Protein AF-0000000080701040 (afdb_homodimer)

Solvent-accessible surface area (backbone atoms only — not comparable to full-atom values): 27096 Å² total; per-residue (Å²): 128,58,69,67,52,46,48,54,50,53,46,52,50,48,37,52,50,36,50,51,40,27,65,35,41,69,84,39,66,64,44,53,47,53,35,41,50,43,45,51,42,51,47,24,45,49,60,73,47,40,87,65,41,59,64,68,60,47,52,51,52,47,50,33,41,49,53,33,38,53,57,46,42,66,44,47,52,48,52,52,39,49,53,51,50,51,54,48,37,66,75,42,58,83,77,53,91,34,41,36,60,44,50,52,48,50,54,52,50,46,50,53,44,52,53,54,45,64,36,70,69,45,41,48,41,39,52,48,26,57,57,56,54,55,54,60,71,72,51,83,68,64,80,63,57,84,52,42,47,56,47,50,53,52,50,49,52,52,52,49,52,53,49,52,51,49,66,73,67,54,57,78,86,38,57,69,59,42,50,52,48,28,51,51,21,47,28,50,20,42,38,30,59,65,43,28,87,71,30,99,55,86,35,58,65,57,23,53,52,21,46,51,51,25,52,58,42,42,55,39,51,49,41,53,51,40,38,53,50,32,55,54,46,42,72,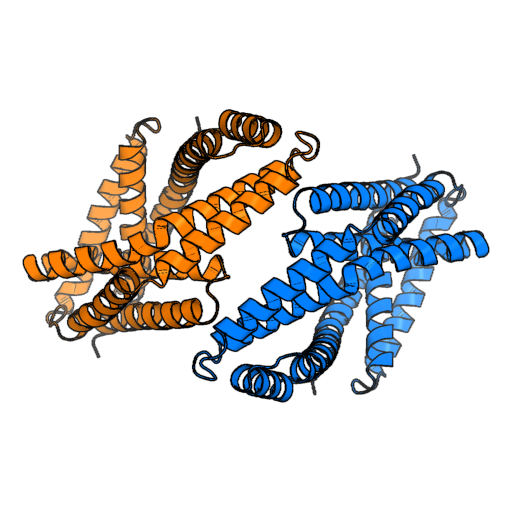68,50,80,53,63,63,37,28,52,48,34,50,53,55,42,71,65,62,68,71,75,137,128,60,68,68,53,46,47,54,50,54,48,53,51,48,38,54,49,35,49,52,42,26,64,34,42,68,83,39,65,63,43,53,47,52,34,40,50,43,43,50,43,50,47,24,46,48,60,72,48,40,88,65,41,60,65,67,59,46,51,52,53,48,51,34,42,49,53,33,38,52,58,46,41,67,44,48,52,49,51,52,39,50,52,53,49,52,54,46,38,66,76,43,57,83,77,51,90,33,40,36,61,45,52,52,49,50,54,54,51,46,52,53,44,51,53,53,46,65,36,69,69,46,41,48,42,39,50,49,27,57,57,57,54,55,52,60,70,73,50,82,68,64,78,62,56,83,52,41,46,57,47,51,52,52,51,50,51,52,52,48,53,52,48,53,50,50,66,73,66,55,58,79,85,39,58,68,60,43,51,52,51,28,51,52,21,47,28,49,21,42,39,30,60,65,46,28,86,72,30,98,54,86,34,58,67,57,24,53,54,21,45,52,52,26,52,58,42,43,55,38,52,50,41,54,51,38,37,52,51,33,56,54,45,40,72,69,49,81,53,63,63,39,29,52,48,34,50,53,55,40,73,66,63,70,69,73,134

Foldseek 3Di:
DQLLLVLLVVLLVQLVVLVVVCVVPVVDLVSLVSNLLSLLLSLLQLVLLVVLDDVVLSVVLNVLSVLLSVLSVVLNLLVLLLVLVVVVCVVVVPPAPCSVVLNVVSVVVSVVSSVSCPPPVNVCSNVVSSVSSCVVSVDPSCVDLVVVQVSLVVSLVVLLVVLVVLLVPPDLVPLVSLVVSLSSLSSSLSSLVSCCVSYPDRSVVSNVVSVVSNVVSVLLNSLVSSLVVLVVVLVVDDDPRSNVVSVVSSVPRDNDD/DQLLLVLLVVLLVQLVVLVVVCVVPVVDLVSLVSNLLSLLLSLLQLVLLVVLDDVVLSVVLNVLSVLLSVLSVVLNLLVLLLVLVVVVCVVVVPPAPCSVVLNVVSVVVSVVSSVSCPPPVNVCSNVVSSVSSCVVSVDPSCVDLVVVQVSLVVSLVVLLVVLVVLLVPPDLVPLVSLVVSLSSLSSSLSSLVSCCVSYPDRSVVSNVVSVVSNVVSVLLNSLVSSLVVLVVVLVVDDDPRSNVVSVVSSVPRDNDD

Radius of gyration: 27.57 Å; Cα contacts (8 Å, |Δi|>4): 502; chains: 2; bounding box: 55×80×64 Å

Organism: Aerococcus viridans (strain ATCC 11563 / DSM 20340 / CCUG 4311 / JCM 20461 / NBRC 12219 / NCTC 8251 / M1) (NCBI:txid655812)

Nearest PDB structures (foldseek):
  3e0s-assembly2_B  TM=7.816E-01  e=4.528E-04  Chlorobaculum tepidum
  6rn5-assembly1_A-2  TM=7.471E-01  e=1.662E-03  Streptomyces chartreusis
  3e0s-assembly2_B  TM=7.816E-01  e=4.528E-04  Chlorobaculum tepidum
  6rn5-assembly1_A-2  TM=7.471E-01  e=1.662E-03  Streptomyces chartreusis

Structure (mmCIF, N/CA/C/O backbone):
data_AF-0000000080701040-model_v1
#
loop_
_entity.id
_entity.type
_entity.pdbx_description
1 polymer 'Uncharacterized protein'
#
loop_
_atom_site.group_PDB
_atom_site.id
_atom_site.type_symbol
_atom_site.label_atom_id
_atom_site.label_alt_id
_atom_site.label_comp_id
_atom_site.label_asym_id
_atom_site.label_entity_id
_atom_site.label_seq_id
_atom_site.pdbx_PDB_ins_code
_atom_site.Cartn_x
_atom_site.Cartn_y
_atom_site.Cartn_z
_atom_site.occupancy
_atom_site.B_iso_or_equiv
_atom_site.auth_seq_id
_atom_site.auth_comp_id
_atom_site.auth_asym_id
_atom_site.auth_atom_id
_atom_site.pdbx_PDB_model_num
ATOM 1 N N . MET A 1 1 ? 15.891 -19.781 -29.656 1 50.47 1 MET A N 1
ATOM 2 C CA . MET A 1 1 ? 15.016 -20.359 -28.641 1 50.47 1 MET A CA 1
ATOM 3 C C . MET A 1 1 ? 13.547 -20.094 -28.969 1 50.47 1 MET A C 1
ATOM 5 O O . MET A 1 1 ? 13.203 -19.016 -29.469 1 50.47 1 MET A O 1
ATOM 9 N N . ASN A 1 2 ? 12.727 -21.141 -29.109 1 65.81 2 ASN A N 1
ATOM 10 C CA . ASN A 1 2 ? 11.32 -21.078 -29.5 1 65.81 2 ASN A CA 1
ATOM 11 C C . ASN A 1 2 ? 10.539 -20.125 -28.609 1 65.81 2 ASN A C 1
ATOM 13 O O . ASN A 1 2 ? 10.75 -20.078 -27.391 1 65.81 2 ASN A O 1
ATOM 17 N N . LYS A 1 3 ? 10.062 -19.109 -29.203 1 76.62 3 LYS A N 1
ATOM 18 C CA . LYS A 1 3 ? 9.305 -18.031 -28.562 1 76.62 3 LYS A CA 1
ATOM 19 C C . LYS A 1 3 ? 8.398 -18.594 -27.469 1 76.62 3 LYS A C 1
ATOM 21 O O . LYS A 1 3 ? 8.18 -17.938 -26.438 1 76.62 3 LYS A O 1
ATOM 26 N N . ARG A 1 4 ? 8.016 -19.797 -27.719 1 77.56 4 ARG A N 1
ATOM 27 C CA . ARG A 1 4 ? 7.117 -20.453 -26.766 1 77.56 4 ARG A CA 1
ATOM 28 C C . ARG A 1 4 ? 7.863 -20.875 -25.516 1 77.56 4 ARG A C 1
ATOM 30 O O . ARG A 1 4 ? 7.355 -20.734 -24.391 1 77.56 4 ARG A O 1
ATOM 37 N N . HIS A 1 5 ? 9.055 -21.391 -25.703 1 81.5 5 HIS A N 1
ATOM 38 C CA . HIS A 1 5 ? 9.891 -21.734 -24.547 1 81.5 5 HIS A CA 1
ATOM 39 C C . HIS A 1 5 ? 10.281 -20.484 -23.766 1 81.5 5 HIS A C 1
ATOM 41 O O . HIS A 1 5 ? 10.414 -20.547 -22.531 1 81.5 5 HIS A O 1
ATOM 47 N N . ASP A 1 6 ? 10.273 -19.453 -24.469 1 87 6 ASP A N 1
ATOM 48 C CA . ASP A 1 6 ? 10.656 -18.203 -23.844 1 87 6 ASP A CA 1
ATOM 49 C C . ASP A 1 6 ? 9.586 -17.734 -22.859 1 87 6 ASP A C 1
ATOM 51 O O . ASP A 1 6 ? 9.898 -17.109 -21.844 1 87 6 ASP A O 1
ATOM 55 N N . VAL A 1 7 ? 8.336 -18.031 -23.156 1 89.06 7 VAL A N 1
ATOM 56 C CA . VAL A 1 7 ? 7.234 -17.672 -22.281 1 89.06 7 VAL A CA 1
ATOM 57 C C . VAL A 1 7 ? 7.398 -18.359 -20.922 1 89.06 7 VAL A C 1
ATOM 59 O O . VAL A 1 7 ? 7.305 -17.719 -19.875 1 89.06 7 VAL A O 1
ATOM 62 N N . PHE A 1 8 ? 7.734 -19.609 -20.969 1 92.06 8 PHE 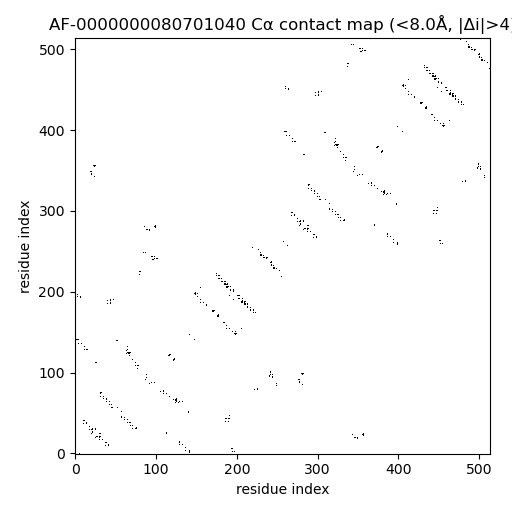A N 1
ATOM 63 C CA . PHE A 1 8 ? 7.898 -20.391 -19.75 1 92.06 8 PHE A CA 1
ATOM 64 C C . PHE A 1 8 ? 9.164 -19.953 -19 1 92.06 8 PHE A C 1
ATOM 66 O O . PHE A 1 8 ? 9.156 -19.844 -17.781 1 92.06 8 PHE A O 1
ATOM 73 N N . ARG A 1 9 ? 10.195 -19.719 -19.734 1 92.94 9 ARG A N 1
ATOM 74 C CA . ARG A 1 9 ? 11.445 -19.266 -19.141 1 92.94 9 ARG A CA 1
ATOM 75 C C . ARG A 1 9 ? 11.258 -17.953 -18.391 1 92.94 9 ARG A C 1
ATOM 77 O O . ARG A 1 9 ? 11.672 -17.812 -17.234 1 92.94 9 ARG A O 1
ATOM 84 N N . LYS A 1 10 ? 10.594 -17.016 -19.062 1 94.31 10 LYS A N 1
ATOM 85 C CA . LYS A 1 10 ? 10.344 -15.703 -18.469 1 94.31 10 LYS A CA 1
ATOM 86 C C . LYS A 1 10 ? 9.484 -15.828 -17.203 1 94.31 10 LYS A C 1
ATOM 88 O O . LYS A 1 10 ? 9.75 -15.156 -16.203 1 94.31 10 LYS A O 1
ATOM 93 N N . GLN A 1 11 ? 8.484 -16.703 -17.297 1 95.62 11 GLN A N 1
ATOM 94 C CA . GLN A 1 11 ? 7.582 -16.891 -16.156 1 95.62 11 GLN A CA 1
ATOM 95 C C . GLN A 1 11 ? 8.305 -17.531 -14.984 1 95.62 11 GLN A C 1
ATOM 97 O O . GLN A 1 11 ? 8.109 -17.141 -13.828 1 95.62 11 GLN A O 1
ATOM 102 N N . ILE A 1 12 ? 9.094 -18.5 -15.258 1 96.75 12 ILE A N 1
ATOM 103 C CA . ILE A 1 12 ? 9.844 -19.188 -14.211 1 96.75 12 ILE A CA 1
ATOM 104 C C . ILE A 1 12 ? 10.844 -18.219 -13.57 1 96.75 12 ILE A C 1
ATOM 106 O O . ILE A 1 12 ? 10.984 -18.188 -12.344 1 96.75 12 ILE A O 1
ATOM 110 N N . ASN A 1 13 ? 11.523 -17.438 -14.383 1 96.38 13 ASN A N 1
ATOM 111 C CA . ASN A 1 13 ? 12.453 -16.438 -13.875 1 96.38 13 ASN A CA 1
ATOM 112 C C . ASN A 1 13 ? 11.734 -15.398 -13.008 1 96.38 13 ASN A C 1
ATOM 114 O O . ASN A 1 13 ? 12.273 -14.961 -11.992 1 96.38 13 ASN A O 1
ATOM 118 N N . LYS A 1 14 ? 10.578 -15.016 -13.469 1 97.56 14 LYS A N 1
ATOM 119 C CA . LYS A 1 14 ? 9.781 -14.062 -12.703 1 97.56 14 LYS A CA 1
ATOM 120 C C . LYS A 1 14 ? 9.445 -14.617 -11.32 1 97.56 14 LYS A C 1
ATOM 122 O O . LYS A 1 14 ? 9.57 -13.914 -10.32 1 97.56 14 LYS A O 1
ATOM 127 N N . ILE A 1 15 ? 9.055 -15.867 -11.25 1 98.38 15 ILE A N 1
ATOM 128 C CA . ILE A 1 15 ? 8.727 -16.516 -9.984 1 98.38 15 ILE A CA 1
ATOM 129 C C . ILE A 1 15 ? 9.969 -16.562 -9.094 1 98.38 15 ILE A C 1
ATOM 131 O O . ILE A 1 15 ? 9.898 -16.25 -7.902 1 98.38 15 ILE A O 1
ATOM 135 N N . SER A 1 16 ? 11.086 -16.938 -9.664 1 97.94 16 SER A N 1
ATOM 136 C CA . SER A 1 16 ? 12.336 -17.016 -8.922 1 97.94 16 SER A CA 1
ATOM 137 C C . SER A 1 16 ? 12.719 -15.656 -8.344 1 97.94 16 SER A C 1
ATOM 139 O O . SER A 1 16 ? 13.102 -15.555 -7.18 1 97.94 16 SER A O 1
ATOM 141 N N . ARG A 1 17 ? 12.578 -14.68 -9.172 1 97.88 17 ARG A N 1
ATOM 142 C CA . ARG A 1 17 ? 12.914 -13.32 -8.742 1 97.88 17 ARG A CA 1
ATOM 143 C C . ARG A 1 17 ? 11.961 -12.844 -7.648 1 97.88 17 ARG A C 1
ATOM 145 O O . ARG A 1 17 ? 12.398 -12.266 -6.648 1 97.88 17 ARG A O 1
ATOM 152 N N . LEU A 1 18 ? 10.727 -13.07 -7.844 1 98.5 18 LEU A N 1
ATOM 153 C CA . LEU A 1 18 ? 9.727 -12.664 -6.859 1 98.5 18 LEU A CA 1
ATOM 154 C C . LEU A 1 18 ? 9.953 -13.383 -5.531 1 98.5 18 LEU A C 1
ATOM 156 O O . LEU A 1 18 ? 9.75 -12.797 -4.465 1 98.5 18 LEU A O 1
ATOM 160 N N . TYR A 1 19 ? 10.328 -14.688 -5.613 1 98.5 19 TYR A N 1
ATOM 161 C CA . TYR A 1 19 ? 10.594 -15.43 -4.387 1 98.5 19 TYR A CA 1
ATOM 162 C C . TYR A 1 19 ? 11.781 -14.852 -3.639 1 98.5 19 TYR A C 1
ATOM 164 O O . TYR A 1 19 ? 11.758 -14.719 -2.412 1 98.5 19 TYR A O 1
ATOM 172 N N . LEU A 1 20 ? 12.789 -14.461 -4.352 1 98.25 20 LEU A N 1
ATOM 173 C CA . LEU A 1 20 ? 13.93 -13.789 -3.744 1 98.25 20 LEU A CA 1
ATOM 174 C C . LEU A 1 20 ? 13.508 -12.469 -3.119 1 98.25 20 LEU A C 1
ATOM 176 O O . LEU A 1 20 ? 13.891 -12.156 -1.988 1 98.25 20 LEU A O 1
ATOM 180 N N . ASP A 1 21 ? 12.781 -11.656 -3.869 1 98.44 21 ASP A N 1
ATOM 181 C CA . ASP A 1 21 ? 12.273 -10.391 -3.35 1 98.44 21 ASP A CA 1
ATOM 182 C C . ASP A 1 21 ? 11.484 -10.602 -2.062 1 98.44 21 ASP A C 1
ATOM 184 O O . ASP A 1 21 ? 11.609 -9.82 -1.115 1 98.44 21 ASP A O 1
ATOM 188 N N . TYR A 1 22 ? 10.656 -11.68 -2.049 1 98.69 22 TYR A N 1
ATOM 189 C CA . TYR A 1 22 ? 9.867 -12.008 -0.871 1 98.69 22 TYR A CA 1
ATOM 190 C C . TYR A 1 22 ? 10.758 -12.375 0.306 1 98.69 22 TYR A C 1
ATOM 192 O O . TYR A 1 22 ? 10.508 -11.961 1.439 1 98.69 22 TYR A O 1
ATOM 200 N N . GLN A 1 23 ? 11.727 -13.156 0.042 1 98.25 23 GLN A N 1
ATOM 201 C CA . GLN A 1 23 ? 12.664 -13.516 1.106 1 98.25 23 GLN A CA 1
ATOM 202 C C . GLN A 1 23 ? 13.336 -12.281 1.687 1 98.25 23 GLN A C 1
ATOM 204 O O . GLN A 1 23 ? 13.586 -12.211 2.893 1 98.25 23 GLN A O 1
ATOM 209 N N . ASN A 1 24 ? 13.633 -11.336 0.817 1 98.12 24 ASN A N 1
ATOM 210 C CA . ASN A 1 24 ? 14.258 -10.086 1.248 1 98.12 24 ASN A CA 1
ATOM 211 C C . ASN A 1 24 ? 13.297 -9.234 2.07 1 98.12 24 ASN A C 1
ATOM 213 O O . ASN A 1 24 ? 13.695 -8.648 3.08 1 98.12 24 ASN A O 1
ATOM 217 N N . ASN A 1 25 ? 12.047 -9.172 1.661 1 98.38 25 ASN A N 1
ATOM 218 C CA . ASN A 1 25 ? 11.062 -8.344 2.344 1 98.38 25 ASN A CA 1
ATOM 219 C C . ASN A 1 25 ? 9.703 -9.047 2.426 1 98.38 25 ASN A C 1
ATOM 221 O O . ASN A 1 25 ? 8.75 -8.641 1.761 1 98.38 25 ASN A O 1
ATOM 225 N N . PRO A 1 26 ? 9.57 -10 3.342 1 98.12 26 PRO A N 1
ATOM 226 C CA . PRO A 1 26 ? 8.328 -10.758 3.471 1 98.12 26 PRO A CA 1
ATOM 227 C C . PRO A 1 26 ? 7.191 -9.938 4.074 1 98.12 26 PRO A C 1
ATOM 229 O O . PRO A 1 26 ? 6.047 -10.398 4.125 1 98.12 26 PRO A O 1
ATOM 232 N N . PHE A 1 27 ? 7.496 -8.672 4.426 1 97.56 27 PHE A N 1
ATOM 233 C CA . PHE A 1 27 ? 6.488 -7.809 5.023 1 97.56 27 PHE A CA 1
ATOM 234 C C . PHE A 1 27 ? 5.605 -7.184 3.951 1 97.56 27 PHE A C 1
ATOM 236 O O . PHE A 1 27 ? 4.551 -6.625 4.254 1 97.56 27 PHE A O 1
ATOM 243 N N . SER A 1 28 ? 5.984 -7.305 2.719 1 97.06 28 SER A N 1
ATOM 244 C CA . SER A 1 28 ? 5.254 -6.715 1.601 1 97.06 28 SER A CA 1
ATOM 245 C C . SER A 1 28 ? 4.086 -7.598 1.174 1 97.06 28 SER A C 1
ATOM 247 O O . SER A 1 28 ? 4.293 -8.68 0.623 1 97.06 28 SER A O 1
ATOM 249 N N . ASP A 1 29 ? 2.855 -7.094 1.374 1 97.19 29 ASP A N 1
ATOM 250 C CA . ASP A 1 29 ? 1.688 -7.848 0.924 1 97.19 29 ASP A CA 1
ATOM 251 C C . ASP A 1 29 ? 1.649 -7.941 -0.599 1 97.19 29 ASP A C 1
ATOM 253 O O . ASP A 1 29 ? 1.138 -8.922 -1.153 1 97.19 29 ASP A O 1
ATOM 257 N N . LYS A 1 30 ? 2.26 -6.945 -1.271 1 97.06 30 LYS A N 1
ATOM 258 C CA . LYS A 1 30 ? 2.311 -6.953 -2.729 1 97.06 30 LYS A CA 1
ATOM 259 C C . LYS A 1 30 ? 3.162 -8.109 -3.242 1 97.06 30 LYS A C 1
ATOM 261 O O . LYS A 1 30 ? 2.787 -8.789 -4.203 1 97.06 30 LYS A O 1
ATOM 266 N N . LEU A 1 31 ? 4.273 -8.297 -2.594 1 97.81 31 LEU A N 1
ATOM 267 C CA . LEU A 1 31 ? 5.16 -9.383 -3.016 1 97.81 31 LEU A CA 1
ATOM 268 C C . LEU A 1 31 ? 4.496 -10.734 -2.812 1 97.81 31 LEU A C 1
ATOM 270 O O . LEU A 1 31 ? 4.641 -11.633 -3.645 1 97.81 31 LEU A O 1
ATOM 274 N N . VAL A 1 32 ? 3.754 -10.922 -1.688 1 98.12 32 VAL A N 1
ATOM 275 C CA . VAL A 1 32 ? 3.01 -12.148 -1.442 1 98.12 32 VAL A CA 1
ATOM 276 C C . VAL A 1 32 ? 2.014 -12.383 -2.576 1 98.12 32 VAL A C 1
ATOM 278 O O . VAL A 1 32 ? 1.963 -13.477 -3.148 1 98.12 32 VAL A O 1
ATOM 281 N N . HIS A 1 33 ? 1.317 -11.375 -2.861 1 97.38 33 HIS A N 1
ATOM 282 C CA . HIS A 1 33 ? 0.3 -11.438 -3.906 1 97.38 33 HIS A CA 1
ATOM 283 C C . HIS A 1 33 ? 0.92 -11.758 -5.262 1 97.38 33 HIS A C 1
ATOM 285 O O . HIS A 1 33 ? 0.487 -12.688 -5.945 1 97.38 33 HIS A O 1
ATOM 291 N N . ASP A 1 34 ? 1.932 -11 -5.656 1 97.62 34 ASP A N 1
ATOM 292 C CA . ASP A 1 34 ? 2.568 -11.148 -6.965 1 97.62 34 ASP A CA 1
ATOM 293 C C . ASP A 1 34 ? 3.178 -12.539 -7.125 1 97.62 34 ASP A C 1
ATOM 295 O O . ASP A 1 34 ? 3.127 -13.125 -8.203 1 97.62 34 ASP A O 1
ATOM 299 N N . LEU A 1 35 ? 3.756 -12.992 -6.012 1 98 35 LEU A N 1
ATOM 300 C CA . LEU A 1 35 ? 4.363 -14.32 -6.055 1 98 35 LEU A CA 1
ATOM 301 C C . LEU A 1 35 ? 3.309 -15.398 -6.289 1 98 35 LEU A C 1
ATOM 303 O O . LEU A 1 35 ? 3.447 -16.219 -7.191 1 98 35 LEU A O 1
ATOM 307 N N . ARG A 1 36 ? 2.217 -15.375 -5.535 1 96.62 36 ARG A N 1
ATOM 308 C CA . ARG A 1 36 ? 1.136 -16.344 -5.695 1 96.62 36 ARG A CA 1
ATOM 309 C C . ARG A 1 36 ? 0.534 -16.266 -7.094 1 96.62 36 ARG A C 1
ATOM 311 O O . ARG A 1 36 ? 0.319 -17.297 -7.738 1 96.62 36 ARG A O 1
ATOM 318 N N . VAL A 1 37 ? 0.324 -15.086 -7.574 1 95.69 37 VAL A N 1
ATOM 319 C CA . VAL A 1 37 ? -0.255 -14.883 -8.898 1 95.69 37 VAL A CA 1
ATOM 320 C C . VAL A 1 37 ? 0.68 -15.453 -9.961 1 95.69 37 VAL A C 1
ATOM 322 O O . VAL A 1 37 ? 0.236 -16.156 -10.875 1 95.69 37 VAL A O 1
ATOM 325 N N . SER A 1 38 ? 1.961 -15.156 -9.828 1 97.38 38 SER A N 1
ATOM 326 C CA . SER A 1 38 ? 2.922 -15.617 -10.828 1 97.38 38 SER A CA 1
ATOM 327 C C . SER A 1 38 ? 2.986 -17.141 -10.867 1 97.38 38 SER A C 1
ATOM 329 O O . SER A 1 38 ? 3.115 -17.734 -11.945 1 97.38 38 SER A O 1
ATOM 331 N N . ILE A 1 39 ? 2.918 -17.781 -9.727 1 97.56 39 ILE A N 1
ATOM 332 C CA . ILE A 1 39 ? 2.908 -19.234 -9.664 1 97.56 39 ILE A CA 1
ATOM 333 C C . ILE A 1 39 ? 1.646 -19.781 -10.336 1 97.56 39 ILE A C 1
ATOM 335 O O . ILE A 1 39 ? 1.714 -20.703 -11.148 1 97.56 39 ILE A O 1
ATOM 339 N N . ARG A 1 40 ? 0.517 -19.188 -10.07 1 94.38 40 ARG A N 1
ATOM 340 C CA . ARG A 1 40 ? -0.75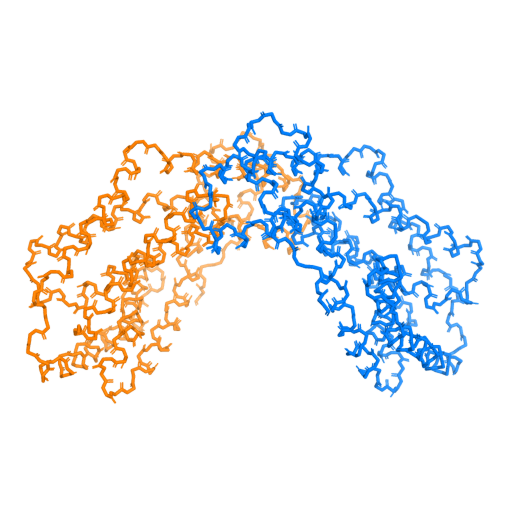4 -19.625 -10.648 1 94.38 40 ARG A CA 1
ATOM 341 C C . ARG A 1 40 ? -0.77 -19.406 -12.156 1 94.38 40 ARG A C 1
ATOM 343 O O . ARG A 1 40 ? -1.364 -20.203 -12.891 1 94.38 40 ARG A O 1
ATOM 350 N N . GLU A 1 41 ? -0.151 -18.328 -12.555 1 95.88 41 GLU A N 1
ATOM 351 C CA . GLU A 1 41 ? -0.033 -18.078 -13.984 1 95.88 41 GLU A CA 1
ATOM 352 C C . GLU A 1 41 ? 0.75 -19.188 -14.68 1 95.88 41 GLU A C 1
ATOM 354 O O . GLU A 1 41 ? 0.364 -19.641 -15.758 1 95.88 41 GLU A O 1
ATOM 359 N N . LEU A 1 42 ? 1.856 -19.609 -14.07 1 96.25 42 LEU A N 1
ATOM 360 C CA . LEU A 1 42 ? 2.635 -20.703 -14.641 1 96.25 42 LEU A CA 1
ATOM 361 C C . LEU A 1 42 ? 1.81 -21.984 -14.703 1 96.25 42 LEU A C 1
ATOM 363 O O . LEU A 1 42 ? 1.857 -22.703 -15.703 1 96.25 42 LEU A O 1
ATOM 367 N N . ARG A 1 43 ? 1.036 -22.25 -13.664 1 95.75 43 ARG A N 1
ATOM 368 C CA . ARG A 1 43 ? 0.166 -23.422 -13.656 1 95.75 43 ARG A CA 1
ATOM 369 C C . ARG A 1 43 ? -0.858 -23.359 -14.781 1 95.75 43 ARG A C 1
ATOM 371 O O . ARG A 1 43 ? -1.139 -24.375 -15.438 1 95.75 43 ARG A O 1
ATOM 378 N N . GLY A 1 44 ? -1.4 -22.156 -14.953 1 93.56 44 GLY A N 1
ATOM 379 C CA . GLY A 1 44 ? -2.338 -21.969 -16.047 1 93.56 44 GLY A CA 1
ATOM 380 C C . GLY A 1 44 ? -1.727 -22.234 -17.422 1 93.56 44 GLY A C 1
ATOM 381 O O . GLY A 1 44 ? -2.355 -22.859 -18.266 1 93.56 44 GLY A O 1
ATOM 382 N N . LEU A 1 45 ? -0.561 -21.75 -17.609 1 92.56 45 LEU A N 1
ATOM 383 C CA . LEU A 1 45 ? 0.145 -21.969 -18.875 1 92.56 45 LEU A CA 1
ATOM 384 C C . LEU A 1 45 ? 0.42 -23.453 -19.094 1 92.56 45 LEU A C 1
ATOM 386 O O . LEU A 1 45 ? 0.264 -23.953 -20.203 1 92.56 45 LEU A O 1
ATOM 390 N N . LEU A 1 46 ? 0.814 -24.141 -18.031 1 92.56 46 LEU A N 1
ATOM 391 C CA . LEU A 1 46 ? 1.042 -25.578 -18.094 1 92.56 46 LEU A CA 1
ATOM 392 C C . LEU A 1 46 ? -0.241 -26.312 -18.469 1 92.56 46 LEU A C 1
ATOM 394 O O . LEU A 1 46 ? -0.222 -27.219 -19.312 1 92.56 46 LEU A O 1
ATOM 398 N N . ASN A 1 47 ? -1.29 -25.906 -17.859 1 92.56 47 ASN A N 1
ATOM 399 C CA . ASN A 1 47 ? -2.58 -26.531 -18.141 1 92.56 47 ASN A CA 1
ATOM 400 C C . ASN A 1 47 ? -2.969 -26.359 -19.609 1 92.56 47 ASN A C 1
ATOM 402 O O . ASN A 1 47 ? -3.537 -27.266 -20.219 1 92.56 47 ASN A O 1
ATOM 406 N N . PHE A 1 48 ? -2.625 -25.219 -20.156 1 89.56 48 PHE A N 1
ATOM 407 C CA . PHE A 1 48 ? -2.961 -24.906 -21.547 1 89.56 48 PHE A CA 1
ATOM 408 C C . PHE A 1 48 ? -2.25 -25.859 -22.5 1 89.56 48 PHE A C 1
ATOM 410 O O . PHE A 1 48 ? -2.811 -26.25 -23.531 1 89.56 48 PHE A O 1
ATOM 417 N N . ILE A 1 49 ? -1.102 -26.328 -22.156 1 88.81 49 ILE A N 1
ATOM 418 C CA . ILE A 1 49 ? -0.323 -27.156 -23.062 1 88.81 49 ILE A CA 1
ATOM 419 C C . ILE A 1 49 ? -0.297 -28.594 -22.562 1 88.81 49 ILE A C 1
ATOM 421 O O . ILE A 1 49 ? 0.511 -29.406 -23.031 1 88.81 49 ILE A O 1
ATOM 425 N N . LYS A 1 50 ? -1.138 -28.922 -21.656 1 90 50 LYS A N 1
ATOM 426 C CA . LYS A 1 50 ? -1.048 -30.203 -20.953 1 90 50 LYS A CA 1
ATOM 427 C C . LYS A 1 50 ? -1.168 -31.359 -21.938 1 90 50 LYS A C 1
ATOM 429 O O . LYS A 1 50 ? -0.587 -32.438 -21.703 1 90 50 LYS A O 1
ATOM 434 N N . LYS A 1 51 ? -1.799 -31.219 -23.062 1 87.19 51 LYS A N 1
ATOM 435 C CA . LYS A 1 51 ? -1.98 -32.281 -24.047 1 87.19 51 LYS A CA 1
ATOM 436 C C . LYS A 1 51 ? -0.683 -32.562 -24.797 1 87.19 51 LYS A C 1
ATOM 438 O O . LYS A 1 51 ? -0.544 -33.594 -25.453 1 87.19 51 LYS A O 1
ATOM 443 N N . ARG A 1 52 ? 0.212 -31.688 -24.672 1 84.44 52 ARG A N 1
ATOM 444 C CA . ARG A 1 52 ? 1.491 -31.844 -25.344 1 84.44 52 ARG A CA 1
ATOM 445 C C . ARG A 1 52 ? 2.559 -32.375 -24.406 1 84.44 52 ARG A C 1
ATOM 447 O O . ARG A 1 52 ? 3.713 -32.562 -24.797 1 84.44 52 ARG A O 1
ATOM 454 N N . MET A 1 53 ? 2.139 -32.625 -23.234 1 87.5 53 MET A N 1
ATOM 455 C CA . MET A 1 53 ? 3.055 -33.125 -22.219 1 87.5 53 MET A CA 1
ATOM 456 C C . MET A 1 53 ? 2.656 -34.531 -21.781 1 87.5 53 MET A C 1
ATOM 458 O O . MET A 1 53 ? 1.507 -34.969 -21.969 1 87.5 53 MET A O 1
ATOM 462 N N . ASP A 1 54 ? 3.748 -35.312 -21.312 1 90.5 54 ASP A N 1
ATOM 463 C CA . ASP A 1 54 ? 3.428 -36.562 -20.625 1 90.5 54 ASP A CA 1
ATOM 464 C C . ASP A 1 54 ? 2.504 -36.281 -19.438 1 90.5 54 ASP A C 1
ATOM 466 O O . ASP A 1 54 ? 2.736 -35.375 -18.641 1 90.5 54 ASP A O 1
ATOM 470 N N . LYS A 1 55 ? 1.491 -37.094 -19.312 1 93.25 55 LYS A N 1
ATOM 471 C CA . LYS A 1 55 ? 0.454 -36.875 -18.312 1 93.25 55 LYS A CA 1
ATOM 472 C C . LYS A 1 55 ? 1.042 -36.875 -16.891 1 93.25 55 LYS A C 1
ATOM 474 O O . LYS A 1 55 ? 0.697 -36.031 -16.062 1 93.25 55 LYS A O 1
ATOM 479 N N . ASP A 1 56 ? 1.88 -37.812 -16.656 1 93.25 56 ASP A N 1
ATOM 480 C CA . ASP A 1 56 ? 2.465 -37.938 -15.328 1 93.25 56 ASP A CA 1
ATOM 481 C C . ASP A 1 56 ? 3.373 -36.75 -15.008 1 93.25 56 ASP A C 1
ATOM 483 O O . ASP A 1 56 ? 3.412 -36.281 -13.875 1 93.25 56 ASP A O 1
ATOM 487 N N . HIS A 1 57 ? 4.062 -36.344 -16.031 1 92.12 57 HIS A N 1
ATOM 488 C CA . HIS A 1 57 ? 4.941 -35.188 -15.852 1 92.12 57 HIS A CA 1
ATOM 489 C C . HIS A 1 57 ? 4.145 -33.938 -15.57 1 92.12 57 HIS A C 1
ATOM 491 O O . HIS A 1 57 ? 4.496 -33.156 -14.68 1 92.12 57 HIS A O 1
ATOM 497 N N . TYR A 1 58 ? 3.09 -33.719 -16.297 1 93.94 58 TYR A N 1
ATOM 498 C CA . TYR A 1 58 ? 2.201 -32.594 -16.078 1 93.94 58 TYR A CA 1
ATOM 499 C C . TYR A 1 58 ? 1.638 -32.625 -14.656 1 93.94 58 TYR A C 1
ATOM 501 O O . TYR A 1 58 ? 1.684 -31.625 -13.938 1 93.94 58 TYR A O 1
ATOM 509 N N . ASN A 1 59 ? 1.116 -33.781 -14.266 1 96.06 59 ASN A N 1
ATOM 510 C CA . ASN A 1 59 ? 0.497 -33.906 -12.945 1 96.06 59 ASN A CA 1
ATOM 511 C C . ASN A 1 59 ? 1.485 -33.594 -11.828 1 96.06 59 ASN A C 1
ATOM 513 O O . ASN A 1 59 ? 1.141 -32.906 -10.859 1 96.06 59 ASN A O 1
ATOM 517 N N . LYS A 1 60 ? 2.658 -34.062 -11.938 1 96.06 60 LYS A N 1
ATOM 518 C CA . LYS A 1 60 ? 3.695 -33.812 -10.938 1 96.06 60 LYS A CA 1
ATOM 519 C C . LYS A 1 60 ? 4 -32.344 -10.797 1 96.06 60 LYS A C 1
ATOM 521 O O . LYS A 1 60 ? 3.957 -31.797 -9.695 1 96.06 60 LYS A O 1
ATOM 526 N N . LEU A 1 61 ? 4.277 -31.688 -11.93 1 95.75 61 LEU A N 1
ATOM 527 C CA . LEU A 1 61 ? 4.633 -30.281 -11.914 1 95.75 61 LEU A CA 1
ATOM 528 C C . LEU A 1 61 ? 3.475 -29.422 -11.406 1 95.75 61 LEU A C 1
ATOM 530 O O . LEU A 1 61 ? 3.674 -28.516 -10.594 1 95.75 61 LEU A O 1
ATOM 534 N N . ASN A 1 62 ? 2.291 -29.766 -11.898 1 96.62 62 ASN A N 1
ATOM 535 C CA . ASN A 1 62 ? 1.101 -29.031 -11.477 1 96.62 62 ASN A CA 1
ATOM 536 C C . ASN A 1 62 ? 0.87 -29.156 -9.977 1 96.62 62 ASN A C 1
ATOM 538 O O . ASN A 1 62 ? 0.527 -28.172 -9.32 1 96.62 62 ASN A O 1
ATOM 542 N N . GLN A 1 63 ? 1.047 -30.297 -9.461 1 97.5 63 GLN A N 1
ATOM 543 C CA . GLN A 1 63 ? 0.868 -30.531 -8.031 1 97.5 63 GLN A CA 1
ATOM 544 C C . GLN A 1 63 ? 1.917 -29.781 -7.219 1 97.5 63 GLN A C 1
ATOM 546 O O . GLN A 1 63 ? 1.602 -29.188 -6.18 1 97.5 63 GLN A O 1
ATOM 551 N N . GLN A 1 64 ? 3.129 -29.812 -7.668 1 98 64 GLN A N 1
ATOM 552 C CA . GLN A 1 64 ? 4.215 -29.125 -6.965 1 98 64 GLN A CA 1
ATOM 553 C C . GLN A 1 64 ? 4.004 -27.625 -6.953 1 98 64 GLN A C 1
ATOM 555 O O . GLN A 1 64 ? 4.152 -26.969 -5.91 1 98 64 GLN A O 1
ATOM 560 N N . LEU A 1 65 ? 3.654 -27.078 -8.062 1 98.12 65 LEU A N 1
ATOM 561 C CA . LEU A 1 65 ? 3.385 -25.641 -8.148 1 98.12 65 LEU A CA 1
ATOM 562 C C . LEU A 1 65 ? 2.166 -25.266 -7.312 1 98.12 65 LEU A C 1
ATOM 564 O O . LEU A 1 65 ? 2.15 -24.219 -6.668 1 98.12 65 LEU A O 1
ATOM 568 N N . GLY A 1 66 ? 1.173 -26.141 -7.336 1 98 66 GLY A N 1
ATOM 569 C CA . GLY A 1 66 ? 0.017 -25.938 -6.477 1 98 66 GLY A CA 1
ATOM 570 C C . GLY A 1 66 ? 0.367 -25.906 -5.004 1 98 66 GLY A C 1
ATOM 571 O O . GLY A 1 66 ? -0.137 -25.078 -4.254 1 98 66 GLY A O 1
ATOM 572 N N . ALA A 1 67 ? 1.199 -26.828 -4.621 1 98.25 67 ALA A N 1
ATOM 573 C CA . ALA A 1 67 ? 1.651 -26.891 -3.232 1 98.25 67 ALA A CA 1
ATOM 574 C C . ALA A 1 67 ? 2.424 -25.625 -2.855 1 98.25 67 ALA A C 1
ATOM 576 O O . ALA A 1 67 ? 2.268 -25.109 -1.751 1 98.25 67 ALA A O 1
ATOM 577 N N . ALA A 1 68 ? 3.264 -25.141 -3.725 1 98.5 68 ALA A N 1
ATOM 578 C CA . ALA A 1 68 ? 4.027 -23.922 -3.479 1 98.5 68 ALA A CA 1
ATOM 579 C C . ALA A 1 68 ? 3.104 -22.719 -3.293 1 98.5 68 ALA A C 1
ATOM 581 O O . ALA A 1 68 ? 3.287 -21.922 -2.371 1 98.5 68 ALA A O 1
ATOM 582 N N . ALA A 1 69 ? 2.096 -22.594 -4.168 1 97.75 69 ALA A N 1
ATOM 583 C CA . ALA A 1 69 ? 1.142 -21.484 -4.062 1 97.75 69 ALA A CA 1
ATOM 584 C C . ALA A 1 69 ? 0.375 -21.562 -2.742 1 97.75 69 ALA A C 1
ATOM 586 O O . ALA A 1 69 ? 0.11 -20.531 -2.121 1 97.75 69 ALA A O 1
ATOM 587 N N . ARG A 1 70 ? 0.048 -22.781 -2.307 1 97.62 70 ARG A N 1
ATOM 588 C CA . ARG A 1 70 ? -0.736 -22.984 -1.094 1 97.62 70 ARG A CA 1
ATOM 589 C C . ARG A 1 70 ? 0.045 -22.562 0.142 1 97.62 70 ARG A C 1
ATOM 591 O O . ARG A 1 70 ? -0.545 -22.156 1.148 1 97.62 70 ARG A O 1
ATOM 598 N N . VAL A 1 71 ? 1.364 -22.609 0.062 1 98.31 71 VAL A N 1
ATOM 599 C CA . VAL A 1 71 ? 2.186 -22.141 1.174 1 98.31 71 VAL A CA 1
ATOM 600 C C . VAL A 1 71 ? 1.813 -20.703 1.527 1 98.31 71 VAL A C 1
ATOM 602 O O . VAL A 1 71 ? 1.784 -20.344 2.703 1 98.31 71 VAL A O 1
ATOM 605 N N . PHE A 1 72 ? 1.463 -19.891 0.557 1 98.31 72 PHE A N 1
ATOM 606 C CA . PHE A 1 72 ? 1.236 -18.453 0.758 1 98.31 72 PHE A CA 1
ATOM 607 C C . PHE A 1 72 ? -0.247 -18.172 0.955 1 98.31 72 PHE A C 1
ATOM 609 O O . PHE A 1 72 ? -0.633 -17.031 1.209 1 98.31 72 PHE A O 1
ATOM 616 N N . GLY A 1 73 ? -1.113 -19.188 0.889 1 96.81 73 GLY A N 1
ATOM 617 C CA . GLY A 1 73 ? -2.559 -19.047 0.943 1 96.81 73 GLY A CA 1
ATOM 618 C C . GLY A 1 73 ? -3.035 -18.297 2.174 1 96.81 73 GLY A C 1
ATOM 619 O O . GLY A 1 73 ? -3.652 -17.234 2.061 1 96.81 73 GLY A O 1
ATOM 620 N N . PRO A 1 74 ? -2.697 -18.812 3.283 1 96.94 74 PRO A N 1
ATOM 621 C CA . PRO A 1 74 ? -3.166 -18.172 4.516 1 96.94 74 PRO A CA 1
ATOM 622 C C . PRO A 1 74 ? -2.689 -16.734 4.645 1 96.94 74 PRO A C 1
ATOM 624 O O . PRO A 1 74 ? -3.441 -15.875 5.109 1 96.94 74 PRO A O 1
ATOM 627 N N . LEU A 1 75 ? -1.413 -16.484 4.277 1 97.81 75 LEU A N 1
ATOM 628 C CA . LEU A 1 75 ? -0.864 -15.141 4.336 1 97.81 75 LEU A CA 1
ATOM 629 C C . LEU A 1 75 ? -1.629 -14.203 3.408 1 97.81 75 LEU A C 1
ATOM 631 O O . LEU A 1 75 ? -2.021 -13.109 3.812 1 97.81 75 LEU A O 1
ATOM 635 N N . ARG A 1 76 ? -1.869 -14.656 2.17 1 97.25 76 ARG A N 1
ATOM 636 C CA . ARG A 1 76 ? -2.609 -13.859 1.198 1 97.25 76 ARG A CA 1
ATOM 637 C C . ARG A 1 76 ? -4.035 -13.609 1.67 1 97.25 76 ARG A C 1
ATOM 639 O O . ARG A 1 76 ? -4.566 -12.508 1.5 1 97.25 76 ARG A O 1
ATOM 646 N N . GLU A 1 77 ? -4.668 -14.594 2.207 1 97.12 77 GLU A N 1
ATOM 647 C CA . GLU A 1 77 ? -6.039 -14.445 2.68 1 97.12 77 GLU A CA 1
ATOM 648 C C . GLU A 1 77 ? -6.125 -13.438 3.826 1 97.12 77 GLU A C 1
ATOM 650 O O . GLU A 1 77 ? -7.062 -12.641 3.893 1 97.12 77 GLU A O 1
ATOM 655 N N . LEU A 1 78 ? -5.176 -13.453 4.672 1 97.69 78 LEU A N 1
ATOM 656 C CA . LEU A 1 78 ? -5.121 -12.492 5.77 1 97.69 78 LEU A CA 1
ATOM 657 C C . LEU A 1 78 ? -4.914 -11.078 5.246 1 97.69 78 LEU A C 1
ATOM 659 O O . LEU A 1 78 ? -5.527 -10.133 5.746 1 97.69 78 LEU A O 1
ATOM 663 N N . ASP A 1 79 ? -4.023 -10.93 4.285 1 98.19 79 ASP A N 1
ATOM 664 C CA . ASP A 1 79 ? -3.785 -9.625 3.68 1 98.19 79 ASP A CA 1
ATOM 665 C C . ASP A 1 79 ? -5.066 -9.062 3.07 1 98.19 79 ASP A C 1
ATOM 667 O O . ASP A 1 79 ? -5.355 -7.871 3.211 1 98.19 79 ASP A O 1
ATOM 671 N N . VAL A 1 80 ? -5.805 -9.914 2.396 1 97.44 80 VAL A N 1
ATOM 672 C CA . VAL A 1 80 ? -7.059 -9.5 1.769 1 97.44 80 VAL A CA 1
ATOM 673 C C . VAL A 1 80 ? -8.078 -9.125 2.844 1 97.44 80 VAL A C 1
ATOM 675 O O . VAL A 1 80 ? -8.773 -8.109 2.719 1 97.44 80 VAL A O 1
ATOM 678 N N . LEU A 1 81 ? -8.164 -9.906 3.869 1 97.75 81 LEU A N 1
ATOM 679 C CA . LEU A 1 81 ? -9.078 -9.609 4.969 1 97.75 81 LEU A CA 1
ATOM 680 C C . LEU A 1 81 ? -8.719 -8.289 5.633 1 97.75 81 LEU A C 1
ATOM 682 O O . LEU A 1 81 ? -9.594 -7.48 5.941 1 97.75 81 LEU A O 1
ATOM 686 N N . TYR A 1 82 ? -7.406 -8.117 5.879 1 98.19 82 TYR A N 1
ATOM 687 C CA . TYR A 1 82 ? -6.93 -6.875 6.473 1 98.19 82 TYR A CA 1
ATOM 688 C C . TYR A 1 82 ? -7.391 -5.672 5.66 1 98.19 82 TYR A C 1
ATOM 690 O O . TYR A 1 82 ? -7.938 -4.711 6.211 1 98.19 82 TYR A O 1
ATOM 698 N N . ALA A 1 83 ? -7.16 -5.758 4.387 1 97.38 83 ALA A N 1
ATOM 699 C CA . ALA A 1 83 ? -7.547 -4.66 3.5 1 97.38 83 ALA A CA 1
ATOM 700 C C . ALA A 1 83 ? -9.055 -4.418 3.553 1 97.38 83 ALA A C 1
ATOM 702 O O . ALA A 1 83 ? -9.5 -3.271 3.561 1 97.38 83 ALA A O 1
ATOM 703 N N . TYR A 1 84 ? -9.836 -5.465 3.57 1 97.25 84 TYR A N 1
ATOM 704 C CA . TYR A 1 84 ? -11.289 -5.344 3.66 1 97.25 84 TYR A CA 1
ATOM 705 C C . TYR A 1 84 ? -11.695 -4.617 4.938 1 97.25 84 TYR A C 1
ATOM 707 O O . TYR A 1 84 ? -12.516 -3.693 4.898 1 97.25 84 TYR A O 1
ATOM 715 N N . CYS A 1 85 ? -11.102 -5.035 6.027 1 98.06 85 CYS A N 1
ATOM 716 C CA . CYS A 1 85 ? -11.43 -4.445 7.32 1 98.06 85 CYS A CA 1
ATOM 717 C C . CYS A 1 85 ? -10.961 -2.998 7.398 1 98.06 85 CYS A C 1
ATOM 719 O O . CYS A 1 85 ? -11.594 -2.166 8.047 1 98.06 85 CYS A O 1
ATOM 721 N N . GLU A 1 86 ? -9.797 -2.738 6.793 1 97.88 86 GLU A N 1
ATOM 722 C CA . GLU A 1 86 ? -9.32 -1.361 6.723 1 97.88 86 GLU A CA 1
ATOM 723 C C . GLU A 1 86 ? -10.336 -0.456 6.031 1 97.88 86 GLU A C 1
ATOM 725 O O . GLU A 1 86 ? -10.641 0.628 6.527 1 97.88 86 GLU A O 1
ATOM 730 N N . ASP A 1 87 ? -10.828 -0.889 4.906 1 96.81 87 ASP A N 1
ATOM 731 C CA . ASP A 1 87 ? -11.844 -0.137 4.176 1 96.81 87 ASP A CA 1
ATOM 732 C C . ASP A 1 87 ? -13.117 0.013 5.008 1 96.81 87 ASP A C 1
ATOM 734 O O . ASP A 1 87 ? -13.727 1.083 5.027 1 96.81 87 ASP A O 1
ATOM 738 N N . TYR A 1 88 ? -13.484 -1.075 5.598 1 97 88 TYR A N 1
ATOM 739 C CA . TYR A 1 88 ? -14.672 -1.057 6.453 1 97 88 TYR A CA 1
ATOM 740 C C . TYR A 1 88 ? -14.531 -0.017 7.559 1 97 88 TYR A C 1
ATOM 742 O O . TYR A 1 88 ? -15.445 0.768 7.801 1 97 88 TYR A O 1
ATOM 750 N N . ALA A 1 89 ? -13.398 0.041 8.219 1 97.81 89 ALA A N 1
ATOM 751 C CA . ALA A 1 89 ? -13.148 0.954 9.336 1 97.81 89 ALA A CA 1
ATOM 752 C C . ALA A 1 89 ? -13.211 2.408 8.875 1 97.81 89 ALA A C 1
ATOM 754 O O . ALA A 1 89 ? -13.727 3.268 9.586 1 97.81 89 ALA A O 1
ATOM 755 N N . VAL A 1 90 ? -12.703 2.672 7.719 1 96.88 90 VAL A N 1
ATOM 756 C CA . VAL A 1 90 ? -12.703 4.027 7.18 1 96.88 90 VAL A CA 1
ATOM 757 C C . VAL A 1 90 ? -14.141 4.469 6.895 1 96.88 90 VAL A C 1
ATOM 759 O O . VAL A 1 90 ? -14.5 5.625 7.121 1 96.88 90 VAL A O 1
ATOM 762 N N . ASN A 1 91 ? -14.969 3.543 6.461 1 96.38 91 ASN A N 1
ATOM 763 C CA . ASN A 1 91 ? -16.344 3.861 6.09 1 96.38 91 ASN A CA 1
ATOM 764 C C . ASN A 1 91 ? -17.266 3.85 7.305 1 96.38 91 ASN A C 1
ATOM 766 O O . ASN A 1 91 ? -18.359 4.426 7.27 1 96.38 91 ASN A O 1
ATOM 770 N N . HIS A 1 92 ? -16.797 3.145 8.328 1 97 92 HIS A N 1
ATOM 771 C CA . HIS A 1 92 ? -17.578 3.045 9.555 1 97 92 HIS A CA 1
ATOM 772 C C . HIS A 1 92 ? -16.703 3.268 10.781 1 97 92 HIS A C 1
ATOM 774 O O . HIS A 1 92 ? -16.672 2.439 11.695 1 97 92 HIS A O 1
ATOM 780 N N . PRO A 1 93 ? -16.109 4.445 10.867 1 96.31 93 PRO A N 1
ATOM 781 C CA . PRO A 1 93 ? -15.07 4.656 11.875 1 96.31 93 PRO A CA 1
ATOM 782 C C . PRO A 1 93 ? -15.625 4.66 13.297 1 96.31 93 PRO A C 1
ATOM 784 O O . PRO A 1 93 ? -14.891 4.41 14.258 1 96.31 93 PRO A O 1
ATOM 787 N N . GLU A 1 94 ? -16.922 4.898 13.516 1 95.38 94 GLU A N 1
ATOM 788 C CA . GLU A 1 94 ? -17.5 5.039 14.852 1 95.38 94 GLU A CA 1
ATOM 789 C C . GLU A 1 94 ? -18.141 3.736 15.312 1 95.38 94 GLU A C 1
ATOM 791 O O . GLU A 1 94 ? -18.703 3.668 16.406 1 95.38 94 GLU A O 1
ATOM 796 N N . THR A 1 95 ? -18.031 2.662 14.461 1 93.12 95 THR A N 1
ATOM 797 C CA . THR A 1 95 ? -18.703 1.397 14.75 1 93.12 95 THR A CA 1
ATOM 798 C C . THR A 1 95 ? -18.172 0.794 16.047 1 93.12 95 THR A C 1
ATOM 800 O O . THR A 1 95 ? -18.922 0.148 16.781 1 93.12 95 THR A O 1
ATOM 803 N N . SER A 1 96 ? -16.906 0.972 16.281 1 94.38 96 SER A N 1
ATOM 804 C CA . SER A 1 96 ? -16.328 0.323 17.438 1 94.38 96 SER A CA 1
ATOM 805 C C . SER A 1 96 ? -15.039 1.023 17.875 1 94.38 96 SER A C 1
ATOM 807 O O . SER A 1 96 ? -14.32 1.59 17.047 1 94.38 96 SER A O 1
ATOM 809 N N . GLU A 1 97 ? -14.742 0.901 19.156 1 94.94 97 GLU A N 1
ATOM 810 C CA . GLU A 1 97 ? -13.469 1.396 19.688 1 94.94 97 GLU A CA 1
ATOM 811 C C . GLU A 1 97 ? -12.406 0.304 19.672 1 94.94 97 GLU A C 1
ATOM 813 O O . GLU A 1 97 ? -11.258 0.545 20.062 1 94.94 97 GLU A O 1
ATOM 818 N N . ALA A 1 98 ? -12.812 -0.838 19.109 1 97.25 98 ALA A N 1
ATOM 819 C CA . ALA A 1 98 ? -11.922 -1.994 19.219 1 97.25 98 ALA A CA 1
ATOM 820 C C . ALA A 1 98 ? -11.125 -2.189 17.922 1 97.25 98 ALA A C 1
ATOM 822 O O . ALA A 1 98 ? -10.484 -3.223 17.734 1 97.25 98 ALA A O 1
ATOM 823 N N . TYR A 1 99 ? -11.188 -1.188 17.016 1 98 99 TYR A N 1
ATOM 824 C CA . TYR A 1 99 ? -10.508 -1.312 15.727 1 98 99 TYR A CA 1
ATOM 825 C C . TYR A 1 99 ? -9.008 -1.51 15.914 1 98 99 TYR A C 1
ATOM 827 O O . TYR A 1 99 ? -8.406 -2.369 15.266 1 98 99 TYR A O 1
ATOM 835 N N . TYR A 1 100 ? -8.445 -0.736 16.781 1 97.44 100 TYR A N 1
ATOM 836 C CA . TYR A 1 100 ? -7.008 -0.857 17.016 1 97.44 100 TYR A CA 1
ATOM 837 C C . TYR A 1 100 ? -6.637 -2.277 17.422 1 97.44 100 TYR A C 1
ATOM 839 O O . TYR A 1 100 ? -5.703 -2.867 16.875 1 97.44 100 TYR A O 1
ATOM 847 N N . GLN A 1 101 ? -7.391 -2.822 18.375 1 97.44 101 GLN A N 1
ATOM 848 C CA . GLN A 1 101 ? -7.121 -4.172 18.859 1 97.44 101 GLN A CA 1
ATOM 849 C C . GLN A 1 101 ? -7.289 -5.199 17.734 1 97.44 101 GLN A C 1
ATOM 851 O O . GLN A 1 101 ? -6.527 -6.164 17.656 1 97.44 101 GLN A O 1
ATOM 856 N N . LEU A 1 102 ? -8.281 -4.969 16.938 1 97.88 102 LEU A N 1
ATOM 857 C CA . LEU A 1 102 ? -8.516 -5.859 15.805 1 97.88 102 LEU A CA 1
ATOM 858 C C . LEU A 1 102 ? -7.312 -5.875 14.867 1 97.88 102 LEU A C 1
ATOM 860 O O . LEU A 1 102 ? -6.777 -6.945 14.555 1 97.88 102 LEU A O 1
ATOM 864 N N . PHE A 1 103 ? -6.875 -4.66 14.438 1 98.06 103 PHE A N 1
ATOM 865 C CA . PHE A 1 103 ? -5.781 -4.582 13.477 1 98.06 103 PHE A CA 1
ATOM 866 C C . PHE A 1 103 ? -4.477 -5.062 14.109 1 98.06 103 PHE A C 1
ATOM 868 O O . PHE A 1 103 ? -3.643 -5.668 13.43 1 98.06 103 PHE A O 1
ATOM 875 N N . ASN A 1 104 ? -4.32 -4.766 15.398 1 96.94 104 ASN A N 1
ATOM 876 C CA . ASN A 1 104 ? -3.16 -5.305 16.094 1 96.94 104 ASN A CA 1
ATOM 877 C C . ASN A 1 104 ? -3.154 -6.828 16.078 1 96.94 104 ASN A C 1
ATOM 879 O O . ASN A 1 104 ? -2.102 -7.449 15.922 1 96.94 104 ASN A O 1
ATOM 883 N N . THR A 1 105 ? -4.312 -7.449 16.25 1 96.88 105 THR A N 1
ATOM 884 C CA . THR A 1 105 ? -4.453 -8.898 16.156 1 96.88 105 THR A CA 1
ATOM 885 C C . THR A 1 105 ? -4.066 -9.398 14.773 1 96.88 105 THR A C 1
ATOM 887 O O . THR A 1 105 ? -3.314 -10.367 14.641 1 96.88 105 THR A O 1
ATOM 890 N N . PHE A 1 106 ? -4.539 -8.727 13.727 1 97.75 106 PHE A N 1
ATOM 891 C CA . PHE A 1 106 ? -4.23 -9.125 12.359 1 97.75 106 PHE A CA 1
ATOM 892 C C . PHE A 1 106 ? -2.73 -9.031 12.094 1 97.75 106 PHE A C 1
ATOM 894 O O . PHE A 1 106 ? -2.154 -9.906 11.445 1 97.75 106 PHE A O 1
ATOM 901 N N . VAL A 1 107 ? -2.109 -7.965 12.594 1 97.5 107 VAL A N 1
ATOM 902 C CA . VAL A 1 107 ? -0.679 -7.762 12.391 1 97.5 107 VAL A CA 1
ATOM 903 C C . VAL A 1 107 ? 0.105 -8.898 13.047 1 97.5 107 VAL A C 1
ATOM 905 O O . VAL A 1 107 ? 1.038 -9.438 12.453 1 97.5 107 VAL A O 1
ATOM 908 N N . LYS A 1 108 ? -0.289 -9.289 14.219 1 96.62 108 LYS A N 1
ATOM 909 C CA . LYS A 1 108 ? 0.359 -10.383 14.93 1 96.62 108 LYS A CA 1
ATOM 910 C C . LYS A 1 108 ? 0.167 -11.703 14.188 1 96.62 108 LYS A C 1
ATOM 912 O O . LYS A 1 108 ? 1.121 -12.469 14.008 1 96.62 108 LYS A O 1
ATOM 917 N N . GLU A 1 109 ? -1.044 -11.984 13.797 1 97.06 109 GLU A N 1
ATOM 918 C CA . GLU A 1 109 ? -1.343 -13.219 13.078 1 97.06 109 GLU A CA 1
ATOM 919 C C . GLU A 1 109 ? -0.594 -13.273 11.75 1 97.06 109 GLU A C 1
ATOM 921 O O . GLU A 1 109 ? -0.125 -14.336 11.336 1 97.06 109 GLU A O 1
ATOM 926 N N . ARG A 1 110 ? -0.534 -12.109 11.062 1 97.88 110 ARG A N 1
ATOM 927 C CA . ARG A 1 110 ? 0.184 -12.07 9.789 1 97.88 110 ARG A CA 1
ATOM 928 C C . ARG A 1 110 ? 1.653 -12.43 9.984 1 97.88 110 ARG A C 1
ATOM 930 O O . ARG A 1 110 ? 2.244 -13.109 9.141 1 97.88 110 ARG A O 1
ATOM 937 N N . ARG A 1 111 ? 2.238 -11.938 11.086 1 97.62 111 ARG A N 1
ATOM 938 C CA . ARG A 1 111 ? 3.631 -12.258 11.383 1 97.62 111 ARG A CA 1
ATOM 939 C C . ARG A 1 111 ? 3.818 -13.758 11.586 1 97.62 111 ARG A C 1
ATOM 941 O O . ARG A 1 111 ? 4.793 -14.336 11.109 1 97.62 111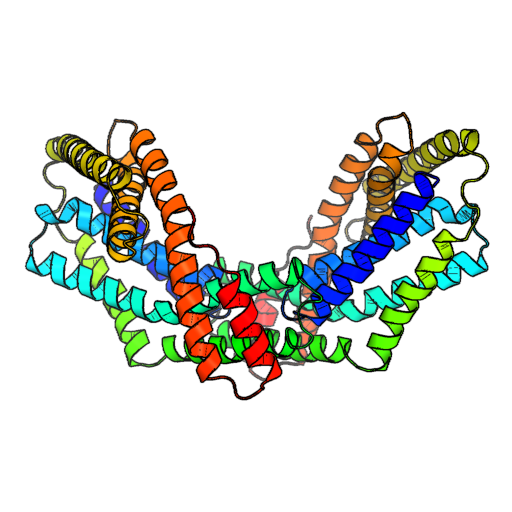 ARG A O 1
ATOM 948 N N . ILE A 1 112 ? 2.896 -14.367 12.258 1 97.69 112 ILE A N 1
ATOM 949 C CA . ILE A 1 112 ? 2.943 -15.805 12.508 1 97.69 112 ILE A CA 1
ATOM 950 C C . ILE A 1 112 ? 2.885 -16.547 11.18 1 97.69 112 ILE A C 1
ATOM 952 O O . ILE A 1 112 ? 3.709 -17.438 10.914 1 97.69 112 ILE A O 1
ATOM 956 N N . GLU A 1 113 ? 1.912 -16.203 10.344 1 97.94 113 GLU A N 1
ATOM 957 C CA . GLU A 1 113 ? 1.762 -16.859 9.055 1 97.94 113 GLU A CA 1
ATOM 958 C C . GLU A 1 113 ? 2.971 -16.594 8.156 1 97.94 113 GLU A C 1
ATOM 960 O O . GLU A 1 113 ? 3.402 -17.484 7.414 1 97.94 113 GLU A O 1
ATOM 965 N N . MET A 1 114 ? 3.477 -15.367 8.18 1 98.38 114 MET A N 1
ATOM 966 C CA . MET A 1 114 ? 4.68 -15.023 7.43 1 98.38 114 MET A CA 1
ATOM 967 C C . MET A 1 114 ? 5.848 -15.922 7.836 1 98.38 114 MET A C 1
ATOM 969 O O . MET A 1 114 ? 6.523 -16.484 6.977 1 98.38 114 MET A O 1
ATOM 973 N N . ASN A 1 115 ? 6.059 -16.094 9.141 1 98.06 115 ASN A N 1
ATOM 974 C CA . ASN A 1 115 ? 7.137 -16.938 9.641 1 98.06 115 ASN A CA 1
ATOM 975 C C . ASN A 1 115 ? 6.949 -18.391 9.227 1 98.06 115 ASN A C 1
ATOM 977 O O . ASN A 1 115 ? 7.918 -19.094 8.93 1 98.06 115 ASN A O 1
ATOM 981 N N . ARG A 1 116 ? 5.703 -18.812 9.203 1 98.25 116 ARG A N 1
ATOM 982 C CA . ARG A 1 116 ? 5.387 -20.172 8.797 1 98.25 116 ARG A CA 1
ATOM 983 C C . ARG A 1 116 ? 5.879 -20.453 7.383 1 98.25 116 ARG A C 1
ATOM 985 O O . ARG A 1 116 ? 6.316 -21.562 7.078 1 98.25 116 ARG A O 1
ATOM 992 N N . THR A 1 117 ? 5.84 -19.469 6.477 1 98.38 117 THR A N 1
ATOM 993 C CA . THR A 1 117 ? 6.254 -19.672 5.094 1 98.38 117 THR A CA 1
ATOM 994 C C . THR A 1 117 ? 7.75 -19.953 5.012 1 98.38 117 THR A C 1
ATOM 996 O O . THR A 1 117 ? 8.234 -20.469 3.998 1 98.38 117 THR A O 1
ATOM 999 N N . PHE A 1 118 ? 8.523 -19.656 6.09 1 97.69 118 PHE A N 1
ATOM 1000 C CA . PHE A 1 118 ? 9.977 -19.797 6.066 1 97.69 118 PHE A CA 1
ATOM 1001 C C . PHE A 1 118 ? 10.406 -21.094 6.75 1 97.69 118 PHE A C 1
ATOM 1003 O O . PHE A 1 118 ? 11.594 -21.406 6.82 1 97.69 118 PHE A O 1
ATOM 1010 N N . ASN A 1 119 ? 9.438 -21.844 7.301 1 97.94 119 ASN A N 1
ATOM 1011 C CA . ASN A 1 119 ? 9.859 -23.109 7.895 1 97.94 119 ASN A CA 1
ATOM 1012 C C . ASN A 1 119 ? 10.508 -24.031 6.859 1 97.94 119 ASN A C 1
ATOM 1014 O O . ASN A 1 119 ? 10.297 -23.859 5.656 1 97.94 119 ASN A O 1
ATOM 1018 N N . LYS A 1 120 ? 11.289 -25 7.25 1 97.62 120 LYS A N 1
ATOM 1019 C CA . LYS A 1 120 ? 12.109 -25.844 6.387 1 97.62 120 LYS A CA 1
ATOM 1020 C C . LYS A 1 120 ? 11.258 -26.547 5.34 1 97.62 120 LYS A C 1
ATOM 1022 O O . LYS A 1 120 ? 11.617 -26.594 4.16 1 97.62 120 LYS A O 1
ATOM 1027 N N . GLY A 1 121 ? 10.141 -27.125 5.75 1 98.12 121 GLY A N 1
ATOM 1028 C CA . GLY A 1 121 ? 9.258 -27.828 4.84 1 98.12 121 GLY A CA 1
ATOM 1029 C C . GLY A 1 121 ? 8.68 -26.938 3.758 1 98.12 121 GLY A C 1
ATOM 1030 O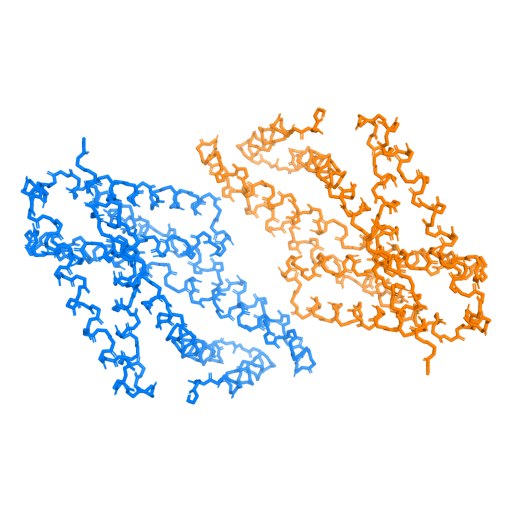 O . GLY A 1 121 ? 8.672 -27.297 2.58 1 98.12 121 GLY A O 1
ATOM 1031 N N . ASN A 1 122 ? 8.195 -25.781 4.113 1 98.31 122 ASN A N 1
ATOM 1032 C CA . ASN A 1 122 ? 7.598 -24.844 3.164 1 98.31 122 ASN A CA 1
ATOM 1033 C C . ASN A 1 122 ? 8.641 -24.266 2.207 1 98.31 122 ASN A C 1
ATOM 1035 O O . ASN A 1 122 ? 8.391 -24.156 1.004 1 98.31 122 ASN A O 1
ATOM 1039 N N . SER A 1 123 ? 9.805 -23.938 2.74 1 98 123 SER A N 1
ATOM 1040 C CA . SER A 1 123 ? 10.891 -23.438 1.902 1 98 123 SER A CA 1
ATOM 1041 C C . SER A 1 123 ? 11.305 -24.484 0.861 1 98 123 SER A C 1
ATOM 1043 O O . SER A 1 123 ? 11.492 -24.141 -0.311 1 98 123 SER A O 1
ATOM 1045 N N . ALA A 1 124 ? 11.391 -25.703 1.299 1 98.19 124 ALA A N 1
ATOM 1046 C CA . ALA A 1 124 ? 11.758 -26.781 0.384 1 98.19 124 ALA A CA 1
ATOM 1047 C C . ALA A 1 124 ? 10.695 -26.969 -0.698 1 98.19 124 ALA A C 1
ATOM 1049 O O . ALA A 1 124 ? 11.023 -27.188 -1.866 1 98.19 124 ALA A O 1
ATOM 1050 N N . THR A 1 125 ? 9.469 -26.906 -0.258 1 98.44 125 THR A N 1
ATOM 1051 C CA . THR A 1 125 ? 8.344 -27.047 -1.176 1 98.44 125 THR A CA 1
ATOM 1052 C C . THR A 1 125 ? 8.406 -26 -2.285 1 98.44 125 THR A C 1
ATOM 1054 O O . THR A 1 125 ? 8.281 -26.344 -3.465 1 98.44 125 THR A O 1
ATOM 1057 N N . ILE A 1 126 ? 8.672 -24.734 -1.977 1 98.44 126 ILE A N 1
ATOM 1058 C CA . ILE A 1 126 ? 8.711 -23.641 -2.934 1 98.44 126 ILE A CA 1
ATOM 1059 C C . ILE A 1 126 ? 9.922 -23.797 -3.846 1 98.44 126 ILE A C 1
ATOM 1061 O O . ILE A 1 126 ? 9.805 -23.719 -5.07 1 98.44 126 ILE A O 1
ATOM 1065 N N . GLN A 1 127 ? 11.039 -24.109 -3.254 1 97.88 127 GLN A N 1
ATOM 1066 C CA . GLN A 1 127 ? 12.281 -24.219 -4.012 1 97.88 127 GLN A CA 1
ATOM 1067 C C . GLN A 1 127 ? 12.227 -25.391 -4.996 1 97.88 127 GLN A C 1
ATOM 1069 O O . GLN A 1 127 ? 12.633 -25.25 -6.152 1 97.88 127 GLN A O 1
ATOM 1074 N N . GLN A 1 128 ? 11.703 -26.469 -4.539 1 97.88 128 GLN A N 1
ATOM 1075 C CA . GLN A 1 128 ? 11.586 -27.641 -5.402 1 97.88 128 GLN A CA 1
ATOM 1076 C C . GLN A 1 128 ? 10.648 -27.375 -6.574 1 97.88 128 GLN A C 1
ATOM 1078 O O . GLN A 1 128 ? 10.922 -27.781 -7.703 1 97.88 128 GLN A O 1
ATOM 1083 N N . ALA A 1 129 ? 9.555 -26.734 -6.242 1 98.25 129 ALA A N 1
ATOM 1084 C CA . ALA A 1 129 ? 8.609 -26.406 -7.305 1 98.25 129 ALA A CA 1
ATOM 1085 C C . ALA A 1 129 ? 9.266 -25.547 -8.375 1 98.25 129 ALA A C 1
ATOM 1087 O O . ALA A 1 129 ? 9.086 -25.781 -9.57 1 98.25 129 ALA A O 1
ATOM 1088 N N . ILE A 1 130 ? 10.078 -24.547 -7.98 1 97.31 130 ILE A N 1
ATOM 1089 C CA . ILE A 1 130 ? 10.742 -23.625 -8.906 1 97.31 130 ILE A CA 1
ATOM 1090 C C . ILE A 1 130 ? 11.789 -24.391 -9.719 1 97.31 130 ILE A C 1
ATOM 1092 O O . ILE A 1 130 ? 11.852 -24.266 -10.938 1 97.31 130 ILE A O 1
ATOM 1096 N N . GLU A 1 131 ? 12.531 -25.25 -9.078 1 96.75 131 GLU A N 1
ATOM 1097 C CA . GLU A 1 131 ? 13.578 -26.016 -9.75 1 96.75 131 GLU A CA 1
ATOM 1098 C C . GLU A 1 131 ? 12.984 -27.016 -10.734 1 96.75 131 GLU A C 1
ATOM 1100 O O . GLU A 1 131 ? 13.461 -27.125 -11.867 1 96.75 131 GLU A O 1
ATOM 1105 N N . ASP A 1 132 ? 11.992 -27.703 -10.32 1 96.38 132 ASP A N 1
ATOM 1106 C CA . ASP A 1 132 ? 11.367 -28.703 -11.188 1 96.38 132 ASP A CA 1
ATOM 1107 C C . ASP A 1 132 ? 10.68 -28.047 -12.375 1 96.38 132 ASP A C 1
ATOM 1109 O O . ASP A 1 132 ? 10.609 -28.625 -13.461 1 96.38 132 ASP A O 1
ATOM 1113 N N . ALA A 1 133 ? 10.164 -26.828 -12.133 1 95.5 133 ALA A N 1
ATOM 1114 C CA . ALA A 1 133 ? 9.523 -26.109 -13.227 1 95.5 133 ALA A CA 1
ATOM 1115 C C . ALA A 1 133 ? 10.508 -25.844 -14.367 1 95.5 133 ALA A C 1
ATOM 1117 O O . ALA A 1 133 ? 10.117 -25.781 -15.531 1 95.5 133 ALA A O 1
ATOM 1118 N N . LYS A 1 134 ? 11.734 -25.719 -14.062 1 93.19 134 LYS A N 1
ATOM 1119 C CA . LYS A 1 134 ? 12.75 -25.469 -15.078 1 93.19 134 LYS A CA 1
ATOM 1120 C C . LYS A 1 134 ? 12.859 -26.656 -16.047 1 93.19 134 LYS A C 1
ATOM 1122 O O . LYS A 1 134 ? 13.359 -26.5 -17.156 1 93.19 134 LYS A O 1
ATOM 1127 N N . GLU A 1 135 ? 12.453 -27.844 -15.664 1 89.31 135 GLU A N 1
ATOM 1128 C CA . GLU A 1 135 ? 12.469 -29.016 -16.516 1 89.31 135 GLU A CA 1
ATOM 1129 C C . GLU A 1 135 ? 11.617 -28.812 -17.766 1 89.31 135 GLU A C 1
ATOM 1131 O O . GLU A 1 135 ? 11.844 -29.438 -18.797 1 89.31 135 GLU A O 1
ATOM 1136 N N . ILE A 1 136 ? 10.641 -27.984 -17.625 1 86.62 136 ILE A N 1
ATOM 1137 C CA . ILE A 1 136 ? 9.742 -27.688 -18.75 1 86.62 136 ILE A CA 1
ATOM 1138 C C . ILE A 1 136 ? 10.547 -27.172 -19.938 1 86.62 136 ILE A C 1
ATOM 1140 O O . ILE A 1 136 ? 10.203 -27.422 -21.078 1 86.62 136 ILE A O 1
ATOM 1144 N N . LEU A 1 137 ? 11.602 -26.453 -19.625 1 86.5 137 LEU A N 1
ATOM 1145 C CA . LEU A 1 137 ? 12.414 -25.781 -20.656 1 86.5 137 LEU A CA 1
ATOM 1146 C C . LEU A 1 137 ? 13.211 -26.812 -21.453 1 86.5 137 LEU A C 1
ATOM 1148 O O . LEU A 1 137 ? 13.703 -26.484 -22.547 1 86.5 137 LEU A O 1
ATOM 1152 N N . GLU A 1 138 ? 13.289 -27.984 -20.953 1 83.88 138 GLU A N 1
ATOM 1153 C CA . GLU A 1 138 ? 14.055 -29.031 -21.625 1 83.88 138 GLU A CA 1
ATOM 1154 C C . GLU A 1 138 ? 13.164 -29.906 -22.5 1 83.88 138 GLU A C 1
ATOM 1156 O O . GLU A 1 138 ? 13.656 -30.734 -23.266 1 83.88 138 GLU A O 1
ATOM 1161 N N . LEU A 1 139 ? 11.898 -29.719 -22.359 1 81 139 LEU A N 1
ATOM 1162 C CA . LEU A 1 139 ? 10.961 -30.562 -23.094 1 81 139 LEU A CA 1
ATOM 1163 C C . LEU A 1 139 ? 10.75 -30.016 -24.5 1 81 139 LEU A C 1
ATOM 1165 O O . LEU A 1 139 ? 10.789 -28.812 -24.734 1 81 139 LEU A O 1
ATOM 1169 N N . ASP A 1 140 ? 10.695 -30.891 -25.406 1 77 140 ASP A N 1
ATOM 1170 C CA . ASP A 1 140 ? 10.391 -30.516 -26.797 1 77 140 ASP A CA 1
ATOM 1171 C C . ASP A 1 140 ? 8.891 -30.375 -27 1 77 140 ASP A C 1
ATOM 1173 O O . ASP A 1 140 ? 8.273 -31.203 -27.688 1 77 140 ASP A O 1
ATOM 1177 N N . LEU A 1 141 ? 8.328 -29.312 -26.5 1 75.62 141 LEU A N 1
ATOM 1178 C CA . LEU A 1 141 ? 6.879 -29.156 -26.469 1 75.62 141 LEU A CA 1
ATOM 1179 C C . LEU A 1 141 ? 6.383 -28.469 -27.734 1 75.62 141 LEU A C 1
ATOM 1181 O O . LEU A 1 141 ? 5.203 -28.578 -28.078 1 75.62 141 LEU A O 1
ATOM 1185 N N . PHE A 1 142 ? 7.387 -27.828 -28.484 1 71.94 142 PHE A N 1
ATOM 1186 C CA . PHE A 1 142 ? 6.926 -26.938 -29.547 1 71.94 142 PHE A CA 1
ATOM 1187 C C . PHE A 1 142 ? 7.605 -27.281 -30.859 1 71.94 142 PHE A C 1
ATOM 1189 O O . PHE A 1 142 ? 7.758 -26.422 -31.734 1 71.94 142 PHE A O 1
ATOM 1196 N N . LYS A 1 143 ? 8.062 -28.453 -31.062 1 65.75 143 LYS A N 1
ATOM 1197 C CA . LYS A 1 143 ? 8.773 -28.844 -32.281 1 65.75 143 LYS A CA 1
ATOM 1198 C C . LYS A 1 143 ? 7.953 -28.547 -33.531 1 65.75 143 LYS A C 1
ATOM 1200 O O . LYS A 1 143 ? 8.492 -28.078 -34.531 1 65.75 143 LYS A O 1
ATOM 1205 N N . ASN A 1 144 ? 6.684 -28.875 -33.625 1 63.59 144 ASN A N 1
ATOM 1206 C CA . ASN A 1 144 ? 5.906 -28.594 -34.812 1 63.59 144 ASN A CA 1
ATOM 1207 C C . ASN A 1 144 ? 5.156 -27.266 -34.688 1 63.59 144 ASN A C 1
ATOM 1209 O O . ASN A 1 144 ? 4.078 -27.219 -34.094 1 63.59 144 ASN A O 1
ATOM 1213 N N . LYS A 1 145 ? 5.738 -26.016 -35.281 1 59.41 145 LYS A N 1
ATOM 1214 C CA . LYS A 1 145 ? 5.25 -24.641 -35.188 1 59.41 145 LYS A CA 1
ATOM 1215 C C . LYS A 1 145 ? 3.871 -24.484 -35.812 1 59.41 145 LYS A C 1
ATOM 1217 O O . LYS A 1 145 ? 3.006 -23.797 -35.281 1 59.41 145 LYS A O 1
ATOM 1222 N N . LYS A 1 146 ? 3.82 -24.906 -37.156 1 59.53 146 LYS A N 1
ATOM 1223 C CA . LYS A 1 146 ? 2.566 -24.734 -37.906 1 59.53 146 LYS A CA 1
ATOM 1224 C C . LYS A 1 146 ? 1.383 -25.25 -37.094 1 59.53 146 LYS A C 1
ATOM 1226 O O . LYS A 1 146 ? 0.316 -24.625 -37.094 1 59.53 146 LYS A O 1
ATOM 1231 N N . ASP A 1 147 ? 1.782 -26.078 -36.156 1 81.62 147 ASP A N 1
ATOM 1232 C CA . ASP A 1 147 ? 0.755 -26.766 -35.375 1 81.62 147 ASP A CA 1
ATOM 1233 C C . ASP A 1 147 ? 0.436 -26 -34.094 1 81.62 147 ASP A C 1
ATOM 1235 O O . ASP A 1 147 ? -0.698 -26.031 -33.625 1 81.62 147 ASP A O 1
ATOM 1239 N N . TRP A 1 148 ? 1.184 -24.953 -33.906 1 84.06 148 TRP A N 1
ATOM 1240 C CA . TRP A 1 148 ? 1.005 -24.25 -32.625 1 84.06 148 TRP A CA 1
ATOM 1241 C C . TRP A 1 148 ? -0.091 -23.188 -32.75 1 84.06 148 TRP A C 1
ATOM 1243 O O . TRP A 1 148 ? -0.949 -23.078 -31.875 1 84.06 148 TRP A O 1
ATOM 1253 N N . LYS A 1 149 ? 0.029 -22.359 -33.812 1 83.25 149 LYS A N 1
ATOM 1254 C CA . LYS A 1 149 ? -0.984 -21.328 -34.031 1 83.25 149 LYS A CA 1
ATOM 1255 C C . LYS A 1 149 ? -2.385 -21.938 -34.062 1 83.25 149 LYS A C 1
ATOM 1257 O O . LYS A 1 149 ? -3.291 -21.453 -33.375 1 83.25 149 LYS A O 1
ATOM 1262 N N . LYS A 1 150 ? -2.498 -22.938 -34.844 1 86.25 150 LYS A N 1
ATOM 1263 C CA . LYS A 1 150 ? -3.789 -23.609 -34.938 1 86.25 150 LYS A CA 1
ATOM 1264 C C . LYS A 1 150 ? -4.211 -24.219 -33.625 1 86.25 150 LYS A C 1
ATOM 1266 O O . LYS A 1 150 ? -5.367 -24.094 -33.219 1 86.25 150 LYS A O 1
ATOM 1271 N N . TYR A 1 151 ? -3.314 -24.812 -32.969 1 86.19 151 TYR A N 1
ATOM 1272 C CA . TYR A 1 151 ? -3.561 -25.406 -31.656 1 86.19 151 TYR A CA 1
ATOM 1273 C C . TYR A 1 151 ? -4.047 -24.359 -30.672 1 86.19 151 TYR A C 1
ATOM 1275 O O . TYR A 1 151 ? -5.062 -24.562 -29.984 1 86.19 151 TYR A O 1
ATOM 1283 N N . THR A 1 152 ? -3.352 -23.266 -30.578 1 88.56 152 THR A N 1
ATOM 1284 C CA . THR A 1 152 ? -3.619 -22.219 -29.609 1 88.56 152 THR A CA 1
ATOM 1285 C C . THR A 1 152 ? -4.988 -21.594 -29.859 1 88.56 152 THR A C 1
ATOM 1287 O O . THR A 1 152 ? -5.785 -21.438 -28.922 1 88.56 152 THR A O 1
ATOM 1290 N N . LEU A 1 153 ? -5.238 -21.297 -31.078 1 88.5 153 LEU A N 1
ATOM 1291 C CA . LEU A 1 153 ? -6.496 -20.641 -31.406 1 88.5 153 LEU A CA 1
ATOM 1292 C C . LEU A 1 153 ? -7.676 -21.578 -31.156 1 88.5 153 LEU A C 1
ATOM 1294 O O . LEU A 1 153 ? -8.695 -21.156 -30.594 1 88.5 153 LEU A O 1
ATOM 1298 N N . LYS A 1 154 ? -7.5 -22.766 -31.531 1 90.31 154 LYS A N 1
ATOM 1299 C CA . LYS A 1 154 ? -8.562 -23.75 -31.328 1 90.31 154 LYS A CA 1
ATOM 1300 C C . LYS A 1 154 ? -8.812 -23.969 -29.844 1 90.31 154 LYS A C 1
ATOM 1302 O O . LYS A 1 154 ? -9.969 -24 -29.406 1 90.31 154 LYS A O 1
ATOM 1307 N N . ARG A 1 155 ? -7.793 -24.125 -29.109 1 90.31 155 ARG A N 1
ATOM 1308 C CA . ARG A 1 155 ? -7.902 -24.391 -27.688 1 90.31 155 ARG A CA 1
ATOM 1309 C C . ARG A 1 155 ? -8.484 -23.203 -26.938 1 90.31 155 ARG A C 1
ATOM 1311 O O . ARG A 1 155 ? -9.344 -23.359 -26.078 1 90.31 155 ARG A O 1
ATOM 1318 N N . LEU A 1 156 ? -8.055 -22.031 -27.266 1 92.12 156 LEU A N 1
ATOM 1319 C CA . LEU A 1 156 ? -8.562 -20.812 -26.625 1 92.12 156 LEU A CA 1
ATOM 1320 C C . LEU A 1 156 ? -10.039 -20.625 -26.922 1 92.12 156 LEU A C 1
ATOM 1322 O O . LEU A 1 156 ? -10.82 -20.266 -26.047 1 92.12 156 LEU A O 1
ATOM 1326 N N . LYS A 1 157 ? -10.359 -20.828 -28.203 1 91.38 157 LYS A N 1
ATOM 1327 C CA . LYS A 1 157 ? -11.758 -20.703 -28.609 1 91.38 157 LYS A CA 1
ATOM 1328 C C . LYS A 1 157 ? -12.641 -21.672 -27.828 1 91.38 157 LYS A C 1
ATOM 1330 O O . LYS A 1 157 ? -13.695 -21.297 -27.312 1 91.38 157 LYS A O 1
ATOM 1335 N N . LYS A 1 158 ? -12.195 -22.859 -27.719 1 93.06 158 LYS A N 1
ATOM 1336 C CA . LYS A 1 158 ? -12.938 -23.891 -27 1 93.06 158 LYS A CA 1
ATOM 1337 C C . LYS A 1 158 ? -13.062 -23.531 -25.516 1 93.06 158 LYS A C 1
ATOM 1339 O O . LYS A 1 158 ? -14.156 -23.594 -24.953 1 93.06 158 LYS A O 1
ATOM 1344 N N . LYS A 1 159 ? -11.984 -23.188 -24.875 1 93.31 159 LYS A N 1
ATOM 1345 C CA . LYS A 1 159 ? -11.969 -22.844 -23.453 1 93.31 159 LYS A CA 1
ATOM 1346 C C . LYS A 1 159 ? -12.812 -21.609 -23.172 1 93.31 159 LYS A C 1
ATOM 1348 O O . LYS A 1 159 ? -13.492 -21.547 -22.141 1 93.31 159 LYS A O 1
ATOM 1353 N N . ASP A 1 160 ? -12.703 -20.672 -24.094 1 93.31 160 ASP A N 1
ATOM 1354 C CA . ASP A 1 160 ? -13.477 -19.438 -23.938 1 93.31 160 ASP A CA 1
ATOM 1355 C C . ASP A 1 160 ? -14.977 -19.719 -24.031 1 93.31 160 ASP A C 1
ATOM 1357 O O . ASP A 1 160 ? -15.766 -19.156 -23.266 1 93.31 160 ASP A O 1
ATOM 1361 N N . LYS A 1 161 ? -15.359 -20.516 -25.016 1 93.75 161 LYS A N 1
ATOM 1362 C CA . LYS A 1 161 ? -16.766 -20.875 -25.172 1 93.75 161 LYS A CA 1
ATOM 1363 C C . LYS A 1 161 ? -17.297 -21.562 -23.922 1 93.75 161 LYS A C 1
ATOM 1365 O O . LYS A 1 161 ? -18.375 -21.234 -23.438 1 93.75 161 LYS A O 1
ATOM 1370 N N . LYS A 1 162 ? -16.547 -22.469 -23.406 1 94.88 162 LYS A N 1
ATOM 1371 C CA . LYS A 1 162 ? -16.922 -23.172 -22.188 1 94.88 162 LYS A CA 1
ATOM 1372 C C . LYS A 1 162 ? -17.031 -22.219 -21.016 1 94.88 162 LYS A C 1
ATOM 1374 O O . LYS A 1 162 ? -17.953 -22.312 -20.203 1 94.88 162 LYS A O 1
ATOM 1379 N N . LEU A 1 163 ? -16.141 -21.344 -20.891 1 94.88 163 LEU A N 1
ATOM 1380 C CA . LEU A 1 163 ? -16.094 -20.359 -19.812 1 94.88 163 LEU A CA 1
ATOM 1381 C C . LEU A 1 163 ? -17.328 -19.453 -19.859 1 94.88 163 LEU A C 1
ATOM 1383 O O . LEU A 1 163 ? -17.969 -19.234 -18.828 1 94.88 163 LEU A O 1
ATOM 1387 N N . ARG A 1 164 ? -17.672 -18.953 -21.031 1 93.69 164 ARG A N 1
ATOM 1388 C CA . ARG A 1 164 ? -18.797 -18.031 -21.188 1 93.69 164 ARG A CA 1
ATOM 1389 C C . ARG A 1 164 ? -20.109 -18.719 -20.875 1 93.69 164 ARG A C 1
ATOM 1391 O O . ARG A 1 164 ? -21 -18.141 -20.234 1 93.69 164 ARG A O 1
ATOM 1398 N N . TYR A 1 165 ? -20.156 -19.938 -21.344 1 94.12 165 TYR A N 1
ATOM 1399 C CA . TYR A 1 165 ? -21.359 -20.719 -21.047 1 94.12 165 TYR A CA 1
ATOM 1400 C C . TYR A 1 165 ? -21.516 -20.938 -19.547 1 94.12 165 TYR A C 1
ATOM 1402 O O . TYR A 1 165 ? -22.594 -20.719 -19 1 94.12 165 TYR A O 1
ATOM 1410 N N . ALA A 1 166 ? -20.484 -21.344 -18.906 1 93.88 166 ALA A N 1
ATOM 1411 C CA . ALA A 1 166 ? -20.5 -21.578 -17.469 1 93.88 166 ALA A CA 1
ATOM 1412 C C . ALA A 1 166 ? -20.828 -20.297 -16.703 1 93.88 166 ALA A C 1
ATOM 1414 O O . ALA A 1 166 ? -21.594 -20.328 -15.727 1 93.88 166 ALA A O 1
ATOM 1415 N N . PHE A 1 167 ? -20.297 -19.203 -17.078 1 92.69 167 PHE A N 1
ATOM 1416 C CA . PHE A 1 167 ? -20.5 -17.906 -16.453 1 92.69 167 PHE A CA 1
ATOM 1417 C C . PHE A 1 167 ? -21.969 -17.484 -16.547 1 92.69 167 PHE A C 1
ATOM 1419 O O . PHE A 1 167 ? -22.531 -16.938 -15.594 1 92.69 167 PHE A O 1
ATOM 1426 N N . LYS A 1 168 ? -22.562 -17.734 -17.703 1 92.12 168 LYS A N 1
ATOM 1427 C CA . LYS A 1 168 ? -23.938 -17.328 -17.969 1 92.12 168 LYS A CA 1
ATOM 1428 C C . LYS A 1 168 ? -24.922 -18.203 -17.203 1 92.12 168 LYS A C 1
ATOM 1430 O O . LYS A 1 168 ? -26.016 -17.75 -16.828 1 92.12 168 LYS A O 1
ATOM 1435 N N . THR A 1 169 ? -24.531 -19.438 -16.922 1 94.06 169 THR A N 1
ATOM 1436 C CA . THR A 1 169 ? -25.516 -20.406 -16.438 1 94.06 169 THR A CA 1
ATOM 1437 C C . THR A 1 169 ? -25.312 -20.672 -14.945 1 94.06 169 THR A C 1
ATOM 1439 O O . THR A 1 169 ? -26.141 -21.312 -14.305 1 94.06 169 THR A O 1
ATOM 1442 N N . VAL A 1 170 ? -24.281 -20.172 -14.391 1 92.5 170 VAL A N 1
ATOM 1443 C CA . VAL A 1 170 ? -23.906 -20.547 -13.031 1 92.5 170 VAL A CA 1
ATOM 1444 C C . VAL A 1 170 ? -24.875 -19.922 -12.031 1 92.5 170 VAL A C 1
ATOM 1446 O O . VAL A 1 170 ? -25.312 -18.781 -12.211 1 92.5 170 VAL A O 1
ATOM 1449 N N . ASP A 1 171 ? -25.203 -20.719 -11.016 1 89.69 171 ASP A N 1
ATOM 1450 C CA . ASP A 1 171 ? -25.844 -20.188 -9.812 1 89.69 171 ASP A CA 1
ATOM 1451 C C . ASP A 1 171 ? -24.812 -19.516 -8.906 1 89.69 171 ASP A C 1
ATOM 1453 O O . ASP A 1 171 ? -23.984 -20.188 -8.297 1 89.69 171 ASP A O 1
ATOM 1457 N N . ILE A 1 172 ? -24.906 -18.25 -8.773 1 85.31 172 ILE A N 1
ATOM 1458 C CA . ILE A 1 172 ? -23.922 -17.453 -8.062 1 85.31 172 ILE A CA 1
ATOM 1459 C C . ILE A 1 172 ? -23.875 -17.875 -6.594 1 85.31 172 ILE A C 1
ATOM 1461 O O . ILE A 1 172 ? -22.875 -17.641 -5.906 1 85.31 172 ILE A O 1
ATOM 1465 N N . SER A 1 173 ? -24.922 -18.453 -6.148 1 85.31 173 SER A N 1
ATOM 1466 C CA . SER A 1 173 ? -24.969 -18.906 -4.762 1 85.31 173 SER A CA 1
ATOM 1467 C C . SER A 1 173 ? -24.156 -20.188 -4.57 1 85.31 173 SER A C 1
ATOM 1469 O O . SER A 1 173 ? -23.875 -20.578 -3.439 1 85.31 173 SER A O 1
ATOM 1471 N N . ASP A 1 174 ? -23.828 -20.812 -5.645 1 89.12 174 ASP A N 1
ATOM 1472 C CA . ASP A 1 174 ? -22.953 -21.984 -5.609 1 89.12 174 ASP A CA 1
ATOM 1473 C C . ASP A 1 174 ? -21.484 -21.562 -5.613 1 89.12 174 ASP A C 1
ATOM 1475 O O . ASP A 1 174 ? -20.859 -21.453 -6.676 1 89.12 174 ASP A O 1
ATOM 1479 N N . TYR A 1 175 ? -20.906 -21.453 -4.465 1 87.75 175 TYR A N 1
ATOM 1480 C CA . TYR A 1 175 ? -19.547 -20.922 -4.305 1 87.75 175 TYR A CA 1
ATOM 1481 C C . TYR A 1 175 ? -18.547 -21.797 -5.039 1 87.75 175 TYR A C 1
ATOM 1483 O O . TYR A 1 175 ? -17.609 -21.297 -5.668 1 87.75 175 TYR A O 1
ATOM 1491 N N . GLU A 1 176 ? -18.766 -23.016 -4.938 1 90.19 176 GLU A N 1
ATOM 1492 C CA . GLU A 1 176 ? -17.828 -23.938 -5.578 1 90.19 176 GLU A CA 1
ATOM 1493 C C . GLU A 1 176 ? -17.812 -23.75 -7.094 1 90.19 176 GLU A C 1
ATOM 1495 O O . GLU A 1 176 ? -16.75 -23.75 -7.715 1 90.19 176 GLU A O 1
ATOM 1500 N N . ALA A 1 177 ? -19 -23.656 -7.613 1 91.19 177 ALA A N 1
ATOM 1501 C CA . ALA A 1 177 ? -19.094 -23.438 -9.055 1 91.19 177 ALA A CA 1
ATOM 1502 C C . ALA A 1 177 ? -18.469 -22.109 -9.453 1 91.19 177 ALA A C 1
ATOM 1504 O O . ALA A 1 177 ? -17.75 -22.031 -10.445 1 91.19 177 ALA A O 1
ATOM 1505 N N . VAL A 1 178 ? -18.75 -21.125 -8.695 1 90.69 178 VAL A N 1
ATOM 1506 C CA . VAL A 1 178 ? -18.203 -19.781 -8.938 1 90.69 178 VAL A CA 1
ATOM 1507 C C . VAL A 1 178 ? -16.672 -19.844 -8.898 1 90.69 178 VAL A C 1
ATOM 1509 O O . VAL A 1 178 ? -16 -19.297 -9.773 1 90.69 178 VAL A O 1
ATOM 1512 N N . HIS A 1 179 ? -16.172 -20.516 -7.984 1 91.31 179 HIS A N 1
ATOM 1513 C CA . HIS A 1 179 ? -14.742 -20.656 -7.797 1 91.31 179 HIS A CA 1
ATOM 1514 C C . HIS A 1 179 ? -14.094 -21.359 -8.984 1 91.31 179 HIS A C 1
ATOM 1516 O O . HIS A 1 179 ? -13.031 -20.938 -9.453 1 91.31 179 HIS A O 1
ATOM 1522 N N . GLU A 1 180 ? -14.742 -22.359 -9.477 1 92.69 180 GLU A N 1
ATOM 1523 C CA . GLU A 1 180 ? -14.219 -23.094 -10.617 1 92.69 180 GLU A CA 1
ATOM 1524 C C . GLU A 1 180 ? -14.219 -22.234 -11.875 1 92.69 180 GLU A C 1
ATOM 1526 O O . GLU A 1 180 ? -13.289 -22.312 -12.68 1 92.69 180 GLU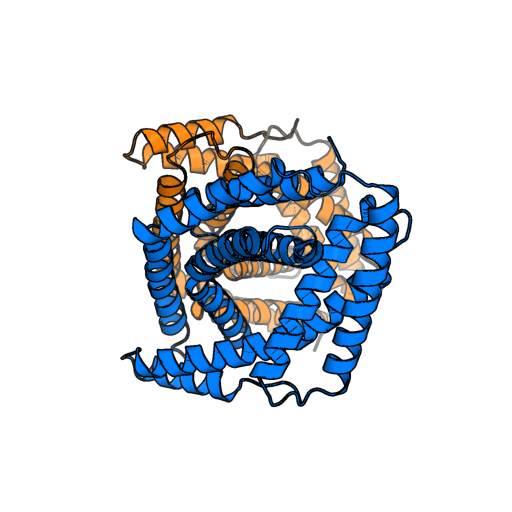 A O 1
ATOM 1531 N N . ILE A 1 181 ? -15.242 -21.516 -12.008 1 93 181 ILE A N 1
ATOM 1532 C CA . ILE A 1 181 ? -15.336 -20.641 -13.164 1 93 181 ILE A CA 1
ATOM 1533 C C . ILE A 1 181 ? -14.242 -19.578 -13.094 1 93 181 ILE A C 1
ATOM 1535 O O . ILE A 1 181 ? -13.609 -19.266 -14.109 1 93 181 ILE A O 1
ATOM 1539 N N . ARG A 1 182 ? -14 -19.047 -11.93 1 92.31 182 ARG A N 1
ATOM 1540 C CA . ARG A 1 182 ? -12.93 -18.078 -11.758 1 92.31 182 ARG A CA 1
ATOM 1541 C C . ARG A 1 182 ? -11.57 -18.672 -12.133 1 92.31 182 ARG A C 1
ATOM 1543 O O . ARG A 1 182 ? -10.773 -18.031 -12.812 1 92.31 182 ARG A O 1
ATOM 1550 N N . LYS A 1 183 ? -11.352 -19.812 -11.758 1 92.19 183 LYS A N 1
ATOM 1551 C CA . LYS A 1 183 ? -10.102 -20.5 -12.109 1 92.19 183 LYS A CA 1
ATOM 1552 C C . LYS A 1 183 ? -9.961 -20.641 -13.617 1 92.19 183 LYS A C 1
ATOM 1554 O O . LYS A 1 183 ? -8.875 -20.422 -14.164 1 92.19 183 LYS A O 1
ATOM 1559 N N . SER A 1 184 ? -11.039 -21.062 -14.18 1 93.44 184 SER A N 1
ATOM 1560 C CA . SER A 1 184 ? -11.039 -21.219 -15.633 1 93.44 184 SER A CA 1
ATOM 1561 C C . SER A 1 184 ? -10.781 -19.875 -16.328 1 93.44 184 SER A C 1
ATOM 1563 O O . SER A 1 184 ? -10.055 -19.828 -17.312 1 93.44 184 SER A O 1
ATOM 1565 N N . ALA A 1 185 ? -11.398 -18.875 -15.836 1 95.06 185 ALA A N 1
ATOM 1566 C CA . ALA A 1 185 ? -11.203 -17.547 -16.391 1 95.06 185 ALA A CA 1
ATOM 1567 C C . ALA A 1 185 ? -9.742 -17.109 -16.312 1 95.06 185 ALA A C 1
ATOM 1569 O O . ALA A 1 185 ? -9.195 -16.562 -17.266 1 95.06 185 ALA A O 1
ATOM 1570 N N . LYS A 1 186 ? -9.125 -17.391 -15.188 1 93.75 186 LYS A N 1
ATOM 1571 C CA . LYS A 1 186 ? -7.711 -17.047 -15.023 1 93.75 186 LYS A CA 1
ATOM 1572 C C . LYS A 1 186 ? -6.844 -17.797 -16.031 1 93.75 186 LYS A C 1
ATOM 1574 O O . LYS A 1 186 ? -5.949 -17.219 -16.641 1 93.75 186 LYS A O 1
ATOM 1579 N N . LYS A 1 187 ? -7.121 -19.031 -16.234 1 93.31 187 LYS A N 1
ATOM 1580 C CA . LYS A 1 187 ? -6.352 -19.859 -17.156 1 93.31 187 LYS A CA 1
ATOM 1581 C C . LYS A 1 187 ? -6.445 -19.312 -18.578 1 93.31 187 LYS A C 1
ATOM 1583 O O . LYS A 1 187 ? -5.434 -19.219 -19.281 1 93.31 187 LYS A O 1
ATOM 1588 N N . VAL A 1 188 ? -7.672 -19 -18.984 1 93.19 188 VAL A N 1
ATOM 1589 C CA . VAL A 1 188 ? -7.887 -18.438 -20.312 1 93.19 188 VAL A CA 1
ATOM 1590 C C . VAL A 1 188 ? -7.16 -17.094 -20.438 1 93.19 188 VAL A C 1
ATOM 1592 O O . VAL A 1 188 ? -6.469 -16.844 -21.422 1 93.19 188 VAL A O 1
ATOM 1595 N N . ARG A 1 189 ? -7.312 -16.281 -19.406 1 93.94 189 ARG A N 1
ATOM 1596 C CA . ARG A 1 189 ? -6.691 -14.961 -19.406 1 93.94 189 ARG A CA 1
ATOM 1597 C C . ARG A 1 189 ? -5.176 -15.07 -19.547 1 93.94 189 ARG A C 1
ATOM 1599 O O . ARG A 1 189 ? -4.574 -14.383 -20.375 1 93.94 189 ARG A O 1
ATOM 1606 N N . TYR A 1 190 ? -4.621 -15.953 -18.781 1 91.81 190 TYR A N 1
ATOM 1607 C CA . TYR A 1 190 ? -3.17 -16.078 -18.766 1 91.81 190 TYR A CA 1
ATOM 1608 C C . TYR A 1 190 ? -2.66 -16.625 -20.109 1 91.81 190 TYR A C 1
ATOM 1610 O O . TYR A 1 190 ? -1.676 -16.125 -20.656 1 91.81 190 TYR A O 1
ATOM 1618 N N . ALA A 1 191 ? -3.297 -17.594 -20.625 1 91 191 ALA A N 1
ATOM 1619 C CA . ALA A 1 191 ? -2.908 -18.141 -21.922 1 91 191 ALA A CA 1
ATOM 1620 C C . ALA A 1 191 ? -3 -17.078 -23.016 1 91 191 ALA A C 1
ATOM 1622 O O . ALA A 1 191 ? -2.07 -16.922 -23.812 1 91 191 ALA A O 1
ATOM 1623 N N . ALA A 1 192 ? -4.098 -16.375 -23.016 1 92 192 ALA A N 1
ATOM 1624 C CA . ALA A 1 192 ? -4.301 -15.344 -24.016 1 92 192 ALA A CA 1
ATOM 1625 C C . ALA A 1 192 ? -3.271 -14.227 -23.875 1 92 192 ALA A C 1
ATOM 1627 O O . ALA A 1 192 ? -2.857 -13.617 -24.859 1 92 192 ALA A O 1
ATOM 1628 N N . THR A 1 193 ? -2.879 -13.969 -22.641 1 89.69 193 THR A N 1
ATOM 1629 C CA . THR A 1 193 ? -1.908 -12.906 -22.391 1 89.69 193 THR A CA 1
ATOM 1630 C C . THR A 1 193 ? -0.511 -13.336 -22.828 1 89.69 193 THR A C 1
ATOM 1632 O O . THR A 1 193 ? 0.147 -12.633 -23.594 1 89.69 193 THR A O 1
ATOM 1635 N N . TYR A 1 194 ? -0.11 -14.516 -22.5 1 86.94 194 TYR A N 1
ATOM 1636 C CA . TYR A 1 194 ? 1.298 -14.875 -22.609 1 86.94 194 TYR A CA 1
ATOM 1637 C C . TYR A 1 194 ? 1.587 -15.523 -23.969 1 86.94 194 TYR A C 1
ATOM 1639 O O . TYR A 1 194 ? 2.711 -15.453 -24.469 1 86.94 194 TYR A O 1
ATOM 1647 N N . PHE A 1 195 ? 0.602 -16.094 -24.672 1 85.06 195 PHE A N 1
ATOM 1648 C CA . PHE A 1 195 ? 0.833 -16.719 -25.969 1 85.06 195 PHE A CA 1
ATOM 1649 C C . PHE A 1 195 ? 0.438 -15.797 -27.109 1 85.06 195 PHE A C 1
ATOM 1651 O O . PHE A 1 195 ? 0.555 -16.156 -28.281 1 85.06 195 PHE A O 1
ATOM 1658 N N . ASP A 1 196 ? -0.019 -14.609 -26.75 1 84.25 196 ASP A N 1
ATOM 1659 C CA . ASP A 1 196 ? -0.437 -13.625 -27.75 1 84.25 196 ASP A CA 1
ATOM 1660 C C . ASP A 1 196 ? 0.663 -13.391 -28.781 1 84.25 196 ASP A C 1
ATOM 1662 O O . ASP A 1 196 ? 0.409 -13.438 -29.984 1 84.25 196 ASP A O 1
ATOM 1666 N N . GLU A 1 197 ? 1.843 -13.242 -28.281 1 80.44 197 GLU A N 1
ATOM 1667 C CA . GLU A 1 197 ? 2.963 -12.898 -29.156 1 80.44 197 GLU A CA 1
ATOM 1668 C C . GLU A 1 197 ? 3.396 -14.094 -29.984 1 80.44 197 GLU A C 1
ATOM 1670 O O . GLU A 1 197 ? 4.152 -13.945 -30.953 1 80.44 197 GLU A O 1
ATOM 1675 N N . THR A 1 198 ? 2.848 -15.242 -29.609 1 80 198 THR A N 1
ATOM 1676 C CA . THR A 1 198 ? 3.287 -16.453 -30.297 1 80 198 THR A CA 1
ATOM 1677 C C . THR A 1 198 ? 2.332 -16.797 -31.438 1 80 198 THR A C 1
ATOM 1679 O O . THR A 1 198 ? 2.633 -17.672 -32.25 1 80 198 THR A O 1
ATOM 1682 N N . VAL A 1 199 ? 1.193 -16.031 -31.344 1 80.88 199 VAL A N 1
ATOM 1683 C CA . VAL A 1 199 ? 0.214 -16.328 -32.406 1 80.88 199 VAL A CA 1
ATOM 1684 C C . VAL A 1 199 ? -0.058 -15.062 -33.219 1 80.88 199 VAL A C 1
ATOM 1686 O O . VAL A 1 199 ? 0.094 -13.945 -32.719 1 80.88 199 VAL A O 1
ATOM 1689 N N . SER A 1 200 ? -0.188 -15.102 -34.5 1 70.56 200 SER A N 1
ATOM 1690 C CA . SER A 1 200 ? -0.362 -13.977 -35.438 1 70.56 200 SER A CA 1
ATOM 1691 C C . SER A 1 200 ? -1.737 -13.336 -35.25 1 70.56 200 SER A C 1
ATOM 1693 O O . SER A 1 200 ? -2.025 -12.305 -35.875 1 70.56 200 SER A O 1
ATOM 1695 N N . LYS A 1 201 ? -2.537 -13.875 -34.438 1 73.69 201 LYS A N 1
ATOM 1696 C CA . LYS A 1 201 ? -3.865 -13.305 -34.25 1 73.69 201 LYS A CA 1
ATOM 1697 C C . LYS A 1 201 ? -3.971 -12.602 -32.906 1 73.69 201 LYS A C 1
ATOM 1699 O O . LYS A 1 201 ? -3.324 -13.008 -31.938 1 73.69 201 LYS A O 1
ATOM 1704 N N . ASP A 1 202 ? -4.77 -11.57 -32.875 1 80.75 202 ASP A N 1
ATOM 1705 C CA . ASP A 1 202 ? -5.004 -10.805 -31.656 1 80.75 202 ASP A CA 1
ATOM 1706 C C . ASP A 1 202 ? -5.898 -11.586 -30.688 1 80.75 202 ASP A C 1
ATOM 1708 O O . ASP A 1 202 ? -7.039 -11.914 -31.031 1 80.75 202 ASP A O 1
ATOM 1712 N N . LEU A 1 203 ? -5.387 -11.906 -29.562 1 89.25 203 LEU A N 1
ATOM 1713 C CA . LEU A 1 203 ? -6.105 -12.703 -28.562 1 89.25 203 LEU A CA 1
ATOM 1714 C C . LEU A 1 203 ? -6.719 -11.805 -27.5 1 89.25 203 LEU A C 1
ATOM 1716 O O . LEU A 1 203 ? -7.18 -12.297 -26.453 1 89.25 203 LEU A O 1
ATOM 1720 N N . ASN A 1 204 ? -6.785 -10.477 -27.719 1 88.75 204 ASN A N 1
ATOM 1721 C CA . ASN A 1 204 ? -7.199 -9.477 -26.75 1 88.75 204 ASN A CA 1
ATOM 1722 C C . ASN A 1 204 ? -8.648 -9.688 -26.312 1 88.75 204 ASN A C 1
ATOM 1724 O O . ASN A 1 204 ? -8.992 -9.453 -25.156 1 88.75 204 ASN A O 1
ATOM 1728 N N . GLN A 1 205 ? -9.398 -10.07 -27.25 1 89 205 GLN A N 1
ATOM 1729 C CA . GLN A 1 205 ? -10.805 -10.281 -26.906 1 89 205 GLN A CA 1
ATOM 1730 C C . GLN A 1 205 ? -10.961 -11.352 -25.828 1 89 205 GLN A C 1
ATOM 1732 O O . GLN A 1 205 ? -11.711 -11.172 -24.875 1 89 205 GLN A O 1
ATOM 1737 N N . TYR A 1 206 ? -10.242 -12.484 -25.969 1 90.56 206 TYR A N 1
ATOM 1738 C CA . TYR A 1 206 ? -10.281 -13.555 -24.969 1 90.56 206 TYR A CA 1
ATOM 1739 C C . TYR A 1 206 ? -9.773 -13.07 -23.625 1 90.56 206 TYR A C 1
ATOM 1741 O O . TYR A 1 206 ? -10.359 -13.367 -22.578 1 90.56 206 TYR A O 1
ATOM 1749 N N . ARG A 1 207 ? -8.742 -12.305 -23.641 1 92.5 207 ARG A N 1
ATOM 1750 C CA . ARG A 1 207 ? -8.109 -11.789 -22.438 1 92.5 207 ARG A CA 1
ATOM 1751 C C . ARG A 1 207 ? -9.062 -10.875 -21.656 1 92.5 207 ARG A C 1
ATOM 1753 O O . ARG A 1 207 ? -9.25 -11.047 -20.453 1 92.5 207 ARG A O 1
ATOM 1760 N N . GLU A 1 208 ? -9.617 -9.977 -22.328 1 92.75 208 GLU A N 1
ATOM 1761 C CA . GLU A 1 208 ? -10.461 -8.969 -21.703 1 92.75 208 GLU A CA 1
ATOM 1762 C C . GLU A 1 208 ? -11.734 -9.586 -21.141 1 92.75 208 GLU A C 1
ATOM 1764 O O . GLU A 1 208 ? -12.172 -9.234 -20.031 1 92.75 208 GLU A O 1
ATOM 1769 N N . GLU A 1 209 ? -12.281 -10.445 -21.906 1 91.62 209 GLU A N 1
ATOM 1770 C CA . GLU A 1 209 ? -13.492 -11.117 -21.438 1 91.62 209 GLU A CA 1
ATOM 1771 C C . GLU A 1 209 ? -13.211 -11.977 -20.219 1 91.62 209 GLU A C 1
ATOM 1773 O O . GLU A 1 209 ? -13.961 -11.938 -19.234 1 91.62 209 GLU A O 1
ATOM 1778 N N . ALA A 1 210 ? -12.18 -12.742 -20.281 1 94.5 210 ALA A N 1
ATOM 1779 C CA . ALA A 1 210 ? -11.797 -13.586 -19.141 1 94.5 210 ALA A CA 1
ATOM 1780 C C . ALA A 1 210 ? -11.469 -12.734 -17.922 1 94.5 210 ALA A C 1
ATOM 1782 O O . ALA A 1 210 ? -11.812 -13.102 -16.797 1 94.5 210 ALA A O 1
ATOM 1783 N N . LYS A 1 211 ? -10.82 -11.617 -18.141 1 93.94 211 LYS A N 1
ATOM 1784 C CA . LYS A 1 211 ? -10.477 -10.695 -17.062 1 93.94 211 LYS A CA 1
ATOM 1785 C C . LYS A 1 211 ? -11.727 -10.164 -16.359 1 93.94 211 LYS A C 1
ATOM 1787 O O . LYS A 1 211 ? -11.773 -10.055 -15.141 1 93.94 211 LYS A O 1
ATOM 1792 N N . ALA A 1 212 ? -12.672 -9.805 -17.125 1 92.44 212 ALA A N 1
ATOM 1793 C CA . ALA A 1 212 ? -13.93 -9.297 -16.578 1 92.44 212 ALA A CA 1
ATOM 1794 C C . ALA A 1 212 ? -14.617 -10.344 -15.703 1 92.44 212 ALA A C 1
ATOM 1796 O O . ALA A 1 212 ? -15.078 -10.031 -14.602 1 92.44 212 ALA A O 1
ATOM 1797 N N . ILE A 1 213 ? -14.664 -11.539 -16.188 1 91.94 213 ILE A N 1
ATOM 1798 C CA . ILE A 1 213 ? -15.289 -12.633 -15.461 1 91.94 213 ILE A CA 1
ATOM 1799 C C . ILE A 1 213 ? -14.5 -12.906 -14.18 1 91.94 213 ILE A C 1
ATOM 1801 O O . ILE A 1 213 ? -15.086 -13.047 -13.102 1 91.94 213 ILE A O 1
ATOM 1805 N N . GLN A 1 214 ? -13.227 -12.953 -14.305 1 93.19 214 GLN A N 1
ATOM 1806 C CA . GLN A 1 214 ? -12.367 -13.211 -13.156 1 93.19 214 GLN A CA 1
ATOM 1807 C C . GLN A 1 214 ? -12.531 -12.125 -12.094 1 93.19 214 GLN A C 1
ATOM 1809 O O . GLN A 1 214 ? -12.547 -12.414 -10.898 1 93.19 214 GLN A O 1
ATOM 1814 N N . SER A 1 215 ? -12.602 -10.914 -12.5 1 91.69 215 SER A N 1
ATOM 1815 C CA . SER A 1 215 ? -12.758 -9.805 -11.57 1 91.69 215 SER A CA 1
ATOM 1816 C C . SER A 1 215 ? -14.07 -9.891 -10.812 1 91.69 215 SER A C 1
ATOM 1818 O O . SER A 1 215 ? -14.102 -9.742 -9.586 1 91.69 215 SER A O 1
ATOM 1820 N N . GLU A 1 216 ? -15.141 -10.086 -11.539 1 88.69 216 GLU A N 1
ATOM 1821 C CA . GLU A 1 216 ? -16.469 -10.195 -10.93 1 88.69 216 GLU A CA 1
ATOM 1822 C C . GLU A 1 216 ? -16.531 -11.359 -9.945 1 88.69 216 GLU A C 1
ATOM 1824 O O . GLU A 1 216 ? -16.969 -11.195 -8.805 1 88.69 216 GLU A O 1
ATOM 1829 N N . PHE A 1 217 ? -16.047 -12.492 -10.312 1 90.81 217 PHE A N 1
ATOM 1830 C CA . PHE A 1 217 ? -16.125 -13.664 -9.461 1 90.81 217 PHE A CA 1
ATOM 1831 C C . PHE A 1 217 ? -15.055 -13.633 -8.383 1 90.81 217 PHE A C 1
ATOM 1833 O O . PHE A 1 217 ? -15.148 -14.336 -7.375 1 90.81 217 PHE A O 1
ATOM 1840 N N . GLY A 1 218 ? -14.031 -12.773 -8.633 1 91.25 218 GLY A N 1
ATOM 1841 C CA . GLY A 1 218 ? -13.047 -12.531 -7.598 1 91.25 218 GLY A CA 1
ATOM 1842 C C . GLY A 1 218 ? -13.617 -11.836 -6.375 1 91.25 218 GLY A C 1
ATOM 1843 O O . GLY A 1 218 ? -13.305 -12.203 -5.242 1 91.25 218 GLY A O 1
ATOM 1844 N N . GLU A 1 219 ? -14.438 -10.891 -6.59 1 89.94 219 GLU A N 1
ATOM 1845 C CA . GLU A 1 219 ? -15.094 -10.172 -5.5 1 89.94 219 GLU A CA 1
ATOM 1846 C C . GLU A 1 219 ? -15.977 -11.102 -4.672 1 89.94 219 GLU A C 1
ATOM 1848 O O . GLU A 1 219 ? -15.977 -11.031 -3.441 1 89.94 219 GLU A O 1
ATOM 1853 N N . ILE A 1 220 ? -16.656 -11.969 -5.312 1 89.62 220 ILE A N 1
ATOM 1854 C CA . ILE A 1 220 ? -17.562 -12.898 -4.645 1 89.62 220 ILE A CA 1
ATOM 1855 C C . ILE A 1 220 ? -16.75 -13.898 -3.82 1 89.62 220 ILE A C 1
ATOM 1857 O O . ILE A 1 220 ? -17.078 -14.156 -2.656 1 89.62 220 ILE A O 1
ATOM 1861 N N . THR A 1 221 ? -15.75 -14.398 -4.402 1 90.44 221 THR A N 1
ATOM 1862 C CA . THR A 1 221 ? -14.922 -15.391 -3.711 1 90.44 221 THR A CA 1
ATOM 1863 C C . THR A 1 221 ? -14.219 -14.758 -2.514 1 90.44 221 THR A C 1
ATOM 1865 O O . THR A 1 221 ? -14.125 -15.375 -1.447 1 90.44 221 THR A O 1
ATOM 1868 N N . ASP A 1 222 ? -13.758 -13.539 -2.682 1 91.31 222 ASP A N 1
ATOM 1869 C CA . ASP A 1 222 ? -13.109 -12.852 -1.569 1 91.31 222 ASP A CA 1
ATOM 1870 C C . ASP A 1 222 ? -14.086 -12.625 -0.419 1 91.31 222 ASP A C 1
ATOM 1872 O O . ASP A 1 222 ? -13.719 -12.75 0.75 1 91.31 222 ASP A O 1
ATOM 1876 N N . ALA A 1 223 ? -15.328 -12.289 -0.752 1 92.38 223 ALA A N 1
ATOM 1877 C CA . ALA A 1 223 ? -16.344 -12.07 0.27 1 92.38 223 ALA A CA 1
ATOM 1878 C C . ALA A 1 223 ? -16.578 -13.344 1.088 1 92.38 223 ALA A C 1
ATOM 1880 O O . ALA A 1 223 ? -16.656 -13.289 2.318 1 92.38 223 ALA A O 1
ATOM 1881 N N . HIS A 1 224 ? -16.625 -14.453 0.408 1 92.38 224 HIS A N 1
ATOM 1882 C CA . HIS A 1 224 ? -16.844 -15.719 1.093 1 92.38 224 HIS A CA 1
ATOM 1883 C C . HIS A 1 224 ? -15.656 -16.078 1.982 1 92.38 224 HIS A C 1
ATOM 1885 O O . HIS A 1 224 ? -15.836 -16.5 3.129 1 92.38 224 HIS A O 1
ATOM 1891 N N . VAL A 1 225 ? -14.484 -15.898 1.472 1 93.62 225 VAL A N 1
ATOM 1892 C CA . VAL A 1 225 ? -13.281 -16.203 2.242 1 93.62 225 VAL A CA 1
ATOM 1893 C C . VAL A 1 225 ? -13.203 -15.281 3.457 1 93.62 225 VAL A C 1
ATOM 1895 O O . VAL A 1 225 ? -12.883 -15.727 4.562 1 93.62 225 VAL A O 1
ATOM 1898 N N . ASN A 1 226 ? -13.484 -13.977 3.242 1 96 226 ASN A N 1
ATOM 1899 C CA . ASN A 1 226 ? -13.5 -13.031 4.352 1 96 226 ASN A CA 1
ATOM 1900 C C . ASN A 1 226 ? -14.508 -13.438 5.422 1 96 226 ASN A C 1
ATOM 1902 O O . ASN A 1 226 ? -14.211 -13.375 6.617 1 96 226 ASN A O 1
ATOM 1906 N N . TYR A 1 227 ? -15.688 -13.859 4.988 1 95.56 227 TYR A N 1
ATOM 1907 C CA . TYR A 1 227 ? -16.719 -14.305 5.926 1 95.56 227 TYR A CA 1
ATOM 1908 C C . TYR A 1 227 ? -16.219 -15.461 6.781 1 95.56 227 TYR A C 1
ATOM 1910 O O . TYR A 1 227 ? -16.359 -15.438 8.008 1 95.56 227 TYR A O 1
ATOM 1918 N N . ASP A 1 228 ? -15.633 -16.391 6.109 1 95.44 228 ASP A N 1
ATOM 1919 C CA . ASP A 1 228 ? -15.133 -17.562 6.809 1 95.44 228 ASP A CA 1
ATOM 1920 C C . ASP A 1 228 ? -14.016 -17.203 7.785 1 95.44 228 ASP A C 1
ATOM 1922 O O . ASP A 1 228 ? -13.984 -17.688 8.914 1 95.44 228 ASP A O 1
ATOM 1926 N N . LEU A 1 229 ? -13.109 -16.328 7.367 1 96.62 229 LEU A N 1
ATOM 1927 C CA . LEU A 1 229 ? -12 -15.922 8.219 1 96.62 229 LEU A CA 1
ATOM 1928 C C . LEU A 1 229 ? -12.492 -15.117 9.414 1 96.62 229 LEU A C 1
ATOM 1930 O O . LEU A 1 229 ? -12.023 -15.305 10.539 1 96.62 229 LEU A O 1
ATOM 1934 N N . LEU A 1 230 ? -13.422 -14.227 9.148 1 97.44 230 LEU A N 1
ATOM 1935 C CA . LEU A 1 230 ? -14.008 -13.453 10.25 1 97.44 230 LEU A CA 1
ATOM 1936 C C . LEU A 1 230 ? -14.68 -14.375 11.258 1 97.44 230 LEU A C 1
ATOM 1938 O O . LEU A 1 230 ? -14.539 -14.18 12.469 1 97.44 230 LEU A O 1
ATOM 1942 N N . THR A 1 231 ? -15.367 -15.383 10.75 1 96.69 231 THR A N 1
ATOM 1943 C CA . THR A 1 231 ? -16 -16.359 11.625 1 96.69 231 THR A CA 1
ATOM 1944 C C . THR A 1 231 ? -14.945 -17.094 12.461 1 96.69 231 THR A C 1
ATOM 1946 O O . THR A 1 231 ? -15.102 -17.234 13.672 1 96.69 231 THR A O 1
ATOM 1949 N N . ALA A 1 232 ? -13.906 -17.484 11.852 1 96.44 232 ALA A N 1
ATOM 1950 C CA . ALA A 1 232 ? -12.836 -18.203 12.547 1 96.44 232 ALA A CA 1
ATOM 1951 C C . ALA A 1 232 ? -12.195 -17.328 13.617 1 96.44 232 ALA A C 1
ATOM 1953 O O . ALA A 1 232 ? -11.875 -17.797 14.711 1 96.44 232 ALA A O 1
ATOM 1954 N N . TYR A 1 233 ? -12.031 -16.016 13.336 1 96 233 TYR A N 1
ATOM 1955 C CA . TYR A 1 233 ? -11.383 -15.109 14.266 1 96 233 TYR A CA 1
ATOM 1956 C C . TYR A 1 233 ? -12.297 -14.797 15.453 1 96 233 TYR A C 1
ATOM 1958 O O . TYR A 1 233 ? -11.82 -14.5 16.547 1 96 233 TYR A O 1
ATOM 1966 N N . THR A 1 234 ? -13.625 -14.875 15.227 1 95.56 234 THR A N 1
ATOM 1967 C CA . THR A 1 234 ? -14.539 -14.695 16.359 1 95.56 234 THR A CA 1
ATOM 1968 C C . THR A 1 234 ? -14.289 -15.75 17.422 1 95.56 234 THR A C 1
ATOM 1970 O O . THR A 1 234 ? -14.414 -15.477 18.625 1 95.56 234 THR A O 1
ATOM 1973 N N . ASP A 1 235 ? -13.898 -16.922 16.969 1 93.5 235 ASP A N 1
ATOM 1974 C CA . ASP A 1 235 ? -13.656 -18.016 17.891 1 93.5 235 ASP A CA 1
ATOM 1975 C C . ASP A 1 235 ? -12.273 -17.922 18.531 1 93.5 235 ASP A C 1
ATOM 1977 O O . ASP A 1 235 ? -12.055 -18.422 19.625 1 93.5 235 ASP A O 1
ATOM 1981 N N . LYS A 1 236 ? -11.391 -17.234 17.906 1 93.06 236 LYS A N 1
ATOM 1982 C CA . LYS A 1 236 ? -9.992 -17.203 18.312 1 93.06 236 LYS A CA 1
ATOM 1983 C C . LYS A 1 236 ? -9.727 -16.062 19.297 1 93.06 236 LYS A C 1
ATOM 1985 O O . LYS A 1 236 ? -8.898 -16.188 20.188 1 93.06 236 LYS A O 1
ATOM 1990 N N . VAL A 1 237 ? -10.398 -14.938 19.125 1 94 237 VAL A N 1
ATOM 1991 C CA . VAL A 1 237 ? -10.109 -13.742 19.906 1 94 237 VAL A CA 1
ATOM 1992 C C . VAL A 1 237 ? -10.742 -13.867 21.297 1 94 237 VAL A C 1
ATOM 1994 O O . VAL A 1 237 ? -11.844 -14.398 21.438 1 94 237 VAL A O 1
ATOM 1997 N N . LYS A 1 238 ? -10.086 -13.352 22.328 1 92.19 238 LYS A N 1
ATOM 1998 C CA . LYS A 1 238 ? -10.57 -13.406 23.703 1 92.19 238 LYS A CA 1
ATOM 1999 C C . LYS A 1 238 ? -11.289 -12.117 24.094 1 92.19 238 LYS A C 1
ATOM 2001 O O . LYS A 1 238 ? -12.227 -12.141 24.875 1 92.19 238 LYS A O 1
ATOM 2006 N N . ASP A 1 239 ? -10.844 -11.008 23.562 1 94.25 239 ASP A N 1
ATOM 2007 C CA . ASP A 1 239 ? -11.445 -9.711 23.875 1 94.25 239 ASP A CA 1
ATOM 2008 C C . ASP A 1 239 ? -12.859 -9.617 23.312 1 94.25 239 ASP A C 1
ATOM 2010 O O . ASP A 1 239 ? -13.062 -9.695 22.094 1 94.25 239 ASP A O 1
ATOM 2014 N N . GLU A 1 240 ? -13.805 -9.383 24.156 1 94.88 240 GLU A N 1
ATOM 2015 C CA . GLU A 1 240 ? -15.219 -9.398 23.781 1 94.88 240 GLU A CA 1
ATOM 2016 C C . GLU A 1 240 ? -15.539 -8.266 22.812 1 94.88 240 GLU A C 1
ATOM 2018 O O . GLU A 1 240 ? -16.375 -8.438 21.906 1 94.88 240 GLU A O 1
ATOM 2023 N N . ASN A 1 241 ? -14.945 -7.133 23 1 95.5 241 ASN A N 1
ATOM 2024 C CA . ASN A 1 241 ? -15.203 -6.008 22.109 1 95.5 241 ASN A CA 1
ATOM 2025 C C . ASN A 1 241 ? -14.703 -6.289 20.688 1 95.5 241 ASN A C 1
ATOM 2027 O O . ASN A 1 241 ? -15.359 -5.918 19.719 1 95.5 241 ASN A O 1
ATOM 2031 N N . VAL A 1 242 ? -13.617 -6.957 20.625 1 97.12 242 VAL A N 1
ATOM 2032 C CA . VAL A 1 242 ? -13.078 -7.34 19.328 1 97.12 242 VAL A CA 1
ATOM 2033 C C . VAL A 1 242 ? -13.984 -8.391 18.688 1 97.12 242 VAL A C 1
ATOM 2035 O O . VAL A 1 242 ? -14.258 -8.328 17.484 1 97.12 242 VAL A O 1
ATOM 2038 N N . ARG A 1 243 ? -14.406 -9.328 19.484 1 96.94 243 ARG A N 1
ATOM 2039 C CA . ARG A 1 243 ? -15.297 -10.375 19 1 96.94 243 ARG A CA 1
ATOM 2040 C C . ARG A 1 243 ? -16.578 -9.773 18.406 1 96.94 243 ARG A C 1
ATOM 2042 O O . ARG A 1 243 ? -17 -10.148 17.312 1 96.94 243 ARG A O 1
ATOM 2049 N N . ASP A 1 244 ? -17.125 -8.82 19.125 1 97.12 244 ASP A N 1
ATOM 2050 C CA . ASP A 1 244 ? -18.344 -8.164 18.672 1 97.12 244 ASP A CA 1
ATOM 2051 C C . ASP A 1 244 ? -18.109 -7.414 17.359 1 97.12 244 ASP A C 1
ATOM 2053 O O . ASP A 1 244 ? -18.953 -7.438 16.453 1 97.12 244 ASP A O 1
ATOM 2057 N N . LEU A 1 245 ? -16.984 -6.77 17.281 1 97.75 245 LEU A N 1
ATOM 2058 C CA . LEU A 1 245 ? -16.641 -6.039 16.062 1 97.75 245 LEU A CA 1
ATOM 2059 C C . LEU A 1 245 ? -16.484 -6.988 14.883 1 97.75 245 LEU A C 1
ATOM 2061 O O . LEU A 1 245 ? -16.984 -6.707 13.789 1 97.75 245 LEU A O 1
ATOM 2065 N N . LEU A 1 246 ? -15.836 -8.125 15.086 1 97.88 246 LEU A N 1
ATOM 2066 C CA . LEU A 1 246 ? -15.664 -9.141 14.047 1 97.88 246 LEU A CA 1
ATOM 2067 C C . LEU A 1 246 ? -17.016 -9.617 13.531 1 97.88 246 LEU A C 1
ATOM 2069 O O . LEU A 1 246 ? -17.219 -9.742 12.32 1 97.88 246 LEU A O 1
ATOM 2073 N N . ILE A 1 247 ? -17.938 -9.859 14.438 1 96.94 247 ILE A N 1
ATOM 2074 C CA . ILE A 1 247 ? -19.266 -10.328 14.086 1 96.94 247 ILE A CA 1
ATOM 2075 C C . ILE A 1 247 ? -20 -9.258 13.281 1 96.94 247 ILE A C 1
ATOM 2077 O O . ILE A 1 247 ? -20.641 -9.555 12.273 1 96.94 247 ILE A O 1
ATOM 2081 N N . HIS A 1 248 ? -19.828 -8 13.727 1 96.88 248 HIS A N 1
ATOM 2082 C CA . HIS A 1 248 ? -20.484 -6.891 13.039 1 96.88 248 HIS A CA 1
ATOM 2083 C C . HIS A 1 248 ? -19.984 -6.758 11.609 1 96.88 248 HIS A C 1
ATOM 2085 O O . HIS A 1 248 ? -20.781 -6.629 10.68 1 96.88 248 HIS A O 1
ATOM 2091 N N . ILE A 1 249 ? -18.672 -6.816 11.383 1 97.5 249 ILE A N 1
ATOM 2092 C CA . ILE A 1 249 ? -18.094 -6.707 10.055 1 97.5 249 ILE A CA 1
ATOM 2093 C C . ILE A 1 249 ? -18.531 -7.895 9.195 1 97.5 249 ILE A C 1
ATOM 2095 O O . ILE A 1 249 ? -18.906 -7.723 8.031 1 97.5 249 ILE A O 1
ATOM 2099 N N . ARG A 1 250 ? -18.453 -9.125 9.758 1 96.88 250 ARG A N 1
ATOM 2100 C CA . ARG A 1 250 ? -18.844 -10.352 9.07 1 96.88 250 ARG A CA 1
ATOM 2101 C C . ARG A 1 250 ? -20.281 -10.25 8.547 1 96.88 250 ARG A C 1
ATOM 2103 O O . ARG A 1 250 ? -20.547 -10.57 7.387 1 96.88 250 ARG A O 1
ATOM 2110 N N . ASP A 1 251 ? -21.188 -9.719 9.383 1 95.94 251 ASP A N 1
ATOM 2111 C CA . ASP A 1 251 ? -22.609 -9.703 9.07 1 95.94 251 ASP A CA 1
ATOM 2112 C C . ASP A 1 251 ? -22.938 -8.617 8.039 1 95.94 251 ASP A C 1
ATOM 2114 O O . ASP A 1 251 ? -24 -8.625 7.438 1 95.94 251 ASP A O 1
ATOM 2118 N N . ASP A 1 252 ? -22.016 -7.684 7.867 1 94.5 252 ASP A N 1
ATOM 2119 C CA . ASP A 1 252 ? -22.203 -6.609 6.898 1 94.5 252 ASP A CA 1
ATOM 2120 C C . ASP A 1 252 ? -21.688 -7.02 5.52 1 94.5 252 ASP A C 1
ATOM 2122 O O . ASP A 1 252 ? -21.859 -6.281 4.547 1 94.5 252 ASP A O 1
ATOM 2126 N N . ILE A 1 253 ? -21.062 -8.234 5.367 1 93.44 253 ILE A N 1
ATOM 2127 C CA . ILE A 1 253 ? -20.547 -8.688 4.086 1 93.44 253 ILE A CA 1
ATOM 2128 C C . ILE A 1 253 ? -21.703 -8.969 3.125 1 93.44 253 ILE A C 1
ATOM 2130 O O . ILE A 1 253 ? -22.641 -9.672 3.48 1 93.44 253 ILE A O 1
ATOM 2134 N N . GLU A 1 254 ? -21.609 -8.391 1.99 1 85.12 254 GLU A N 1
ATOM 2135 C CA . GLU A 1 254 ? -22.578 -8.617 0.922 1 85.12 254 GLU A CA 1
ATOM 2136 C C . GLU A 1 254 ? -22.016 -9.562 -0.137 1 85.12 254 GLU A C 1
ATOM 2138 O O . GLU A 1 254 ? -20.906 -9.375 -0.622 1 85.12 254 GLU A O 1
ATOM 2143 N N . PHE A 1 255 ? -22.719 -10.719 -0.453 1 81.19 255 PHE A N 1
ATOM 2144 C CA . PHE A 1 255 ? -22.281 -11.719 -1.415 1 81.19 255 PHE A CA 1
ATOM 2145 C C . PHE A 1 255 ? -22.875 -11.445 -2.793 1 81.19 255 PHE A C 1
ATOM 2147 O O . PHE A 1 255 ? -22.641 -12.203 -3.736 1 81.19 255 PHE A O 1
ATOM 2154 N N . GLY A 1 256 ? -22.797 -10.219 -3.424 1 63.12 256 GLY A N 1
ATOM 2155 C CA . GLY A 1 256 ? -23.359 -9.883 -4.723 1 63.12 256 GLY A CA 1
ATOM 2156 C C . GLY A 1 256 ? -24.688 -10.57 -4.988 1 63.12 256 GLY A C 1
ATOM 2157 O O . GLY A 1 256 ? -24.938 -11.672 -4.496 1 63.12 256 GLY A O 1
ATOM 2158 N N . GLU A 1 257 ? -25.906 -9.836 -5.227 1 56.25 257 GLU A N 1
ATOM 2159 C CA . GLU A 1 257 ? -27.172 -10.328 -5.75 1 56.25 257 GLU A CA 1
ATOM 2160 C C . GLU A 1 257 ? -27.062 -10.656 -7.238 1 56.25 257 GLU A C 1
ATOM 2162 O O . GLU A 1 257 ? -26.266 -10.039 -7.957 1 56.25 257 GLU A O 1
ATOM 2167 N N . MET B 1 1 ? -24.031 29.75 4.543 1 50.69 1 MET B N 1
ATOM 2168 C CA . MET B 1 1 ? -22.656 29.703 5.051 1 50.69 1 MET B CA 1
ATOM 2169 C C . MET B 1 1 ? -21.656 30.062 3.955 1 50.69 1 MET B C 1
ATOM 2171 O O . MET B 1 1 ? -21.844 29.688 2.797 1 50.69 1 MET B O 1
ATOM 2175 N N . ASN B 1 2 ? -20.828 31.125 4.141 1 66.12 2 ASN B N 1
ATOM 2176 C CA . ASN B 1 2 ? -19.859 31.641 3.168 1 66.12 2 ASN B CA 1
ATOM 2177 C C . ASN B 1 2 ? -18.969 30.547 2.621 1 66.12 2 ASN B C 1
ATOM 2179 O O . ASN B 1 2 ? -18.484 29.688 3.377 1 66.12 2 ASN B O 1
ATOM 2183 N N . LYS B 1 3 ? -19.109 30.25 1.384 1 77.31 3 LYS B N 1
ATOM 2184 C CA . LYS B 1 3 ? -18.375 29.234 0.646 1 77.31 3 LYS B CA 1
ATOM 2185 C C . LYS B 1 3 ? -16.938 29.125 1.14 1 77.31 3 LYS B C 1
ATOM 2187 O O . LYS B 1 3 ? -16.359 28.031 1.163 1 77.31 3 LYS B O 1
ATOM 2192 N N . ARG B 1 4 ? -16.484 30.266 1.581 1 77.25 4 ARG B N 1
ATOM 2193 C CA . ARG B 1 4 ? -15.102 30.312 2.049 1 77.25 4 ARG B CA 1
ATOM 2194 C C . ARG B 1 4 ? -14.961 29.656 3.416 1 77.25 4 ARG B C 1
ATOM 2196 O O . ARG B 1 4 ? -13.992 28.938 3.662 1 77.25 4 ARG B O 1
ATOM 2203 N N . HIS B 1 5 ? -15.906 29.906 4.266 1 81.44 5 HIS B N 1
ATOM 2204 C CA . HIS B 1 5 ? -15.914 29.234 5.559 1 81.44 5 HIS B CA 1
ATOM 2205 C C . HIS B 1 5 ? -16.094 27.734 5.391 1 81.44 5 HIS B C 1
ATOM 2207 O O . HIS B 1 5 ? -15.555 26.953 6.176 1 81.44 5 HIS B O 1
ATOM 2213 N N . ASP B 1 6 ? -16.688 27.438 4.328 1 87.06 6 ASP B N 1
ATOM 2214 C CA . ASP B 1 6 ? -16.953 26.031 4.059 1 87.06 6 ASP B CA 1
ATOM 2215 C C . ASP B 1 6 ? -15.656 25.281 3.725 1 87.06 6 ASP B C 1
ATOM 2217 O O . ASP B 1 6 ? -15.516 24.109 4.047 1 87.06 6 ASP B O 1
ATOM 2221 N N . VAL B 1 7 ? -14.727 25.969 3.098 1 88.94 7 VAL B N 1
ATOM 2222 C CA . VAL B 1 7 ? -13.438 25.391 2.76 1 88.94 7 VAL B CA 1
ATOM 2223 C C . VAL B 1 7 ? -12.703 24.969 4.039 1 88.94 7 VAL B C 1
ATOM 2225 O O . VAL B 1 7 ? -12.219 23.844 4.145 1 88.94 7 VAL B O 1
ATOM 2228 N N . PHE B 1 8 ? -12.727 25.844 5.004 1 92 8 PHE B N 1
ATOM 2229 C CA . PHE B 1 8 ? -12.047 25.578 6.266 1 92 8 PHE B CA 1
ATOM 2230 C C . PHE B 1 8 ? -12.781 24.5 7.062 1 92 8 PHE B C 1
ATOM 2232 O O . PHE B 1 8 ? -12.156 23.625 7.66 1 92 8 PHE B O 1
ATOM 2239 N N . ARG B 1 9 ? -14.062 24.578 7.039 1 92.94 9 ARG B N 1
ATOM 2240 C CA . ARG B 1 9 ? -14.875 23.578 7.738 1 92.94 9 ARG B CA 1
ATOM 2241 C C . ARG B 1 9 ? -14.617 22.188 7.191 1 92.94 9 ARG B C 1
ATOM 2243 O O . ARG B 1 9 ? -14.383 21.25 7.957 1 92.94 9 ARG B O 1
ATOM 2250 N N . LYS B 1 10 ? -14.625 22.078 5.863 1 94.25 10 LYS B N 1
ATOM 2251 C CA . LYS B 1 10 ? -14.398 20.797 5.215 1 94.25 10 LYS B CA 1
ATOM 2252 C C . LYS B 1 10 ? -13.008 20.25 5.539 1 94.25 10 LYS B C 1
ATOM 2254 O O . LYS B 1 10 ? -12.836 19.062 5.793 1 94.25 10 LYS B O 1
ATOM 2259 N N . GLN B 1 11 ? -12.039 21.172 5.535 1 95.62 11 GLN B N 1
ATOM 2260 C CA . GLN B 1 11 ? -10.664 20.766 5.797 1 95.62 11 GLN B CA 1
ATOM 2261 C C . GLN B 1 11 ? -10.484 20.328 7.246 1 95.62 11 GLN B C 1
ATOM 2263 O O . GLN B 1 11 ? -9.812 19.328 7.52 1 95.62 11 GLN B O 1
ATOM 2268 N N . ILE B 1 12 ? -11.062 21.031 8.141 1 96.75 12 ILE B N 1
ATOM 2269 C CA . ILE B 1 12 ? -10.977 20.688 9.555 1 96.75 12 ILE B CA 1
ATOM 2270 C C . ILE B 1 12 ? -11.672 19.344 9.812 1 96.75 12 ILE B C 1
ATOM 2272 O O . ILE B 1 12 ? -11.148 18.5 10.531 1 96.75 12 ILE B O 1
ATOM 2276 N N . ASN B 1 13 ? -12.828 19.156 9.211 1 96.38 13 ASN B N 1
ATOM 2277 C CA . ASN B 1 13 ? -13.539 17.891 9.336 1 96.38 13 ASN B CA 1
ATOM 2278 C C . ASN B 1 13 ? -12.727 16.734 8.758 1 96.38 13 ASN B C 1
ATOM 2280 O O . ASN B 1 13 ? -12.727 15.633 9.312 1 96.38 13 ASN B O 1
ATOM 2284 N N . LYS B 1 14 ? -12.117 17 7.645 1 97.5 14 LYS B N 1
ATOM 2285 C CA . LYS B 1 14 ? -11.266 15.984 7.027 1 97.5 14 LYS B CA 1
ATOM 2286 C C . LYS B 1 14 ? -10.141 15.562 7.973 1 97.5 14 LYS B C 1
ATOM 2288 O O . LYS B 1 14 ? -9.875 14.367 8.133 1 97.5 14 LYS B O 1
ATOM 2293 N N . ILE B 1 15 ? -9.5 16.516 8.617 1 98.44 15 ILE B N 1
ATOM 2294 C CA . ILE B 1 15 ? -8.422 16.234 9.555 1 98.44 15 ILE B CA 1
ATOM 2295 C C . ILE B 1 15 ? -8.961 15.414 10.727 1 98.44 15 ILE B C 1
ATOM 2297 O O . ILE B 1 15 ? -8.352 14.43 11.141 1 98.44 15 ILE B O 1
ATOM 2301 N N . SER B 1 16 ? -10.102 15.82 11.242 1 97.94 16 SER B N 1
ATOM 2302 C CA . SER B 1 16 ? -10.719 15.109 12.359 1 97.94 16 SER B CA 1
ATOM 2303 C C . SER B 1 16 ? -11.031 13.664 11.992 1 97.94 16 SER B C 1
ATOM 2305 O O . SER B 1 16 ? -10.758 12.75 12.773 1 97.94 16 SER B O 1
ATOM 2307 N N . ARG B 1 17 ? -11.562 13.523 10.844 1 97.88 17 ARG B N 1
ATOM 2308 C CA . ARG B 1 17 ? -11.906 12.188 10.375 1 97.88 17 ARG B CA 1
ATOM 2309 C C . ARG B 1 17 ? -10.656 11.336 10.172 1 97.88 17 ARG B C 1
ATOM 2311 O O . ARG B 1 17 ? -10.617 10.172 10.578 1 97.88 17 ARG B O 1
ATOM 2318 N N . LEU B 1 18 ? -9.703 11.891 9.547 1 98.5 18 LEU B N 1
ATOM 2319 C CA . LEU B 1 18 ? -8.453 11.172 9.305 1 98.5 18 LEU B CA 1
ATOM 2320 C C . LEU B 1 18 ? -7.789 10.781 10.617 1 98.5 18 LEU B C 1
ATOM 2322 O O . LEU B 1 18 ? -7.188 9.711 10.719 1 98.5 18 LEU B O 1
ATOM 2326 N N . TYR B 1 19 ? -7.844 11.711 11.617 1 98.56 19 TYR B N 1
ATOM 2327 C CA . TYR B 1 19 ? -7.246 11.398 12.914 1 98.56 19 TYR B CA 1
ATOM 2328 C C . TYR B 1 19 ? -7.965 10.227 13.578 1 98.56 19 TYR B C 1
ATOM 2330 O O . TYR B 1 19 ? -7.32 9.344 14.148 1 98.56 19 TYR B O 1
ATOM 2338 N N . LEU B 1 20 ? -9.25 10.195 13.469 1 98.25 20 LEU B N 1
ATOM 2339 C CA . LEU B 1 20 ? -10.016 9.055 13.969 1 98.25 20 LEU B CA 1
ATOM 2340 C C . LEU B 1 20 ? -9.633 7.777 13.227 1 98.25 20 LEU B C 1
ATOM 2342 O O . LEU B 1 20 ? -9.422 6.734 13.852 1 98.25 20 LEU B O 1
ATOM 2346 N N . ASP B 1 21 ? -9.609 7.832 11.898 1 98.44 21 ASP B N 1
ATOM 2347 C CA . ASP B 1 21 ? -9.203 6.684 11.102 1 98.44 21 ASP B CA 1
ATOM 2348 C C . ASP B 1 21 ? -7.828 6.176 11.523 1 98.44 21 ASP B C 1
ATOM 2350 O O . ASP B 1 21 ? -7.605 4.965 11.609 1 98.44 21 ASP B O 1
ATOM 2354 N N . TYR B 1 22 ? -6.902 7.137 11.805 1 98.69 22 TYR B N 1
ATOM 2355 C CA . TYR B 1 22 ? -5.559 6.781 12.242 1 98.69 22 TYR B CA 1
ATOM 2356 C C . TYR B 1 22 ? -5.594 6.09 13.602 1 98.69 22 TYR B C 1
ATOM 2358 O O . TYR B 1 22 ? -4.883 5.105 13.82 1 98.69 22 TYR B O 1
ATOM 2366 N N . GLN B 1 23 ? -6.355 6.621 14.477 1 98.25 23 GLN B N 1
ATOM 2367 C CA . GLN B 1 23 ? -6.48 5.984 15.781 1 98.25 23 GLN B CA 1
ATOM 2368 C C . GLN B 1 23 ? -7.004 4.559 15.656 1 98.25 23 GLN B C 1
ATOM 2370 O O . GLN B 1 23 ? -6.59 3.668 16.406 1 98.25 23 GLN B O 1
ATOM 2375 N N . ASN B 1 24 ? -7.914 4.363 14.727 1 98.12 24 ASN B N 1
ATOM 2376 C CA . ASN B 1 24 ? -8.477 3.039 14.484 1 98.12 24 ASN B CA 1
ATOM 2377 C C . ASN B 1 24 ? -7.438 2.098 13.875 1 98.12 24 ASN B C 1
ATOM 2379 O O . ASN B 1 24 ? -7.359 0.927 14.258 1 98.12 24 ASN B O 1
ATOM 2383 N N . ASN B 1 25 ? -6.641 2.588 12.945 1 98.38 25 ASN B N 1
ATOM 2384 C CA . ASN B 1 25 ? -5.648 1.762 12.266 1 98.38 25 ASN B CA 1
ATOM 2385 C C . ASN B 1 25 ? -4.344 2.518 12.055 1 98.38 25 ASN B C 1
ATOM 2387 O O . ASN B 1 25 ? -4 2.867 10.922 1 98.38 25 ASN B O 1
ATOM 2391 N N . PRO B 1 26 ? -3.539 2.646 13.102 1 98.12 26 PRO B N 1
ATOM 2392 C CA . PRO B 1 26 ? -2.281 3.391 13.016 1 98.12 26 PRO B CA 1
ATOM 2393 C C . PRO B 1 26 ? -1.212 2.648 12.211 1 98.12 26 PRO B C 1
ATOM 2395 O O . PRO B 1 26 ? -0.144 3.201 11.938 1 98.12 26 PRO B O 1
ATOM 2398 N N . PHE B 1 27 ? -1.556 1.437 11.75 1 97.56 27 PHE B N 1
ATOM 2399 C CA . PHE B 1 27 ? -0.604 0.64 10.992 1 97.56 27 PHE B CA 1
ATOM 2400 C C . PHE B 1 27 ? -0.587 1.072 9.531 1 97.56 27 PHE B C 1
ATOM 2402 O O . PHE B 1 27 ? 0.315 0.699 8.773 1 97.56 27 PHE B O 1
ATOM 2409 N N . SER B 1 28 ? -1.521 1.886 9.117 1 97.06 28 SER B N 1
ATOM 2410 C CA . SER B 1 28 ? -1.643 2.346 7.742 1 97.06 28 SER B CA 1
ATOM 2411 C C . SER B 1 28 ? -0.712 3.523 7.465 1 97.06 28 SER B C 1
ATOM 2413 O O . SER B 1 28 ? -0.93 4.625 7.973 1 97.06 28 SER B O 1
ATOM 2415 N N . ASP B 1 29 ? 0.301 3.293 6.598 1 97.19 29 ASP B N 1
ATOM 2416 C CA . ASP B 1 29 ? 1.189 4.391 6.227 1 97.19 29 ASP B CA 1
ATOM 2417 C C . ASP B 1 29 ? 0.442 5.457 5.434 1 97.19 29 ASP B C 1
ATOM 2419 O O . ASP B 1 29 ? 0.785 6.641 5.496 1 97.19 29 ASP B O 1
ATOM 2423 N N . LYS B 1 30 ? -0.628 5.035 4.734 1 97.06 30 LYS B N 1
ATOM 2424 C CA . LYS B 1 30 ? -1.439 5.973 3.967 1 97.06 30 LYS B CA 1
ATOM 2425 C C . LYS B 1 30 ? -2.152 6.961 4.883 1 97.06 30 LYS B C 1
ATOM 2427 O O . LYS B 1 30 ? -2.201 8.156 4.594 1 97.06 30 LYS B O 1
ATOM 2432 N N . LEU B 1 31 ? -2.686 6.441 5.949 1 97.88 31 LEU B N 1
ATOM 2433 C CA . LEU B 1 31 ? -3.396 7.305 6.887 1 97.88 31 LEU B CA 1
ATOM 2434 C C . LEU B 1 31 ? -2.445 8.305 7.531 1 97.88 31 LEU B C 1
ATOM 2436 O O . LEU B 1 31 ? -2.805 9.469 7.734 1 97.88 31 LEU B O 1
ATOM 2440 N N . VAL B 1 32 ? -1.201 7.867 7.871 1 98.19 32 VAL B N 1
ATOM 2441 C CA . VAL B 1 32 ? -0.188 8.766 8.406 1 98.19 32 VAL B CA 1
ATOM 2442 C C . VAL B 1 32 ? 0.084 9.898 7.418 1 98.19 32 VAL B C 1
ATOM 2444 O O . VAL B 1 32 ? 0.067 11.07 7.785 1 98.19 32 VAL B O 1
ATOM 2447 N N . HIS B 1 33 ? 0.27 9.5 6.238 1 97.38 33 HIS B N 1
ATOM 2448 C CA . HIS B 1 33 ? 0.569 10.445 5.168 1 97.38 33 HIS B CA 1
ATOM 2449 C C . HIS B 1 33 ? -0.584 11.422 4.957 1 97.38 33 HIS B C 1
ATOM 2451 O O . HIS B 1 33 ? -0.382 12.633 4.953 1 97.38 33 HIS B O 1
ATOM 2457 N N . ASP B 1 34 ? -1.781 10.906 4.781 1 97.62 34 ASP B N 1
ATOM 2458 C CA . ASP B 1 34 ? -2.961 11.719 4.492 1 97.62 34 ASP B CA 1
ATOM 2459 C C . ASP B 1 34 ? -3.238 12.703 5.629 1 97.62 34 ASP B C 1
ATOM 2461 O O . ASP B 1 34 ? -3.641 13.836 5.387 1 97.62 34 ASP B O 1
ATOM 2465 N N . LEU B 1 35 ? -3.023 12.188 6.844 1 98 35 LEU B N 1
ATOM 2466 C CA . LEU B 1 35 ? -3.256 13.039 8 1 98 35 LEU B CA 1
ATOM 2467 C C . LEU B 1 35 ? -2.273 14.211 8.016 1 98 35 LEU B C 1
ATOM 2469 O O . LEU B 1 35 ? -2.68 15.367 8.133 1 98 35 LEU B O 1
ATOM 2473 N N . ARG B 1 36 ? -0.986 13.953 7.84 1 96.62 36 ARG B N 1
ATOM 2474 C CA . ARG B 1 36 ? 0.031 15 7.812 1 96.62 36 ARG B CA 1
ATOM 2475 C C . ARG B 1 36 ? -0.228 15.984 6.68 1 96.62 36 ARG B C 1
ATOM 2477 O O . ARG B 1 36 ? -0.162 17.203 6.883 1 96.62 36 ARG B O 1
ATOM 2484 N N . VAL B 1 37 ? -0.569 15.477 5.539 1 95.69 37 VAL B N 1
ATOM 2485 C CA . VAL B 1 37 ? -0.834 16.312 4.375 1 95.69 37 VAL B CA 1
ATOM 2486 C C . VAL B 1 37 ? -2.039 17.219 4.648 1 95.69 37 VAL B C 1
ATOM 2488 O O . VAL B 1 37 ? -2.004 18.422 4.363 1 95.69 37 VAL B O 1
ATOM 2491 N N . SER B 1 38 ? -3.086 16.625 5.199 1 97.38 38 SER B N 1
ATOM 2492 C CA . SER B 1 38 ? -4.297 17.406 5.457 1 97.38 38 SER B CA 1
ATOM 2493 C C . SER B 1 38 ? -4.039 18.531 6.453 1 97.38 38 SER B C 1
ATOM 2495 O O . SER B 1 38 ? -4.582 19.625 6.312 1 97.38 38 SER B O 1
ATOM 2497 N N . ILE B 1 39 ? -3.236 18.266 7.461 1 97.56 39 ILE B N 1
ATOM 2498 C CA . ILE B 1 39 ? -2.873 19.281 8.438 1 97.56 39 ILE B CA 1
ATOM 2499 C C . ILE B 1 39 ? -2.076 20.391 7.75 1 97.56 39 ILE B C 1
ATOM 2501 O O . ILE B 1 39 ? -2.354 21.578 7.941 1 97.56 39 ILE B O 1
ATOM 2505 N N . ARG B 1 40 ? -1.145 20.047 6.922 1 94.31 40 ARG B N 1
ATOM 2506 C CA . ARG B 1 40 ? -0.31 21 6.211 1 94.31 40 ARG B CA 1
ATOM 2507 C C . ARG B 1 40 ? -1.142 21.844 5.246 1 94.31 40 ARG B C 1
ATOM 2509 O O . ARG B 1 40 ? -0.867 23.031 5.043 1 94.31 40 ARG B O 1
ATOM 2516 N N . GLU B 1 41 ? -2.098 21.172 4.645 1 95.88 41 GLU B N 1
ATOM 2517 C CA . GLU B 1 41 ? -3.008 21.891 3.756 1 95.88 41 GLU B CA 1
ATOM 2518 C C . GLU B 1 41 ? -3.771 22.969 4.508 1 95.88 41 GLU B C 1
ATOM 2520 O O . GLU B 1 41 ? -3.924 24.094 4.008 1 95.88 41 GLU B O 1
ATOM 2525 N N . LEU B 1 42 ? -4.262 22.641 5.707 1 96.25 42 LEU B N 1
ATOM 2526 C CA . LEU B 1 42 ? -4.961 23.641 6.508 1 96.25 42 LEU B CA 1
ATOM 2527 C C . LEU B 1 42 ? -4.031 24.797 6.871 1 96.25 42 LEU B C 1
ATOM 2529 O O . LEU B 1 42 ? -4.434 25.969 6.82 1 96.25 42 LEU B O 1
ATOM 2533 N N . ARG B 1 43 ? -2.789 24.484 7.207 1 95.75 43 ARG B N 1
ATOM 2534 C CA . ARG B 1 43 ? -1.81 25.531 7.512 1 95.75 43 ARG B CA 1
ATOM 2535 C C . ARG B 1 43 ? -1.577 26.438 6.309 1 95.75 43 ARG B C 1
ATOM 2537 O O . ARG B 1 43 ? -1.465 27.656 6.457 1 95.75 43 ARG B O 1
ATOM 2544 N N . GLY B 1 44 ? -1.504 25.797 5.145 1 93.56 44 GLY B N 1
ATOM 2545 C CA . GLY B 1 44 ? -1.354 26.578 3.924 1 93.56 44 GLY B CA 1
ATOM 2546 C C . GLY B 1 44 ? -2.514 27.516 3.67 1 93.56 44 GLY B C 1
ATOM 2547 O O . GLY B 1 44 ? -2.311 28.672 3.271 1 93.56 44 GLY B O 1
ATOM 2548 N N . LEU B 1 45 ? -3.676 27.047 3.861 1 92.5 45 LEU B N 1
ATOM 2549 C CA . LEU B 1 45 ? -4.871 27.859 3.686 1 92.5 45 LEU B CA 1
ATOM 2550 C C . LEU B 1 45 ? -4.883 29.016 4.672 1 92.5 45 LEU B C 1
ATOM 2552 O O . LEU B 1 45 ? -5.234 30.141 4.309 1 92.5 45 LEU B O 1
ATOM 2556 N N . LEU B 1 46 ? -4.492 28.734 5.906 1 92.44 46 LEU B N 1
ATOM 2557 C CA . LEU B 1 46 ? -4.398 29.781 6.926 1 92.44 46 LEU B CA 1
ATOM 2558 C C . LEU B 1 46 ? -3.381 30.844 6.523 1 92.44 46 LEU B C 1
ATOM 2560 O O . LEU B 1 46 ? -3.639 32.031 6.664 1 92.44 46 LEU B O 1
ATOM 2564 N N . ASN B 1 47 ? -2.289 30.391 6.059 1 92.56 47 ASN B N 1
ATOM 2565 C CA . ASN B 1 47 ? -1.246 31.312 5.621 1 92.56 47 ASN B CA 1
ATOM 2566 C C . ASN B 1 47 ? -1.737 32.219 4.5 1 92.56 47 ASN B C 1
ATOM 2568 O O . ASN B 1 47 ? -1.388 33.406 4.457 1 92.56 47 ASN B O 1
ATOM 2572 N N . PHE B 1 48 ? -2.557 31.688 3.643 1 89.56 48 PHE B N 1
ATOM 2573 C CA . PHE B 1 48 ? -3.078 32.438 2.502 1 89.56 48 PHE B CA 1
ATOM 2574 C C . PHE B 1 48 ? -3.955 33.594 2.965 1 89.56 48 PHE B C 1
ATOM 2576 O O . PHE B 1 48 ? -3.951 34.656 2.355 1 89.56 48 PHE B O 1
ATOM 2583 N N . ILE B 1 49 ? -4.605 33.469 4.055 1 88.69 49 ILE B N 1
ATOM 2584 C CA . ILE B 1 49 ? -5.543 34.469 4.5 1 88.69 49 ILE B CA 1
ATOM 2585 C C . ILE B 1 49 ? -4.98 35.188 5.727 1 88.69 49 ILE B C 1
ATOM 2587 O O . ILE B 1 49 ? -5.707 35.906 6.43 1 88.69 49 ILE B O 1
ATOM 2591 N N . LYS B 1 50 ? -3.746 35.031 6.004 1 89.88 50 LYS B N 1
ATOM 2592 C CA . LYS B 1 50 ? -3.172 35.469 7.266 1 89.88 50 LYS B CA 1
ATOM 2593 C C . LYS B 1 50 ? -3.332 36.969 7.426 1 89.88 50 LYS B C 1
ATOM 2595 O O . LYS B 1 50 ? -3.461 37.5 8.547 1 89.88 50 LYS B O 1
ATOM 2600 N N . LYS B 1 51 ? -3.441 37.75 6.363 1 86.94 51 LYS B N 1
ATOM 2601 C CA . LYS B 1 51 ? -3.578 39.219 6.422 1 86.94 51 LYS B CA 1
ATOM 2602 C C . LYS B 1 51 ? -4.98 39.625 6.875 1 86.94 51 LYS B C 1
ATOM 2604 O O . LYS B 1 51 ? -5.203 40.75 7.277 1 86.94 51 LYS B O 1
ATOM 2609 N N . ARG B 1 52 ? -5.848 38.688 6.855 1 84.38 52 ARG B N 1
ATOM 2610 C CA . ARG B 1 52 ? -7.223 38.969 7.254 1 84.38 52 ARG B CA 1
ATOM 2611 C C . ARG B 1 52 ? -7.48 38.5 8.68 1 84.38 52 ARG B C 1
ATOM 2613 O O . ARG B 1 52 ? -8.594 38.625 9.195 1 84.38 52 ARG B O 1
ATOM 2620 N N . MET B 1 53 ? -6.469 38.031 9.25 1 87.44 53 MET B N 1
ATOM 2621 C CA . MET B 1 53 ? -6.566 37.531 10.617 1 87.44 53 MET B CA 1
ATOM 2622 C C . MET B 1 53 ? -5.699 38.375 11.555 1 87.44 53 MET B C 1
ATOM 2624 O O . MET B 1 53 ? -4.758 39.031 11.117 1 87.44 53 MET B O 1
ATOM 2628 N N . ASP B 1 54 ? -6.18 38.375 12.883 1 90.25 54 ASP B N 1
ATOM 2629 C CA . ASP B 1 54 ? -5.273 38.906 13.898 1 90.25 54 ASP B CA 1
ATOM 2630 C C . ASP B 1 54 ? -3.947 38.156 13.898 1 90.25 54 ASP B C 1
ATOM 2632 O O . ASP B 1 54 ? -3.928 36.906 13.852 1 90.25 54 ASP B O 1
ATOM 2636 N N . LYS B 1 55 ? -2.885 38.875 13.953 1 93 55 LYS B N 1
ATOM 2637 C CA . LYS B 1 55 ? -1.552 38.281 13.82 1 93 55 LYS B CA 1
ATOM 2638 C C . LYS B 1 55 ? -1.289 37.25 14.906 1 93 55 LYS B C 1
ATOM 2640 O O . LYS B 1 55 ? -0.756 36.188 14.633 1 93 55 LYS B O 1
ATOM 2645 N N . ASP B 1 56 ? -1.642 37.594 16.078 1 93.12 56 ASP B N 1
ATOM 2646 C CA . ASP B 1 56 ? -1.391 36.688 17.203 1 93.12 56 ASP B CA 1
ATOM 2647 C C . ASP B 1 56 ? -2.234 35.406 17.094 1 93.12 56 ASP B C 1
ATOM 2649 O O . ASP B 1 56 ? -1.772 34.312 17.422 1 93.12 56 ASP B O 1
ATOM 2653 N N . HIS B 1 57 ? -3.422 35.625 16.641 1 92 57 HIS B N 1
ATOM 2654 C CA . HIS B 1 57 ? -4.305 34.469 16.453 1 92 57 HIS B CA 1
ATOM 2655 C C . HIS B 1 57 ? -3.783 33.562 15.359 1 92 57 HIS B C 1
ATOM 2657 O O . HIS B 1 57 ? -3.775 32.312 15.539 1 92 57 HIS B O 1
ATOM 2663 N N . TYR B 1 58 ? -3.354 34.125 14.273 1 93.88 58 TYR B N 1
ATOM 2664 C CA . TYR B 1 58 ? -2.752 33.344 13.203 1 93.88 58 TYR B CA 1
ATOM 2665 C C . TYR B 1 58 ? -1.537 32.562 13.703 1 93.88 58 TYR B C 1
ATOM 2667 O O . TYR B 1 58 ? -1.422 31.359 13.469 1 93.88 58 TYR B O 1
ATOM 2675 N N . ASN B 1 59 ? -0.649 33.25 14.391 1 95.94 59 ASN B N 1
ATOM 2676 C CA . ASN B 1 59 ? 0.58 32.625 14.867 1 95.94 59 ASN B CA 1
ATOM 2677 C C . ASN B 1 59 ? 0.289 31.453 15.805 1 95.94 59 ASN B C 1
ATOM 2679 O O . ASN B 1 59 ? 0.929 30.406 15.711 1 95.94 59 ASN B O 1
ATOM 2683 N N . LYS B 1 60 ? -0.621 31.609 16.672 1 96.06 60 LYS B N 1
ATOM 2684 C CA . LYS B 1 60 ? -0.999 30.562 17.609 1 96.06 60 LYS B CA 1
ATOM 2685 C C . LYS B 1 60 ? -1.505 29.328 16.891 1 96.06 60 LYS B C 1
ATOM 2687 O O . LYS B 1 60 ? -1.007 28.219 17.109 1 96.06 60 LYS B O 1
ATOM 2692 N N . LEU B 1 61 ? -2.465 29.516 15.992 1 95.69 61 LEU B N 1
ATOM 2693 C CA . LEU B 1 61 ? -3.062 28.406 15.266 1 95.69 61 LEU B CA 1
ATOM 2694 C C . LEU B 1 61 ? -2.029 27.703 14.383 1 95.69 61 LEU B C 1
ATOM 2696 O O . LEU B 1 61 ? -1.97 26.484 14.344 1 95.69 61 LEU B O 1
ATOM 2700 N N . ASN B 1 62 ? -1.247 28.531 13.711 1 96.56 62 ASN B N 1
ATOM 2701 C CA . ASN B 1 62 ? -0.213 27.984 12.844 1 96.56 62 ASN B CA 1
ATOM 2702 C C . ASN B 1 62 ? 0.795 27.141 13.617 1 96.56 62 ASN B C 1
ATOM 2704 O O . ASN B 1 62 ? 1.207 26.078 13.164 1 96.56 62 ASN B O 1
ATOM 2708 N N . GLN B 1 63 ? 1.186 27.609 14.734 1 97.5 63 GLN B N 1
ATOM 2709 C CA . GLN B 1 63 ? 2.137 26.891 15.578 1 97.5 63 GLN B CA 1
ATOM 2710 C C . GLN B 1 63 ? 1.54 25.594 16.094 1 97.5 63 GLN B C 1
ATOM 2712 O O . GLN B 1 63 ? 2.215 24.562 16.109 1 97.5 63 GLN B O 1
ATOM 2717 N N . GLN B 1 64 ? 0.314 25.625 16.5 1 98 64 GLN B N 1
ATOM 2718 C CA . GLN B 1 64 ? -0.357 24.438 17.016 1 98 64 GLN B CA 1
ATOM 2719 C C . GLN B 1 64 ? -0.509 23.375 15.938 1 98 64 GLN B C 1
ATOM 2721 O O . GLN B 1 64 ? -0.227 22.203 16.172 1 98 64 GLN B O 1
ATOM 2726 N N . LEU B 1 65 ? -0.931 23.781 14.789 1 98.12 65 LEU B N 1
ATOM 2727 C CA . LEU B 1 65 ? -1.071 22.859 13.664 1 98.12 65 LEU B CA 1
ATOM 2728 C C . LEU B 1 65 ? 0.287 22.312 13.242 1 98.12 65 LEU B C 1
ATOM 2730 O O . LEU B 1 65 ? 0.408 21.125 12.906 1 98.12 65 LEU B O 1
ATOM 2734 N N . GLY B 1 66 ? 1.283 23.172 13.273 1 97.94 66 GLY B N 1
ATOM 2735 C CA . GLY B 1 66 ? 2.639 22.719 13 1 97.94 66 GLY B CA 1
ATOM 2736 C C . GLY B 1 66 ? 3.125 21.672 13.984 1 97.94 66 GLY B C 1
ATOM 2737 O O . GLY B 1 66 ? 3.754 20.688 13.586 1 97.94 66 GLY B O 1
ATOM 2738 N N . ALA B 1 67 ? 2.844 21.906 15.234 1 98.25 67 ALA B N 1
ATOM 2739 C CA . ALA B 1 67 ? 3.217 20.953 16.266 1 98.25 67 ALA B CA 1
ATOM 2740 C C . ALA B 1 67 ? 2.504 19.625 16.062 1 98.25 67 ALA B C 1
ATOM 2742 O O . ALA B 1 67 ? 3.102 18.562 16.25 1 98.25 67 ALA B O 1
ATOM 2743 N N . ALA B 1 68 ? 1.251 19.656 15.719 1 98.5 68 ALA B N 1
ATOM 2744 C CA . ALA B 1 68 ? 0.486 18.438 15.461 1 98.5 68 ALA B CA 1
ATOM 2745 C C . ALA B 1 68 ? 1.08 17.641 14.297 1 98.5 68 ALA B C 1
ATOM 2747 O O . ALA B 1 68 ? 1.24 16.422 14.383 1 98.5 68 ALA B O 1
ATOM 2748 N N . ALA B 1 69 ? 1.412 18.344 13.203 1 97.75 69 ALA B N 1
ATOM 2749 C CA . ALA B 1 69 ? 2.012 17.672 12.047 1 97.75 69 ALA B CA 1
ATOM 2750 C C . ALA B 1 69 ? 3.348 17.047 12.406 1 97.75 69 ALA B C 1
ATOM 2752 O O . ALA B 1 69 ? 3.666 15.945 11.945 1 97.75 69 ALA B O 1
ATOM 2753 N N . ARG B 1 70 ? 4.113 17.719 13.273 1 97.56 70 ARG B N 1
ATOM 2754 C CA . ARG B 1 70 ? 5.445 17.25 13.664 1 97.56 70 ARG B CA 1
ATOM 2755 C C . ARG B 1 70 ? 5.359 15.961 14.469 1 97.56 70 ARG B C 1
ATOM 2757 O O . ARG B 1 70 ? 6.285 15.148 14.453 1 97.56 70 ARG B O 1
ATOM 2764 N N . VAL B 1 71 ? 4.242 15.766 15.156 1 98.31 71 VAL B N 1
ATOM 2765 C CA . VAL B 1 71 ? 4.051 14.523 15.898 1 98.31 71 VAL B CA 1
ATOM 2766 C C . VAL B 1 71 ? 4.227 13.328 14.961 1 98.31 71 VAL B C 1
ATOM 2768 O O . VAL B 1 71 ? 4.789 12.297 15.352 1 98.31 71 VAL B O 1
ATOM 2771 N N . PHE B 1 72 ? 3.826 13.43 13.711 1 98.25 72 PHE B N 1
ATOM 2772 C CA . PHE B 1 72 ? 3.803 12.312 12.773 1 98.25 72 PHE B CA 1
ATOM 2773 C C . PHE B 1 72 ? 5.062 12.305 11.914 1 98.25 72 PHE B C 1
ATOM 2775 O O . PHE B 1 72 ? 5.262 11.391 11.109 1 98.25 72 PHE B O 1
ATOM 2782 N N . GLY B 1 73 ? 5.965 13.281 12.086 1 96.81 73 GLY B N 1
ATOM 2783 C CA . GLY B 1 73 ? 7.148 13.453 11.25 1 96.81 73 GLY B CA 1
ATOM 2784 C C . GLY B 1 73 ? 8.016 12.219 11.195 1 96.81 73 GLY B C 1
ATOM 2785 O O . GLY B 1 73 ? 8.234 11.656 10.117 1 96.81 73 GLY B O 1
ATOM 2786 N N . PRO B 1 74 ? 8.438 11.805 12.328 1 96.94 74 PRO B N 1
ATOM 2787 C CA . PRO B 1 74 ? 9.328 10.641 12.344 1 96.94 74 PRO B CA 1
ATOM 2788 C C . PRO B 1 74 ? 8.688 9.398 11.727 1 96.94 74 PRO B C 1
ATOM 2790 O O . PRO B 1 74 ? 9.359 8.633 11.023 1 96.94 74 PRO B O 1
ATOM 2793 N N . LEU B 1 75 ? 7.391 9.18 12.031 1 97.81 75 LEU B N 1
ATOM 2794 C CA . LEU B 1 75 ? 6.676 8.039 11.469 1 97.81 75 LEU B CA 1
ATOM 2795 C C . LEU B 1 75 ? 6.617 8.133 9.945 1 97.81 75 LEU B C 1
ATOM 2797 O O . LEU B 1 75 ? 6.914 7.164 9.242 1 97.81 75 LEU B O 1
ATOM 2801 N N . ARG B 1 76 ? 6.258 9.328 9.445 1 97.19 76 ARG B N 1
ATOM 2802 C CA . ARG B 1 76 ? 6.18 9.547 8.008 1 97.19 76 ARG B CA 1
ATOM 2803 C C . ARG B 1 76 ? 7.547 9.367 7.352 1 97.19 76 ARG B C 1
ATOM 2805 O O . ARG B 1 76 ? 7.652 8.797 6.27 1 97.19 76 ARG B O 1
ATOM 2812 N N . GLU B 1 77 ? 8.578 9.883 7.945 1 97.19 77 GLU B N 1
ATOM 2813 C CA . GLU B 1 77 ? 9.922 9.766 7.391 1 97.19 77 GLU B CA 1
ATOM 2814 C C . GLU B 1 77 ? 10.367 8.312 7.324 1 97.19 77 GLU B C 1
ATOM 2816 O O . GLU B 1 77 ? 10.992 7.891 6.348 1 97.19 77 GLU B O 1
ATOM 2821 N N . LEU B 1 78 ? 10.023 7.547 8.305 1 97.75 78 LEU B N 1
ATOM 2822 C CA . LEU B 1 78 ? 10.352 6.125 8.312 1 97.75 78 LEU B CA 1
ATOM 2823 C C . LEU B 1 78 ? 9.594 5.387 7.211 1 97.75 78 LEU B C 1
ATOM 2825 O O . LEU B 1 78 ? 10.148 4.508 6.551 1 97.75 78 LEU B O 1
ATOM 2829 N N . ASP B 1 79 ? 8.328 5.711 7.059 1 98.25 79 ASP B N 1
ATOM 2830 C CA . ASP B 1 79 ? 7.531 5.098 6.004 1 98.25 79 ASP B CA 1
ATOM 2831 C C . ASP B 1 79 ? 8.141 5.367 4.629 1 98.25 79 ASP B C 1
ATOM 2833 O O . ASP B 1 79 ? 8.188 4.477 3.779 1 98.25 79 ASP B O 1
ATOM 2837 N N . VAL B 1 80 ? 8.586 6.59 4.43 1 97.5 80 VAL B N 1
ATOM 2838 C CA . VAL B 1 80 ? 9.188 6.977 3.158 1 97.5 80 VAL B CA 1
ATOM 2839 C C . VAL B 1 80 ? 10.508 6.227 2.967 1 97.5 80 VAL B C 1
ATOM 2841 O O . VAL B 1 80 ? 10.789 5.727 1.875 1 97.5 80 VAL B O 1
ATOM 2844 N N . LEU B 1 81 ? 11.297 6.156 3.99 1 97.75 81 LEU B N 1
ATOM 2845 C CA . LEU B 1 81 ? 12.555 5.426 3.92 1 97.75 81 LEU B CA 1
ATOM 2846 C C . LEU B 1 81 ? 12.312 3.951 3.617 1 97.75 81 LEU B C 1
ATOM 2848 O O . LEU B 1 81 ? 13.016 3.359 2.795 1 97.75 81 LEU B O 1
ATOM 2852 N N . TYR B 1 82 ? 11.328 3.379 4.332 1 98.19 82 TYR B N 1
ATOM 2853 C CA . TYR B 1 82 ? 10.977 1.982 4.098 1 98.19 82 TYR B CA 1
ATOM 2854 C C . TYR B 1 82 ? 10.664 1.737 2.627 1 98.19 82 TYR B C 1
ATOM 2856 O O . TYR B 1 82 ? 11.195 0.802 2.021 1 98.19 82 TYR B O 1
ATOM 2864 N N . ALA B 1 83 ? 9.82 2.578 2.105 1 97.44 83 ALA B N 1
ATOM 2865 C CA . ALA B 1 83 ? 9.43 2.441 0.704 1 97.44 83 ALA B CA 1
ATOM 2866 C C . ALA B 1 83 ? 10.641 2.562 -0.216 1 97.44 83 ALA B C 1
ATOM 2868 O O . ALA B 1 83 ? 10.766 1.819 -1.193 1 97.44 83 ALA B O 1
ATOM 2869 N N . TYR B 1 84 ? 11.523 3.492 0.058 1 97.38 84 TYR B N 1
ATOM 2870 C CA . TYR B 1 84 ? 12.734 3.666 -0.735 1 97.38 84 TYR B CA 1
ATOM 2871 C C . TYR B 1 84 ? 13.586 2.398 -0.723 1 97.38 84 TYR B C 1
ATOM 2873 O O . TYR B 1 84 ? 14.031 1.931 -1.773 1 97.38 84 TYR B O 1
ATOM 2881 N N . CYS B 1 85 ? 13.766 1.858 0.456 1 98.06 85 CYS B N 1
ATOM 2882 C CA . CYS B 1 85 ? 14.586 0.664 0.605 1 98.06 85 CYS B CA 1
ATOM 2883 C C . CYS B 1 85 ? 13.922 -0.543 -0.042 1 98.06 85 CYS B C 1
ATOM 2885 O O . CYS B 1 85 ? 14.602 -1.429 -0.563 1 98.06 85 CYS B O 1
ATOM 2887 N N . GLU B 1 86 ? 12.586 -0.599 0.078 1 97.88 86 GLU B N 1
ATOM 2888 C CA . GLU B 1 86 ? 11.852 -1.662 -0.6 1 97.88 86 GLU B CA 1
ATOM 2889 C C . GLU B 1 86 ? 12.117 -1.647 -2.102 1 97.88 86 GLU B C 1
ATOM 2891 O O . GLU B 1 86 ? 12.398 -2.691 -2.699 1 97.88 86 GLU B O 1
ATOM 2896 N N . ASP B 1 87 ? 12.023 -0.492 -2.697 1 96.88 87 ASP B N 1
ATOM 2897 C CA . ASP B 1 87 ? 12.305 -0.341 -4.121 1 96.88 87 ASP B CA 1
ATOM 2898 C C . ASP B 1 87 ? 13.758 -0.709 -4.434 1 96.88 87 ASP B C 1
ATOM 2900 O O . ASP B 1 87 ? 14.031 -1.366 -5.441 1 96.88 87 ASP B O 1
ATOM 2904 N N . TYR B 1 88 ? 14.625 -0.215 -3.59 1 97.06 88 TYR B N 1
ATOM 2905 C CA . TYR B 1 88 ? 16.031 -0.523 -3.758 1 97.06 88 TYR B CA 1
ATOM 2906 C C . TYR B 1 88 ? 16.266 -2.029 -3.752 1 97.06 88 TYR B C 1
ATOM 2908 O O . TYR B 1 88 ? 16.984 -2.557 -4.609 1 97.06 88 TYR B O 1
ATOM 2916 N N . ALA B 1 89 ? 15.68 -2.76 -2.836 1 97.88 89 ALA B N 1
ATOM 2917 C CA . ALA B 1 89 ? 15.859 -4.199 -2.688 1 97.88 89 ALA B CA 1
ATOM 2918 C C . ALA B 1 89 ? 15.344 -4.945 -3.916 1 97.88 89 ALA B C 1
ATOM 2920 O O . ALA B 1 89 ? 15.961 -5.922 -4.359 1 97.88 89 ALA B O 1
ATOM 2921 N N . VAL B 1 90 ? 14.25 -4.504 -4.453 1 96.94 90 VAL B N 1
ATOM 2922 C CA . VAL B 1 90 ? 13.672 -5.137 -5.629 1 96.94 90 VAL B CA 1
ATOM 2923 C C . VAL B 1 90 ? 14.602 -4.957 -6.828 1 96.94 90 VAL B C 1
ATOM 2925 O O . VAL B 1 90 ? 14.758 -5.871 -7.641 1 96.94 90 VAL B O 1
ATOM 2928 N N . ASN B 1 91 ? 15.266 -3.816 -6.902 1 96.5 91 ASN B N 1
AT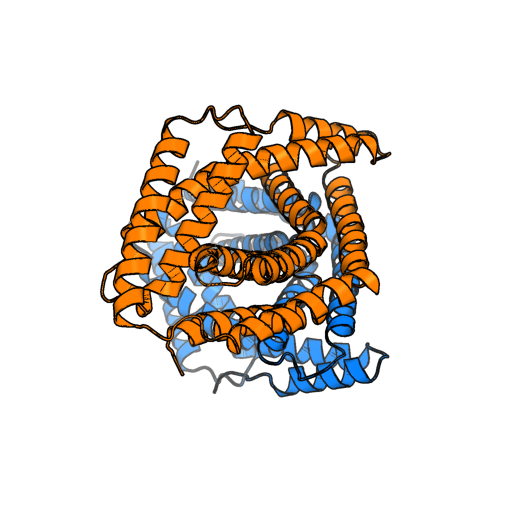OM 2929 C CA . ASN B 1 91 ? 16.125 -3.506 -8.039 1 96.5 91 ASN B CA 1
ATOM 2930 C C . ASN B 1 91 ? 17.531 -4.082 -7.852 1 96.5 91 ASN B C 1
ATOM 2932 O O . ASN B 1 91 ? 18.281 -4.23 -8.82 1 96.5 91 ASN B O 1
ATOM 2936 N N . HIS B 1 92 ? 17.844 -4.328 -6.586 1 97.12 92 HIS B N 1
ATOM 2937 C CA . HIS B 1 92 ? 19.156 -4.887 -6.254 1 97.12 92 HIS B CA 1
ATOM 2938 C C . HIS B 1 92 ? 19.031 -6.039 -5.266 1 97.12 92 HIS B C 1
ATOM 2940 O O . HIS B 1 92 ? 19.672 -6.035 -4.211 1 97.12 92 HIS B O 1
ATOM 2946 N N . PRO B 1 93 ? 18.328 -7.094 -5.68 1 96.38 93 PRO B N 1
ATOM 2947 C CA . PRO B 1 93 ? 17.969 -8.133 -4.715 1 96.38 93 PRO B CA 1
ATOM 2948 C C . PRO B 1 93 ? 19.172 -8.938 -4.23 1 96.38 93 PRO B C 1
ATOM 2950 O O . PRO B 1 93 ? 19.125 -9.547 -3.156 1 96.38 93 PRO B O 1
ATOM 2953 N N . GLU B 1 94 ? 20.281 -8.961 -4.949 1 95.44 94 GLU B N 1
ATOM 2954 C CA . GLU B 1 94 ? 21.422 -9.805 -4.613 1 95.44 94 GLU B CA 1
ATOM 2955 C C . GLU B 1 94 ? 22.484 -9.008 -3.857 1 95.44 94 GLU B C 1
ATOM 2957 O O . GLU B 1 94 ? 23.547 -9.547 -3.508 1 95.44 94 GLU B O 1
ATOM 2962 N N . THR B 1 95 ? 22.188 -7.703 -3.574 1 93.38 95 THR B N 1
ATOM 2963 C CA . THR B 1 95 ? 23.156 -6.824 -2.947 1 93.38 95 THR B CA 1
ATOM 2964 C C . THR B 1 95 ? 23.547 -7.348 -1.566 1 93.38 95 THR B C 1
ATOM 2966 O O . THR B 1 95 ? 24.703 -7.191 -1.138 1 93.38 95 THR B O 1
ATOM 2969 N N . SER B 1 96 ? 22.594 -7.895 -0.892 1 94.69 96 SER B N 1
ATOM 2970 C CA . SER B 1 96 ? 22.875 -8.305 0.48 1 94.69 96 SER B CA 1
ATOM 2971 C C . SER B 1 96 ? 21.891 -9.383 0.942 1 94.69 96 SER B C 1
ATOM 2973 O O . SER B 1 96 ? 20.734 -9.406 0.502 1 94.69 96 SER B O 1
ATOM 2975 N N . GLU B 1 97 ? 22.344 -10.18 1.877 1 95 97 GLU B N 1
ATOM 2976 C CA . GLU B 1 97 ? 21.469 -11.164 2.518 1 95 97 GLU B CA 1
ATOM 2977 C C . GLU B 1 97 ? 20.844 -10.594 3.785 1 95 97 GLU B C 1
ATOM 2979 O O . GLU B 1 97 ? 20.062 -11.273 4.453 1 95 97 GLU B O 1
ATOM 2984 N N . ALA B 1 98 ? 21.125 -9.305 3.994 1 97.31 98 ALA B N 1
ATOM 2985 C CA . ALA B 1 98 ? 20.703 -8.719 5.266 1 97.31 98 ALA B CA 1
ATOM 2986 C C . ALA B 1 98 ? 19.406 -7.926 5.105 1 97.31 98 ALA B C 1
ATOM 2988 O O . ALA B 1 98 ? 19.016 -7.199 6.016 1 97.31 98 ALA B O 1
ATOM 2989 N N . TYR B 1 99 ? 18.766 -8.062 3.934 1 98 99 TYR B N 1
ATOM 2990 C CA . TYR B 1 99 ? 17.547 -7.289 3.662 1 98 99 TYR B CA 1
ATOM 2991 C C . TYR B 1 99 ? 16.469 -7.602 4.684 1 98 99 TYR B C 1
ATOM 2993 O O . TYR B 1 99 ? 15.82 -6.691 5.207 1 98 99 TYR B O 1
ATOM 3001 N N . TYR B 1 100 ? 16.281 -8.844 4.961 1 97.44 100 TYR B N 1
ATOM 3002 C CA . TYR B 1 100 ? 15.258 -9.227 5.922 1 97.44 100 TYR B CA 1
ATOM 3003 C C . TYR B 1 100 ? 15.484 -8.539 7.262 1 97.44 100 TYR B C 1
ATOM 3005 O O . TYR B 1 100 ? 14.555 -7.973 7.84 1 97.44 100 TYR B O 1
ATOM 3013 N N . GLN B 1 101 ? 16.719 -8.602 7.734 1 97.44 101 GLN B N 1
ATOM 3014 C CA . GLN B 1 101 ? 17.047 -7.992 9.016 1 97.44 101 GLN B CA 1
ATOM 3015 C C . GLN B 1 101 ? 16.828 -6.484 8.984 1 97.44 101 GLN B C 1
ATOM 3017 O O . GLN B 1 101 ? 16.359 -5.898 9.969 1 97.44 101 GLN B O 1
ATOM 3022 N N . LEU B 1 102 ? 17.156 -5.902 7.879 1 97.88 102 LEU B N 1
ATOM 3023 C CA . LEU B 1 102 ? 16.953 -4.469 7.711 1 97.88 102 LEU B CA 1
ATOM 3024 C C . LEU B 1 102 ? 15.477 -4.113 7.844 1 97.88 102 LEU B C 1
ATOM 3026 O O . LEU B 1 102 ? 15.109 -3.254 8.648 1 97.88 102 LEU B O 1
ATOM 3030 N N . PHE B 1 103 ? 14.617 -4.816 7.047 1 98.12 103 PHE B N 1
ATOM 3031 C CA . PHE B 1 103 ? 13.195 -4.492 7.051 1 98.12 103 PHE B CA 1
ATOM 3032 C C . PHE B 1 103 ? 12.562 -4.844 8.391 1 98.12 103 PHE B C 1
ATOM 3034 O O . PHE B 1 103 ? 11.656 -4.148 8.852 1 98.12 103 PHE B O 1
ATOM 3041 N N . ASN B 1 104 ? 13.055 -5.926 8.992 1 97 104 ASN B N 1
ATOM 3042 C CA . ASN B 1 104 ? 12.594 -6.25 10.336 1 97 104 ASN B CA 1
ATOM 3043 C C . ASN B 1 104 ? 12.914 -5.129 11.32 1 97 104 ASN B C 1
ATOM 3045 O O . ASN B 1 104 ? 12.102 -4.809 12.195 1 97 104 ASN B O 1
ATOM 3049 N N . THR B 1 105 ? 14.086 -4.527 11.203 1 96.88 105 THR B N 1
ATOM 3050 C CA . THR B 1 105 ? 14.477 -3.387 12.023 1 96.88 105 THR B CA 1
ATOM 3051 C C . THR B 1 105 ? 13.539 -2.207 11.797 1 96.88 105 THR B C 1
ATOM 3053 O O . THR B 1 105 ? 13.07 -1.585 12.75 1 96.88 105 THR B O 1
ATOM 3056 N N . PHE B 1 106 ? 13.234 -1.917 10.539 1 97.81 106 PHE B N 1
ATOM 3057 C CA . PHE B 1 106 ? 12.344 -0.804 10.219 1 97.81 106 PHE B CA 1
ATOM 3058 C C . PHE B 1 106 ? 10.953 -1.03 10.797 1 97.81 106 PHE B C 1
ATOM 3060 O O . PHE B 1 106 ? 10.336 -0.1 11.312 1 97.81 106 PHE B O 1
ATOM 3067 N N . VAL B 1 107 ? 10.469 -2.27 10.711 1 97.5 107 VAL B N 1
ATOM 3068 C CA . VAL B 1 107 ? 9.141 -2.598 11.219 1 97.5 107 VAL B CA 1
ATOM 3069 C C . VAL B 1 107 ? 9.094 -2.373 12.727 1 97.5 107 VAL B C 1
ATOM 3071 O O . VAL B 1 107 ? 8.133 -1.799 13.242 1 97.5 107 VAL B O 1
ATOM 3074 N N . LYS B 1 108 ? 10.117 -2.77 13.414 1 96.69 108 LYS B N 1
ATOM 3075 C CA . LYS B 1 108 ? 10.203 -2.576 14.859 1 96.69 108 LYS B CA 1
ATOM 3076 C C . LYS B 1 108 ? 10.266 -1.094 15.211 1 96.69 108 LYS B C 1
ATOM 3078 O O . LYS B 1 108 ? 9.555 -0.631 16.109 1 96.69 108 LYS B O 1
ATOM 3083 N N . GLU B 1 109 ? 11.117 -0.365 14.523 1 97.12 109 GLU B N 1
ATOM 3084 C CA . GLU B 1 109 ? 11.258 1.067 14.773 1 97.12 109 GLU B CA 1
ATOM 3085 C C . GLU B 1 109 ? 9.953 1.81 14.477 1 97.12 109 GLU B C 1
ATOM 3087 O O . GLU B 1 109 ? 9.594 2.744 15.195 1 97.12 109 GLU B O 1
ATOM 3092 N N . ARG B 1 110 ? 9.281 1.399 13.391 1 97.88 110 ARG B N 1
ATOM 3093 C CA . ARG B 1 110 ? 8.016 2.037 13.047 1 97.88 110 ARG B CA 1
ATOM 3094 C C . ARG B 1 110 ? 6.984 1.848 14.156 1 97.88 110 ARG B C 1
ATOM 3096 O O . ARG B 1 110 ? 6.211 2.76 14.453 1 97.88 110 ARG B O 1
ATOM 3103 N N . ARG B 1 111 ? 6.973 0.648 14.75 1 97.62 111 ARG B N 1
ATOM 3104 C CA . ARG B 1 111 ? 6.059 0.373 15.852 1 97.62 111 ARG B CA 1
ATOM 3105 C C . ARG B 1 111 ? 6.344 1.286 17.047 1 97.62 111 ARG B C 1
ATOM 3107 O O . ARG B 1 111 ? 5.418 1.804 17.672 1 97.62 111 ARG B O 1
ATOM 3114 N N . ILE B 1 112 ? 7.598 1.504 17.312 1 97.69 112 ILE B N 1
ATOM 3115 C CA . ILE B 1 112 ? 8 2.379 18.406 1 97.69 112 ILE B CA 1
ATOM 3116 C C . ILE B 1 112 ? 7.516 3.801 18.141 1 97.69 112 ILE B C 1
ATOM 3118 O O . ILE B 1 112 ? 6.895 4.422 19 1 97.69 112 ILE B O 1
ATOM 3122 N N . GLU B 1 113 ? 7.797 4.297 16.938 1 97.94 113 GLU B N 1
ATOM 3123 C CA . GLU B 1 113 ? 7.387 5.652 16.578 1 97.94 113 GLU B CA 1
ATOM 3124 C C . GLU B 1 113 ? 5.863 5.777 16.562 1 97.94 113 GLU B C 1
ATOM 3126 O O . GLU B 1 113 ? 5.316 6.809 16.953 1 97.94 113 GLU B O 1
ATOM 3131 N N . MET B 1 114 ? 5.191 4.75 16.047 1 98.31 114 MET B N 1
ATOM 3132 C CA . MET B 1 114 ? 3.732 4.723 16.047 1 98.31 114 MET B CA 1
ATOM 3133 C C . MET B 1 114 ? 3.184 4.852 17.453 1 98.31 114 MET B C 1
ATOM 3135 O O . MET B 1 114 ? 2.303 5.676 17.719 1 98.31 114 MET B O 1
ATOM 3139 N N . ASN B 1 115 ? 3.732 4.082 18.391 1 98.06 115 ASN B N 1
ATOM 3140 C CA . ASN B 1 115 ? 3.297 4.133 19.781 1 98.06 115 ASN B CA 1
ATOM 3141 C C . ASN B 1 115 ? 3.555 5.504 20.406 1 98.06 115 ASN B C 1
ATOM 3143 O O . ASN B 1 115 ? 2.756 5.988 21.203 1 98.06 115 ASN B O 1
ATOM 3147 N N . ARG B 1 116 ? 4.652 6.098 20.016 1 98.25 116 ARG B N 1
ATOM 3148 C CA . ARG B 1 116 ? 5 7.426 20.5 1 98.25 116 ARG B CA 1
ATOM 3149 C C . ARG B 1 116 ? 3.912 8.438 20.172 1 98.25 116 ARG B C 1
ATOM 3151 O O . ARG B 1 116 ? 3.637 9.352 20.953 1 98.25 116 ARG B O 1
ATOM 3158 N N . THR B 1 117 ? 3.254 8.312 19.016 1 98.38 117 THR B N 1
ATOM 3159 C CA . THR B 1 117 ? 2.225 9.266 18.594 1 98.38 117 THR B CA 1
ATOM 3160 C C . THR B 1 117 ? 1.017 9.195 19.531 1 98.38 117 THR B C 1
ATOM 3162 O O . THR B 1 117 ? 0.193 10.109 19.547 1 98.38 117 THR B O 1
ATOM 3165 N N . PHE B 1 118 ? 0.893 8.117 20.344 1 97.62 118 PHE B N 1
ATOM 3166 C CA . PHE B 1 118 ? -0.28 7.914 21.188 1 97.62 118 PHE B CA 1
ATOM 3167 C C . PHE B 1 118 ? 0.012 8.32 22.625 1 97.62 118 PHE B C 1
ATOM 3169 O O . PHE B 1 118 ? -0.862 8.227 23.484 1 97.62 118 PHE B O 1
ATOM 3176 N N . ASN B 1 119 ? 1.265 8.727 22.906 1 97.94 119 ASN B N 1
ATOM 3177 C CA . ASN B 1 119 ? 1.506 9.164 24.266 1 97.94 119 ASN B CA 1
ATOM 3178 C C . ASN B 1 119 ? 0.631 10.359 24.641 1 97.94 119 ASN B C 1
ATOM 3180 O O . ASN B 1 119 ? 0.123 11.055 23.75 1 97.94 119 ASN B O 1
ATOM 3184 N N . LYS B 1 120 ? 0.392 10.641 25.875 1 97.5 120 LYS B N 1
ATOM 3185 C CA . LYS B 1 120 ? -0.548 11.641 26.391 1 97.5 120 LYS B CA 1
ATOM 3186 C C . LYS B 1 120 ? -0.242 13.023 25.812 1 97.5 120 LYS B C 1
ATOM 3188 O O . LYS B 1 120 ? -1.148 13.734 25.391 1 97.5 120 LYS B O 1
ATOM 3193 N N . GLY B 1 121 ? 1.014 13.406 25.844 1 98.06 121 GLY B N 1
ATOM 3194 C CA . GLY B 1 121 ? 1.415 14.711 25.328 1 98.06 121 GLY B CA 1
ATOM 3195 C C . GLY B 1 121 ? 1.129 14.891 23.859 1 98.06 121 GLY B C 1
ATOM 3196 O O . GLY B 1 121 ? 0.592 15.922 23.438 1 98.06 121 GLY B O 1
ATOM 3197 N N . ASN B 1 122 ? 1.461 13.922 23.031 1 98.31 122 ASN B N 1
ATOM 3198 C CA . ASN B 1 122 ? 1.251 13.992 21.578 1 98.31 122 ASN B CA 1
ATOM 3199 C C . ASN B 1 122 ? -0.234 13.969 21.234 1 98.31 122 ASN B C 1
ATOM 3201 O O . ASN B 1 122 ? -0.686 14.727 20.375 1 98.31 122 ASN B O 1
ATOM 3205 N N . SER B 1 123 ? -0.979 13.125 21.938 1 98 123 SER B N 1
ATOM 3206 C CA . SER B 1 123 ? -2.422 13.07 21.719 1 98 123 SER B CA 1
ATOM 3207 C C . SER B 1 123 ? -3.082 14.406 22.031 1 98 123 SER B C 1
ATOM 3209 O O . SER B 1 123 ? -3.928 14.883 21.281 1 98 123 SER B O 1
ATOM 3211 N N . ALA B 1 124 ? -2.672 14.992 23.125 1 98.19 124 ALA B N 1
ATOM 3212 C CA . ALA B 1 124 ? -3.215 16.281 23.516 1 98.19 124 ALA B CA 1
ATOM 3213 C C . ALA B 1 124 ? -2.871 17.359 22.469 1 98.19 124 ALA B C 1
ATOM 3215 O O . ALA B 1 124 ? -3.707 18.203 22.156 1 98.19 124 ALA B O 1
ATOM 3216 N N . THR B 1 125 ? -1.636 17.312 22.031 1 98.44 125 THR B N 1
ATOM 3217 C CA . THR B 1 125 ? -1.162 18.266 21.031 1 98.44 125 THR B CA 1
ATOM 3218 C C . THR B 1 125 ? -2.027 18.203 19.781 1 98.44 125 THR B C 1
ATOM 3220 O O . THR B 1 125 ? -2.473 19.234 19.281 1 98.44 125 THR B O 1
ATOM 3223 N N . ILE B 1 126 ? -2.363 17.016 19.266 1 98.44 126 ILE B N 1
ATOM 3224 C CA . ILE B 1 126 ? -3.141 16.828 18.031 1 98.44 126 ILE B CA 1
ATOM 3225 C C . ILE B 1 126 ? -4.586 17.266 18.281 1 98.44 126 ILE B C 1
ATOM 3227 O O . ILE B 1 126 ? -5.145 18.031 17.484 1 98.44 126 ILE B O 1
ATOM 3231 N N . GLN B 1 127 ? -5.102 16.875 19.391 1 97.94 127 GLN B N 1
ATOM 3232 C CA . GLN B 1 127 ? -6.496 17.172 19.688 1 97.94 127 GLN B CA 1
ATOM 3233 C C . GLN B 1 127 ? -6.715 18.656 19.875 1 97.94 127 GLN B C 1
ATOM 3235 O O . GLN B 1 127 ? -7.691 19.219 19.375 1 97.94 127 GLN B O 1
ATOM 3240 N N . GLN B 1 128 ? -5.824 19.281 20.578 1 97.88 128 GLN B N 1
ATOM 3241 C CA . GLN B 1 128 ? -5.926 20.719 20.797 1 97.88 128 GLN B CA 1
ATOM 3242 C C . GLN B 1 128 ? -5.828 21.484 19.484 1 97.88 128 GLN B C 1
ATOM 3244 O O . GLN B 1 128 ? -6.562 22.453 19.281 1 97.88 128 GLN B O 1
ATOM 3249 N N . ALA B 1 129 ? -4.895 21.047 18.672 1 98.25 129 ALA B N 1
ATOM 3250 C CA . ALA B 1 129 ? -4.75 21.703 17.391 1 98.25 129 ALA B CA 1
ATOM 3251 C C . ALA B 1 129 ? -6.043 21.625 16.578 1 98.25 129 ALA B C 1
ATOM 3253 O O . ALA B 1 129 ? -6.469 22.625 15.984 1 98.25 129 ALA B O 1
ATOM 3254 N N . ILE B 1 130 ? -6.715 20.469 16.562 1 97.38 130 ILE B N 1
ATOM 3255 C CA . ILE B 1 130 ? -7.949 20.25 15.82 1 97.38 130 ILE B CA 1
ATOM 3256 C C . ILE B 1 130 ? -9.062 21.109 16.422 1 97.38 130 ILE B C 1
ATOM 3258 O O . ILE B 1 130 ? -9.789 21.797 15.695 1 97.38 130 ILE B O 1
ATOM 3262 N N . GLU B 1 131 ? -9.156 21.156 17.719 1 96.75 131 GLU B N 1
ATOM 3263 C CA . GLU B 1 131 ? -10.195 21.922 18.391 1 96.75 131 GLU B CA 1
ATOM 3264 C C . GLU B 1 131 ? -10.016 23.422 18.188 1 96.75 131 GLU B C 1
ATOM 3266 O O . GLU B 1 131 ? -10.969 24.141 17.891 1 96.75 131 GLU B O 1
ATOM 3271 N N . ASP B 1 132 ? -8.82 23.875 18.344 1 96.31 132 ASP B N 1
ATOM 3272 C CA . ASP B 1 132 ? -8.547 25.297 18.188 1 96.31 132 ASP B CA 1
ATOM 3273 C C . ASP B 1 132 ? -8.758 25.75 16.75 1 96.31 132 ASP B C 1
ATOM 3275 O O . ASP B 1 132 ? -9.141 26.891 16.5 1 96.31 132 ASP B O 1
ATOM 3279 N N . ALA B 1 133 ? -8.477 24.812 15.812 1 95.44 133 ALA B N 1
ATOM 3280 C CA . ALA B 1 133 ? -8.688 25.141 14.406 1 95.44 133 ALA B CA 1
ATOM 3281 C C . ALA B 1 133 ? -10.148 25.469 14.133 1 95.44 133 ALA B C 1
ATOM 3283 O O . ALA B 1 133 ? -10.461 26.266 13.242 1 95.44 133 ALA B O 1
ATOM 3284 N N . LYS B 1 134 ? -11.023 24.922 14.867 1 93.19 134 LYS B N 1
ATOM 3285 C CA . LYS B 1 134 ? -12.453 25.188 14.688 1 93.19 134 LYS B CA 1
ATOM 3286 C C . LYS B 1 134 ? -12.781 26.641 14.984 1 93.19 134 LYS B C 1
ATOM 3288 O O . LYS B 1 134 ? -13.82 27.141 14.539 1 93.19 134 LYS B O 1
ATOM 3293 N N . GLU B 1 135 ? -11.992 27.344 15.75 1 89.25 135 GLU B N 1
ATOM 3294 C CA . GLU B 1 135 ? -12.188 28.766 16.047 1 89.25 135 GLU B CA 1
ATOM 3295 C C . GLU B 1 135 ? -12.188 29.594 14.773 1 89.25 135 GLU B C 1
ATOM 3297 O O . GLU B 1 135 ? -12.781 30.672 14.734 1 89.25 135 GLU B O 1
ATOM 3302 N N . ILE B 1 136 ? -11.5 29.125 13.789 1 86.56 136 ILE B N 1
ATOM 3303 C CA . ILE B 1 136 ? -11.414 29.828 12.508 1 86.56 136 ILE B CA 1
ATOM 3304 C C . ILE B 1 136 ? -12.82 30.031 11.945 1 86.56 136 ILE B C 1
ATOM 3306 O O . ILE B 1 136 ? -13.086 31.047 11.289 1 86.56 136 ILE B O 1
ATOM 3310 N N . LEU B 1 137 ? -13.688 29.094 12.195 1 86.44 137 LEU B N 1
ATOM 3311 C CA . LEU B 1 137 ? -15.031 29.094 11.633 1 86.44 137 LEU B CA 1
ATOM 3312 C C . LEU B 1 137 ? -15.883 30.172 12.266 1 86.44 137 LEU B C 1
ATOM 3314 O O . LEU B 1 137 ? -16.938 30.547 11.734 1 86.44 137 LEU B O 1
ATOM 3318 N N . GLU B 1 138 ? -15.43 30.703 13.352 1 83.81 138 GLU B N 1
ATOM 3319 C CA . GLU B 1 138 ? -16.188 31.719 14.07 1 83.81 138 GLU B CA 1
ATOM 3320 C C . GLU B 1 138 ? -15.711 33.125 13.695 1 83.81 138 GLU B C 1
ATOM 3322 O O . GLU B 1 138 ? -16.328 34.125 14.07 1 83.81 138 GLU B O 1
ATOM 3327 N N . LEU B 1 139 ? -14.641 33.188 12.992 1 81 139 LEU B N 1
ATOM 3328 C CA . LEU B 1 139 ? -14.07 34.469 12.633 1 81 139 LEU B CA 1
ATOM 3329 C C . LEU B 1 139 ? -14.758 35.062 11.406 1 81 139 LEU B C 1
ATOM 3331 O O . LEU B 1 139 ? -15.172 34.312 10.516 1 81 139 LEU B O 1
ATOM 3335 N N . ASP B 1 140 ? -14.984 36.281 11.445 1 76.62 140 ASP B N 1
ATOM 3336 C CA . ASP B 1 140 ? -15.539 36.969 10.289 1 76.62 140 ASP B CA 1
ATOM 3337 C C . ASP B 1 140 ? -14.453 37.344 9.281 1 76.62 140 ASP B C 1
ATOM 3339 O O . ASP B 1 140 ? -14.125 38.5 9.109 1 76.62 140 ASP B O 1
ATOM 3343 N N . LEU B 1 141 ? -13.953 36.375 8.609 1 75.25 141 LEU B N 1
ATOM 3344 C CA . LEU B 1 141 ? -12.781 36.531 7.758 1 75.25 141 LEU B CA 1
ATOM 3345 C C . LEU B 1 141 ? -13.195 37 6.359 1 75.25 141 LEU B C 1
ATOM 3347 O O . LEU B 1 141 ? -12.383 37.531 5.613 1 75.25 141 LEU B O 1
ATOM 3351 N N . PHE B 1 142 ? -14.562 36.781 6.051 1 72.19 142 PHE B N 1
ATOM 3352 C CA . PHE B 1 142 ? -14.945 36.938 4.652 1 72.19 142 PHE B CA 1
ATOM 3353 C C . PHE B 1 142 ? -16.109 37.906 4.508 1 72.19 142 PHE B C 1
ATOM 3355 O O . PHE B 1 142 ? -16.906 37.781 3.561 1 72.19 142 PHE B O 1
ATOM 3362 N N . LYS B 1 143 ? -16.312 38.75 5.418 1 65.19 143 LYS B N 1
ATOM 3363 C CA . LYS B 1 143 ? -17.438 39.656 5.395 1 65.19 143 LYS B CA 1
ATOM 3364 C C . LYS B 1 143 ? -17.484 40.469 4.09 1 65.19 143 LYS B C 1
ATOM 3366 O O . LYS B 1 143 ? -18.562 40.656 3.521 1 65.19 143 LYS B O 1
ATOM 3371 N N . ASN B 1 144 ? -16.422 41 3.588 1 63.75 144 ASN B N 1
ATOM 3372 C CA . ASN B 1 144 ? -16.469 41.75 2.338 1 63.75 144 ASN B CA 1
ATOM 3373 C C . ASN B 1 144 ? -16.109 40.875 1.144 1 63.75 144 ASN B C 1
ATOM 3375 O O . ASN B 1 144 ? -14.922 40.719 0.842 1 63.75 144 ASN B O 1
ATOM 3379 N N . LYS B 1 145 ? -17.203 40.25 0.293 1 59.69 145 LYS B N 1
ATOM 3380 C CA . LYS B 1 145 ? -17.047 39.281 -0.79 1 59.69 145 LYS B CA 1
ATOM 3381 C C . LYS B 1 145 ? -16.281 39.875 -1.963 1 59.69 145 LYS B C 1
ATOM 3383 O O . LYS B 1 145 ? -15.438 39.219 -2.561 1 59.69 145 LYS B O 1
ATOM 3388 N N . LYS B 1 146 ? -16.891 41.031 -2.482 1 59.75 146 LYS B N 1
ATOM 3389 C CA . LYS B 1 146 ? -16.281 41.656 -3.65 1 59.75 146 LYS B CA 1
ATOM 3390 C C . LYS B 1 146 ? -14.766 41.781 -3.49 1 59.75 146 LYS B C 1
ATOM 3392 O O . LYS B 1 146 ? -14.016 41.562 -4.445 1 59.75 146 LYS B O 1
ATOM 3397 N N . ASP B 1 147 ? -14.414 41.719 -2.256 1 81.75 147 ASP B N 1
ATOM 3398 C CA . ASP B 1 147 ? -13.016 41.938 -1.909 1 81.75 147 ASP B CA 1
ATOM 3399 C C . ASP B 1 147 ? -12.242 40.625 -1.871 1 81.75 147 ASP B C 1
ATOM 3401 O O . ASP B 1 147 ? -11.047 40.594 -2.191 1 81.75 147 ASP B O 1
ATOM 3405 N N . TRP B 1 148 ? -12.992 39.562 -2.062 1 84.06 148 TRP B N 1
ATOM 3406 C CA . TRP B 1 148 ? -12.336 38.25 -1.919 1 84.06 148 TRP B CA 1
ATOM 3407 C C . TRP B 1 148 ? -11.727 37.812 -3.244 1 84.06 148 TRP B C 1
ATOM 3409 O O . TRP B 1 148 ? -10.586 37.344 -3.289 1 84.06 148 TRP B O 1
ATOM 3419 N N . LYS B 1 149 ? -12.586 37.875 -4.301 1 83.19 149 LYS B N 1
ATOM 3420 C CA . LYS B 1 149 ? -12.094 37.469 -5.621 1 83.19 149 LYS B CA 1
ATOM 3421 C C . LYS B 1 149 ? -10.828 38.25 -5.984 1 83.19 149 LYS B C 1
ATOM 3423 O O . LYS B 1 149 ? -9.836 37.656 -6.406 1 83.19 149 LYS B O 1
ATOM 3428 N N . LYS B 1 150 ? -10.922 39.5 -5.816 1 86.38 150 LYS B N 1
ATOM 3429 C CA . LYS B 1 150 ? -9.773 40.344 -6.129 1 86.38 150 LYS B CA 1
ATOM 3430 C C . LYS B 1 150 ? -8.594 40.031 -5.223 1 86.38 150 LYS B C 1
ATOM 3432 O O . LYS B 1 150 ? -7.453 39.938 -5.691 1 86.38 150 LYS B O 1
ATOM 3437 N N . TYR B 1 151 ? -8.859 39.844 -4.016 1 86.25 151 TYR B N 1
ATOM 3438 C CA . TYR B 1 151 ? -7.836 39.469 -3.041 1 86.25 151 TYR B CA 1
ATOM 3439 C C . TYR B 1 151 ? -7.141 38.188 -3.43 1 86.25 151 TYR B C 1
ATOM 3441 O O . TYR B 1 151 ? -5.91 38.125 -3.463 1 86.25 151 TYR B O 1
ATOM 3449 N N . THR B 1 152 ? -7.902 37.188 -3.73 1 88.56 152 THR B N 1
ATOM 3450 C CA . THR B 1 152 ? -7.398 35.844 -4.016 1 88.56 152 THR B CA 1
ATOM 3451 C C . THR B 1 152 ? -6.543 35.844 -5.281 1 88.56 152 THR B C 1
ATOM 3453 O O . THR B 1 152 ? -5.434 35.312 -5.289 1 88.56 152 THR B O 1
ATOM 3456 N N . LEU B 1 153 ? -7.039 36.469 -6.266 1 88.62 153 LEU B N 1
ATOM 3457 C CA . LEU B 1 153 ? -6.328 36.469 -7.543 1 88.62 153 LEU B CA 1
ATOM 3458 C C . LEU B 1 153 ? -5.02 37.25 -7.422 1 88.62 153 LEU B C 1
ATOM 3460 O O . LEU B 1 153 ? -3.984 36.812 -7.918 1 88.62 153 LEU B O 1
ATOM 3464 N N . LYS B 1 154 ? -5.109 38.344 -6.773 1 90.38 154 LYS B N 1
ATOM 3465 C CA . LYS B 1 154 ? -3.912 39.156 -6.586 1 90.38 154 LYS B CA 1
ATOM 3466 C C . LYS B 1 154 ? -2.867 38.406 -5.754 1 90.38 154 LYS B C 1
ATOM 3468 O O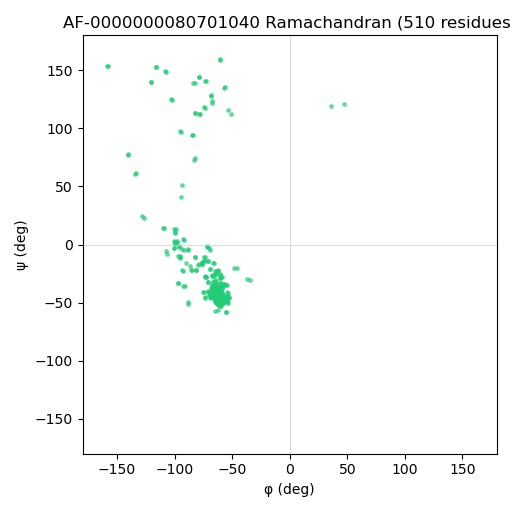 . LYS B 1 154 ? -1.683 38.406 -6.102 1 90.38 154 LYS B O 1
ATOM 3473 N N . ARG B 1 155 ? -3.297 37.844 -4.719 1 90.44 155 ARG B N 1
ATOM 3474 C CA . ARG B 1 155 ? -2.393 37.125 -3.812 1 90.44 155 ARG B CA 1
ATOM 3475 C C . ARG B 1 155 ? -1.783 35.906 -4.488 1 90.44 155 ARG B C 1
ATOM 3477 O O . ARG B 1 155 ? -0.585 35.656 -4.355 1 90.44 155 ARG B O 1
ATOM 3484 N N . LEU B 1 156 ? -2.561 35.156 -5.203 1 92.25 156 LEU B N 1
ATOM 3485 C CA . LEU B 1 156 ? -2.066 33.969 -5.898 1 92.25 156 LEU B CA 1
ATOM 3486 C C . LEU B 1 156 ? -1.052 34.375 -6.973 1 92.25 156 LEU B C 1
ATOM 3488 O O . LEU B 1 156 ? -0.028 33.688 -7.129 1 92.25 156 LEU B O 1
ATOM 3492 N N . LYS B 1 157 ? -1.42 35.406 -7.703 1 91.44 157 LYS B N 1
ATOM 3493 C CA . LYS B 1 157 ? -0.508 35.875 -8.734 1 91.44 157 LYS B CA 1
ATOM 3494 C C . LYS B 1 157 ? 0.839 36.281 -8.141 1 91.44 157 LYS B C 1
ATOM 3496 O O . LYS B 1 157 ? 1.891 35.906 -8.664 1 91.44 157 LYS B O 1
ATOM 3501 N N . LYS B 1 158 ? 0.785 36.969 -7.086 1 93.19 158 LYS B N 1
ATOM 3502 C CA . LYS B 1 158 ? 2.002 37.406 -6.41 1 93.19 158 LYS B CA 1
ATOM 3503 C C . LYS B 1 158 ? 2.809 36.219 -5.895 1 93.19 158 LYS B C 1
ATOM 3505 O O . LYS B 1 158 ? 4.02 36.156 -6.113 1 93.19 158 LYS B O 1
ATOM 3510 N N . LYS B 1 159 ? 2.18 35.312 -5.211 1 93.31 159 LYS B N 1
ATOM 3511 C CA . LYS B 1 159 ? 2.842 34.156 -4.633 1 93.31 159 LYS B CA 1
ATOM 3512 C C . LYS B 1 159 ? 3.414 33.25 -5.723 1 93.31 159 LYS B C 1
ATOM 3514 O O . LYS B 1 159 ? 4.5 32.688 -5.562 1 93.31 159 LYS B O 1
ATOM 3519 N N . ASP B 1 160 ? 2.646 33.125 -6.793 1 93.38 160 ASP B N 1
ATOM 3520 C CA . ASP B 1 160 ? 3.09 32.312 -7.91 1 93.38 160 ASP B CA 1
ATOM 3521 C C . ASP B 1 160 ? 4.324 32.906 -8.578 1 93.38 160 ASP B C 1
ATOM 3523 O O . ASP B 1 160 ? 5.258 32.188 -8.938 1 93.38 160 ASP B O 1
ATOM 3527 N N . LYS B 1 161 ? 4.289 34.219 -8.797 1 93.81 161 LYS B N 1
ATOM 3528 C CA . LYS B 1 161 ? 5.438 34.906 -9.391 1 93.81 161 LYS B CA 1
ATOM 3529 C C . LYS B 1 161 ? 6.688 34.688 -8.531 1 93.81 161 LYS B C 1
ATOM 3531 O O . LYS B 1 161 ? 7.762 34.375 -9.055 1 93.81 161 LYS B O 1
ATOM 3536 N N . LYS B 1 162 ? 6.551 34.875 -7.273 1 94.94 162 LYS B N 1
ATOM 3537 C CA . LYS B 1 162 ? 7.66 34.688 -6.344 1 94.94 162 LYS B CA 1
ATOM 3538 C C . LYS B 1 162 ? 8.156 33.219 -6.371 1 94.94 162 LYS B C 1
ATOM 3540 O O . LYS B 1 162 ? 9.367 33 -6.348 1 94.94 162 LYS B O 1
ATOM 3545 N N . LEU B 1 163 ? 7.301 32.312 -6.402 1 95.12 163 LEU B N 1
ATOM 3546 C CA . LEU B 1 163 ? 7.613 30.891 -6.43 1 95.12 163 LEU B CA 1
ATOM 3547 C C . LEU B 1 163 ? 8.398 30.531 -7.688 1 95.12 163 LEU B C 1
ATOM 3549 O O . LEU B 1 163 ? 9.422 29.844 -7.613 1 95.12 163 LEU B O 1
ATOM 3553 N N . ARG B 1 164 ? 7.961 31 -8.844 1 93.69 164 ARG B N 1
ATOM 3554 C CA . ARG B 1 164 ? 8.594 30.688 -10.125 1 93.69 164 ARG B CA 1
ATOM 3555 C C . ARG B 1 164 ? 10 31.281 -10.188 1 93.69 164 ARG B C 1
ATOM 3557 O O . ARG B 1 164 ? 10.93 30.641 -10.695 1 93.69 164 ARG B O 1
ATOM 3564 N N . TYR B 1 165 ? 10.047 32.469 -9.688 1 94.25 165 TYR B N 1
ATOM 3565 C CA . TYR B 1 165 ? 11.359 33.125 -9.656 1 94.25 165 TYR B CA 1
ATOM 3566 C C . TYR B 1 165 ? 12.328 32.344 -8.773 1 94.25 165 TYR B C 1
ATOM 3568 O O . TYR B 1 165 ? 13.453 32.062 -9.172 1 94.25 165 TYR B O 1
ATOM 3576 N N . ALA B 1 166 ? 11.914 31.984 -7.605 1 94 166 ALA B N 1
ATOM 3577 C CA . ALA B 1 166 ? 12.734 31.219 -6.664 1 94 166 ALA B CA 1
ATOM 3578 C C . ALA B 1 166 ? 13.125 29.875 -7.25 1 94 166 ALA B C 1
ATOM 3580 O O . ALA B 1 166 ? 14.266 29.438 -7.102 1 94 166 ALA B O 1
ATOM 3581 N N . PHE B 1 167 ? 12.25 29.203 -7.898 1 92.81 167 PHE B N 1
ATOM 3582 C CA . PHE B 1 167 ? 12.469 27.906 -8.5 1 92.81 167 PHE B CA 1
ATOM 3583 C C . PHE B 1 167 ? 13.523 27.984 -9.594 1 92.81 167 PHE B C 1
ATOM 3585 O O . PHE B 1 167 ? 14.375 27.094 -9.719 1 92.81 167 PHE B O 1
ATOM 3592 N N . LYS B 1 168 ? 13.469 29.047 -10.375 1 92.19 168 LYS B N 1
ATOM 3593 C CA . LYS B 1 168 ? 14.375 29.219 -11.516 1 92.19 168 LYS B CA 1
ATOM 3594 C C . LYS B 1 168 ? 15.781 29.578 -11.047 1 92.19 168 LYS B C 1
ATOM 3596 O O . LYS B 1 168 ? 16.766 29.25 -11.711 1 92.19 168 LYS B O 1
ATOM 3601 N N . THR B 1 169 ? 15.867 30.219 -9.883 1 94.19 169 THR B N 1
ATOM 3602 C CA . THR B 1 169 ? 17.141 30.812 -9.508 1 94.19 169 THR B CA 1
ATOM 3603 C C . THR B 1 169 ? 17.812 30.016 -8.398 1 94.19 169 THR B C 1
ATOM 3605 O O . THR B 1 169 ? 18.984 30.25 -8.078 1 94.19 169 THR B O 1
ATOM 3608 N N . VAL B 1 170 ? 17.156 29.047 -7.879 1 92.69 170 VAL B N 1
ATOM 3609 C CA . VAL B 1 170 ? 17.641 28.359 -6.688 1 92.69 170 VAL B CA 1
ATOM 3610 C C . VAL B 1 170 ? 18.828 27.469 -7.059 1 92.69 170 VAL B C 1
ATOM 3612 O O . VAL B 1 170 ? 18.828 26.844 -8.125 1 92.69 170 VAL B O 1
ATOM 3615 N N . ASP B 1 171 ? 19.812 27.453 -6.16 1 90 171 ASP B N 1
ATOM 3616 C CA . ASP B 1 171 ? 20.844 26.422 -6.176 1 90 171 ASP B CA 1
ATOM 3617 C C . ASP B 1 171 ? 20.328 25.125 -5.574 1 90 171 ASP B C 1
ATOM 3619 O O . ASP B 1 171 ? 20.125 25.031 -4.363 1 90 171 ASP B O 1
ATOM 3623 N N . ILE B 1 172 ? 20.188 24.141 -6.379 1 85.56 172 ILE B N 1
ATOM 3624 C CA . ILE B 1 172 ? 19.578 22.875 -5.988 1 85.56 172 ILE B CA 1
ATOM 3625 C C . ILE B 1 172 ? 20.406 22.219 -4.895 1 85.56 172 ILE B C 1
ATOM 3627 O O . ILE B 1 172 ? 19.906 21.391 -4.137 1 85.56 172 ILE B O 1
ATOM 3631 N N . SER B 1 173 ? 21.625 22.578 -4.812 1 85.62 173 SER B N 1
ATOM 3632 C CA . SER B 1 173 ? 22.5 22.016 -3.785 1 85.62 173 SER B CA 1
ATOM 3633 C C . SER B 1 173 ? 22.219 22.641 -2.424 1 85.62 173 SER B C 1
ATOM 3635 O O . SER B 1 173 ? 22.656 22.125 -1.396 1 85.62 173 SER B O 1
ATOM 3637 N N . ASP B 1 174 ? 21.531 23.734 -2.424 1 89.44 174 ASP B N 1
ATOM 3638 C CA . ASP B 1 174 ? 21.094 24.359 -1.186 1 89.44 174 ASP B CA 1
ATOM 3639 C C . ASP B 1 174 ? 19.781 23.734 -0.683 1 89.44 174 ASP B C 1
ATOM 3641 O O . ASP B 1 174 ? 18.703 24.219 -1.007 1 89.44 174 ASP B O 1
ATOM 3645 N N . TYR B 1 175 ? 19.891 22.781 0.175 1 87.94 175 TYR B N 1
ATOM 3646 C CA . TYR B 1 175 ? 18.75 22 0.642 1 87.94 175 TYR B CA 1
ATOM 3647 C C . TYR B 1 175 ? 17.734 22.891 1.336 1 87.94 175 TYR B C 1
ATOM 3649 O O . TYR B 1 175 ? 16.516 22.719 1.152 1 87.94 175 TYR B O 1
ATOM 3657 N N . GLU B 1 176 ? 18.219 23.75 2.078 1 90.38 176 GLU B N 1
ATOM 3658 C CA . GLU B 1 176 ? 17.312 24.641 2.814 1 90.38 176 GLU B CA 1
ATOM 3659 C C . GLU B 1 176 ? 16.469 25.469 1.866 1 90.38 176 GLU B C 1
ATOM 3661 O O . GLU B 1 176 ? 15.266 25.641 2.09 1 90.38 176 GLU B O 1
ATOM 3666 N N . ALA B 1 177 ? 17.156 26.016 0.905 1 91.38 177 ALA B N 1
ATOM 3667 C CA . ALA B 1 177 ? 16.438 26.812 -0.085 1 91.38 177 ALA B CA 1
ATOM 3668 C C . ALA B 1 177 ? 15.414 25.953 -0.839 1 91.38 177 ALA B C 1
ATOM 3670 O O . ALA B 1 177 ? 14.281 26.391 -1.059 1 91.38 177 ALA B O 1
ATOM 3671 N N . VAL B 1 178 ? 15.82 24.812 -1.219 1 90.94 178 VAL B N 1
ATOM 3672 C CA . VAL B 1 178 ? 14.945 23.875 -1.929 1 90.94 178 VAL B CA 1
ATOM 3673 C C . VAL B 1 178 ? 13.727 23.562 -1.067 1 90.94 178 VAL B C 1
ATOM 3675 O O . VAL B 1 178 ? 12.594 23.578 -1.555 1 90.94 178 VAL B O 1
ATOM 3678 N N . HIS B 1 179 ? 13.961 23.359 0.143 1 91.44 179 HIS B N 1
ATOM 3679 C CA . HIS B 1 179 ? 12.906 23.016 1.09 1 91.44 179 HIS B CA 1
ATOM 3680 C C . HIS B 1 179 ? 11.898 24.156 1.232 1 91.44 179 HIS B C 1
ATOM 3682 O O . HIS B 1 179 ? 10.688 23.922 1.268 1 91.44 179 HIS B O 1
ATOM 3688 N N . GLU B 1 180 ? 12.406 25.344 1.271 1 92.69 180 GLU B N 1
ATOM 3689 C CA . GLU B 1 180 ? 11.531 26.516 1.403 1 92.69 180 GLU B CA 1
ATOM 3690 C C . GLU B 1 180 ? 10.68 26.703 0.152 1 92.69 180 GLU B C 1
ATOM 3692 O O . GLU B 1 180 ? 9.508 27.078 0.244 1 92.69 180 GLU B O 1
ATOM 3697 N N . ILE B 1 181 ? 11.289 26.484 -0.934 1 93.19 181 ILE B N 1
ATOM 3698 C CA . ILE B 1 181 ? 10.562 26.609 -2.191 1 93.19 181 ILE B CA 1
ATOM 3699 C C . ILE B 1 181 ? 9.469 25.547 -2.266 1 93.19 181 ILE B C 1
ATOM 3701 O O . ILE B 1 181 ? 8.352 25.844 -2.697 1 93.19 181 ILE B O 1
ATOM 3705 N N . ARG B 1 182 ? 9.766 24.359 -1.844 1 92.44 182 ARG B N 1
ATOM 3706 C CA . ARG B 1 182 ? 8.766 23.297 -1.822 1 92.44 182 ARG B CA 1
ATOM 3707 C C . ARG B 1 182 ? 7.586 23.672 -0.927 1 92.44 182 ARG B C 1
ATOM 3709 O O . ARG B 1 182 ? 6.43 23.484 -1.298 1 92.44 182 ARG B O 1
ATOM 3716 N N . LYS B 1 183 ? 7.848 24.219 0.147 1 92.31 183 LYS B N 1
ATOM 3717 C CA . LYS B 1 183 ? 6.793 24.672 1.055 1 92.31 183 LYS B CA 1
ATOM 3718 C C . LYS B 1 183 ? 5.906 25.719 0.393 1 92.31 183 LYS B C 1
ATOM 3720 O O . LYS B 1 183 ? 4.68 25.672 0.521 1 92.31 183 LYS B O 1
ATOM 3725 N N . SER B 1 184 ? 6.594 26.625 -0.207 1 93.5 184 SER B N 1
ATOM 3726 C CA . SER B 1 184 ? 5.863 27.688 -0.907 1 93.5 184 SER B CA 1
ATOM 3727 C C . SER B 1 184 ? 4.988 27.094 -2.016 1 93.5 184 SER B C 1
ATOM 3729 O O . SER B 1 184 ? 3.855 27.547 -2.215 1 93.5 184 SER B O 1
ATOM 3731 N N . ALA B 1 185 ? 5.535 26.188 -2.723 1 95.06 185 ALA B N 1
ATOM 3732 C CA . ALA B 1 185 ? 4.789 25.531 -3.795 1 95.06 185 ALA B CA 1
ATOM 3733 C C . ALA B 1 185 ? 3.539 24.844 -3.252 1 95.06 185 ALA B C 1
ATOM 3735 O O . ALA B 1 185 ? 2.461 24.938 -3.846 1 95.06 185 ALA B O 1
ATOM 3736 N N . LYS B 1 186 ? 3.68 24.172 -2.143 1 93.81 186 LYS B N 1
ATOM 3737 C CA . LYS B 1 186 ? 2.539 23.5 -1.52 1 93.81 186 LYS B CA 1
ATOM 3738 C C . LYS B 1 186 ? 1.462 24.516 -1.126 1 93.81 186 LYS B C 1
ATOM 3740 O O . LYS B 1 186 ? 0.276 24.297 -1.378 1 93.81 186 LYS B O 1
ATOM 3745 N N . LYS B 1 187 ? 1.849 25.609 -0.573 1 93.31 187 LYS B N 1
ATOM 3746 C CA . LYS B 1 187 ? 0.908 26.641 -0.143 1 93.31 187 LYS B CA 1
ATOM 3747 C C . LYS B 1 187 ? 0.116 27.188 -1.327 1 93.31 187 LYS B C 1
ATOM 3749 O O . LYS B 1 187 ? -1.105 27.344 -1.247 1 93.31 187 LYS B O 1
ATOM 3754 N N . VAL B 1 188 ? 0.837 27.5 -2.412 1 93.25 188 VAL B N 1
ATOM 3755 C CA . VAL B 1 188 ? 0.189 28 -3.619 1 93.25 188 VAL B CA 1
ATOM 3756 C C . VAL B 1 188 ? -0.767 26.938 -4.172 1 93.25 188 VAL B C 1
ATOM 3758 O O . VAL B 1 188 ? -1.912 27.25 -4.512 1 93.25 188 VAL B O 1
ATOM 3761 N N . ARG B 1 189 ? -0.283 25.703 -4.215 1 94.12 189 ARG B N 1
ATOM 3762 C CA . ARG B 1 189 ? -1.09 24.625 -4.75 1 94.12 189 ARG B CA 1
ATOM 3763 C C . ARG B 1 189 ? -2.383 24.453 -3.961 1 94.12 189 ARG B C 1
ATOM 3765 O O . ARG B 1 189 ? -3.465 24.359 -4.543 1 94.12 189 ARG B O 1
ATOM 3772 N N . TYR B 1 190 ? -2.236 24.484 -2.668 1 92.06 190 TYR B N 1
ATOM 3773 C CA . TYR B 1 190 ? -3.395 24.25 -1.812 1 92.06 190 TYR B CA 1
ATOM 3774 C C . TYR B 1 190 ? -4.398 25.391 -1.926 1 92.06 190 TYR B C 1
ATOM 3776 O O . TYR B 1 190 ? -5.602 25.156 -2.033 1 92.06 190 TYR B O 1
ATOM 3784 N N . ALA B 1 191 ? -3.941 26.594 -1.928 1 91.12 191 ALA B N 1
ATOM 3785 C CA . ALA B 1 191 ? -4.824 27.734 -2.082 1 91.12 191 ALA B CA 1
ATOM 3786 C C . ALA B 1 191 ? -5.559 27.688 -3.42 1 91.12 191 ALA B C 1
ATOM 3788 O O . ALA B 1 191 ? -6.777 27.891 -3.475 1 91.12 191 ALA B O 1
ATOM 3789 N N . ALA B 1 192 ? -4.793 27.406 -4.449 1 92.06 192 ALA B N 1
ATOM 3790 C CA . ALA B 1 192 ? -5.379 27.344 -5.781 1 92.06 192 ALA B CA 1
ATOM 3791 C C . ALA B 1 192 ? -6.398 26.203 -5.883 1 92.06 192 ALA B C 1
ATOM 3793 O O . ALA B 1 192 ? -7.395 26.328 -6.602 1 92.06 192 ALA B O 1
ATOM 3794 N N . THR B 1 193 ? -6.141 25.141 -5.176 1 89.88 193 THR B N 1
ATOM 3795 C CA . THR B 1 193 ? -7.031 23.984 -5.203 1 89.88 193 THR B CA 1
ATOM 3796 C C . THR B 1 193 ? -8.312 24.281 -4.434 1 89.88 193 THR B C 1
ATOM 3798 O O . THR B 1 193 ? -9.414 24.109 -4.965 1 89.88 193 THR B O 1
ATOM 3801 N N . TYR B 1 194 ? -8.211 24.844 -3.281 1 87.19 194 TYR B N 1
ATOM 3802 C CA . TYR B 1 194 ? -9.352 24.875 -2.365 1 87.19 194 TYR B CA 1
ATOM 3803 C C . TYR B 1 194 ? -10.156 26.156 -2.529 1 87.19 194 TYR B C 1
ATOM 3805 O O . TYR B 1 194 ? -11.359 26.188 -2.256 1 87.19 194 TYR B O 1
ATOM 3813 N N . PHE B 1 195 ? -9.594 27.25 -3.068 1 85.06 195 PHE B N 1
ATOM 3814 C CA . PHE B 1 195 ? -10.328 28.5 -3.242 1 85.06 195 PHE B CA 1
ATOM 3815 C C . PHE B 1 195 ? -10.812 28.656 -4.68 1 85.06 195 PHE B C 1
ATOM 3817 O O . PHE B 1 195 ? -11.445 29.641 -5.023 1 85.06 195 PHE B O 1
ATOM 3824 N N . ASP B 1 196 ? -10.516 27.656 -5.492 1 84.31 196 ASP B N 1
ATOM 3825 C CA . ASP B 1 196 ? -10.914 27.672 -6.898 1 84.31 196 ASP B CA 1
ATOM 3826 C C . ASP B 1 196 ? -12.414 27.938 -7.039 1 84.31 196 ASP B C 1
ATOM 3828 O O . ASP B 1 196 ? -12.828 28.812 -7.801 1 84.31 196 ASP B O 1
ATOM 3832 N N . GLU B 1 197 ? -13.148 27.234 -6.234 1 80.44 197 GLU B N 1
ATOM 3833 C CA . GLU B 1 197 ? -14.602 27.312 -6.348 1 80.44 197 GLU B CA 1
ATOM 3834 C C . GLU B 1 197 ? -15.133 28.641 -5.797 1 80.44 197 GLU B C 1
ATOM 3836 O O . GLU B 1 197 ? -16.297 28.984 -6.027 1 80.44 197 GLU B O 1
ATOM 3841 N N . THR B 1 198 ? -14.227 29.344 -5.129 1 80 198 THR B N 1
ATOM 3842 C CA . THR B 1 198 ? -14.68 30.578 -4.492 1 80 198 THR B CA 1
ATOM 3843 C C . THR B 1 198 ? -14.422 31.781 -5.391 1 80 198 THR B C 1
ATOM 3845 O O . THR B 1 198 ? -14.914 32.875 -5.125 1 80 198 THR B O 1
ATOM 3848 N N . VAL B 1 199 ? -13.617 31.406 -6.445 1 81.12 199 VAL B N 1
ATOM 3849 C CA . VAL B 1 199 ? -13.305 32.5 -7.348 1 81.12 199 VAL B CA 1
ATOM 3850 C C . VAL B 1 199 ? -13.797 32.156 -8.758 1 81.12 199 VAL B C 1
ATOM 3852 O O . VAL B 1 199 ? -13.914 31 -9.117 1 81.12 199 VAL B O 1
ATOM 3855 N N . SER B 1 200 ? -14.336 33.031 -9.492 1 71 200 SER B N 1
ATOM 3856 C CA . SER B 1 200 ? -14.914 32.844 -10.82 1 71 200 SER B CA 1
ATOM 3857 C C . SER B 1 200 ? -13.828 32.562 -11.859 1 71 200 SER B C 1
ATOM 3859 O O . SER B 1 200 ? -14.133 32.281 -13.016 1 71 200 SER B O 1
ATOM 3861 N N . LYS B 1 201 ? -12.664 32.594 -11.477 1 73.44 201 LYS B N 1
ATOM 3862 C CA . LYS B 1 201 ? -11.602 32.344 -12.445 1 73.44 201 LYS B CA 1
ATOM 3863 C C . LYS B 1 201 ? -10.953 30.984 -12.219 1 73.44 201 LYS B C 1
ATOM 3865 O O . LYS B 1 201 ? -10.883 30.5 -11.086 1 73.44 201 LYS B O 1
ATOM 3870 N N . ASP B 1 202 ? -10.523 30.453 -13.305 1 81.38 202 ASP B N 1
ATOM 3871 C CA . ASP B 1 202 ? -9.852 29.172 -13.258 1 81.38 202 ASP B CA 1
ATOM 3872 C C . ASP B 1 202 ? -8.438 29.297 -12.688 1 81.38 202 ASP B C 1
ATOM 3874 O O . ASP B 1 202 ? -7.605 30.016 -13.25 1 81.38 202 ASP B O 1
ATOM 3878 N N . LEU B 1 203 ? -8.172 28.672 -11.617 1 89.25 203 LEU B N 1
ATOM 3879 C CA . LEU B 1 203 ? -6.887 28.766 -10.938 1 89.25 203 LEU B CA 1
ATOM 3880 C C . LEU B 1 203 ? -6.012 27.562 -11.25 1 89.25 203 LEU B C 1
ATOM 3882 O O . LEU B 1 203 ? -4.977 27.359 -10.609 1 89.25 203 LEU B O 1
ATOM 3886 N N . ASN B 1 204 ? -6.375 26.75 -12.281 1 88.88 204 ASN B N 1
ATOM 3887 C CA . ASN B 1 204 ? -5.738 25.469 -12.609 1 88.88 204 ASN B CA 1
ATOM 3888 C C . ASN B 1 204 ? -4.273 25.672 -12.992 1 88.88 204 ASN B C 1
ATOM 3890 O O . ASN B 1 204 ? -3.432 24.828 -12.688 1 88.88 204 ASN B O 1
ATOM 3894 N N . GLN B 1 205 ? -4.055 26.734 -13.648 1 89.12 205 GLN B N 1
ATOM 3895 C CA . GLN B 1 205 ? -2.678 26.969 -14.062 1 89.12 205 GLN B CA 1
ATOM 3896 C C . GLN B 1 205 ? -1.75 27.094 -12.859 1 89.12 205 GLN B C 1
ATOM 3898 O O . GLN B 1 205 ? -0.666 26.5 -12.844 1 89.12 205 GLN B O 1
ATOM 3903 N N . TYR B 1 206 ? -2.17 27.844 -11.82 1 90.69 206 TYR B N 1
ATOM 3904 C CA . TYR B 1 206 ? -1.385 27.984 -10.594 1 90.69 206 TYR B CA 1
ATOM 3905 C C . TYR B 1 206 ? -1.2 26.641 -9.906 1 90.69 206 TYR B C 1
ATOM 3907 O O . TYR B 1 206 ? -0.101 26.328 -9.445 1 90.69 206 TYR B O 1
ATOM 3915 N N . ARG B 1 207 ? -2.215 25.875 -9.875 1 92.69 207 ARG B N 1
ATOM 3916 C CA . ARG B 1 207 ? -2.215 24.578 -9.219 1 92.69 207 ARG B CA 1
ATOM 3917 C C . ARG B 1 207 ? -1.227 23.625 -9.891 1 92.69 207 ARG B C 1
ATOM 3919 O O . ARG B 1 207 ? -0.398 23.016 -9.219 1 92.69 207 ARG B O 1
ATOM 3926 N N . GLU B 1 208 ? -1.319 23.531 -11.148 1 92.81 208 GLU B N 1
ATOM 3927 C CA . GLU B 1 208 ? -0.512 22.578 -11.898 1 92.81 208 GLU B CA 1
ATOM 3928 C C . GLU B 1 208 ? 0.968 22.938 -11.844 1 92.81 208 GLU B C 1
ATOM 3930 O O . GLU B 1 208 ? 1.825 22.062 -11.703 1 92.81 208 GLU B O 1
ATOM 3935 N N . GLU B 1 209 ? 1.197 24.188 -11.992 1 91.56 209 GLU B N 1
ATOM 3936 C CA . GLU B 1 209 ? 2.586 24.641 -11.938 1 91.56 209 GLU B CA 1
ATOM 3937 C C . GLU B 1 209 ? 3.186 24.406 -10.555 1 91.56 209 GLU B C 1
ATOM 3939 O O . GLU B 1 209 ? 4.309 23.922 -10.438 1 91.56 209 GLU B O 1
ATOM 3944 N N . ALA B 1 210 ? 2.471 24.781 -9.547 1 94.62 210 ALA B N 1
ATOM 3945 C CA . ALA B 1 210 ? 2.936 24.562 -8.18 1 94.62 210 ALA B CA 1
ATOM 3946 C C . ALA B 1 210 ? 3.121 23.078 -7.883 1 94.62 210 ALA B C 1
ATOM 3948 O O . ALA B 1 210 ? 4.078 22.688 -7.207 1 94.62 210 ALA B O 1
ATOM 3949 N N . LYS B 1 211 ? 2.232 22.281 -8.383 1 94 211 LYS B N 1
ATOM 3950 C CA . LYS B 1 211 ? 2.316 20.828 -8.211 1 94 211 LYS B CA 1
ATOM 3951 C C . LYS B 1 211 ? 3.592 20.266 -8.836 1 94 211 LYS B C 1
ATOM 3953 O O . LYS B 1 211 ? 4.25 19.406 -8.25 1 94 211 LYS B O 1
ATOM 3958 N N . ALA B 1 212 ? 3.895 20.688 -9.992 1 92.44 212 ALA B N 1
ATOM 3959 C CA . ALA B 1 212 ? 5.102 20.25 -10.68 1 92.44 212 ALA B CA 1
ATOM 3960 C C . ALA B 1 212 ? 6.352 20.594 -9.875 1 92.44 212 ALA B C 1
ATOM 3962 O O . ALA B 1 212 ? 7.246 19.766 -9.719 1 92.44 212 ALA B O 1
ATOM 3963 N N . ILE B 1 213 ? 6.41 21.797 -9.398 1 91.94 213 ILE B N 1
ATOM 3964 C CA . ILE B 1 213 ? 7.547 22.25 -8.609 1 91.94 213 ILE B CA 1
ATOM 3965 C C . ILE B 1 213 ? 7.637 21.453 -7.316 1 91.94 213 ILE B C 1
ATOM 3967 O O . ILE B 1 213 ? 8.719 20.984 -6.941 1 91.94 213 ILE B O 1
ATOM 3971 N N . GLN B 1 214 ? 6.527 21.281 -6.684 1 93.19 214 GLN B N 1
ATOM 3972 C CA . GLN B 1 214 ? 6.492 20.547 -5.43 1 93.19 214 GLN B CA 1
ATOM 3973 C C . GLN B 1 214 ? 6.938 19.094 -5.637 1 93.19 214 GLN B C 1
ATOM 3975 O O . GLN B 1 214 ? 7.648 18.531 -4.797 1 93.19 214 GLN B O 1
ATOM 3980 N N . SER B 1 215 ? 6.52 18.516 -6.684 1 91.75 215 SER B N 1
ATOM 3981 C CA . SER B 1 215 ? 6.887 17.125 -6.973 1 91.75 215 SER B CA 1
ATOM 3982 C C . SER B 1 215 ? 8.391 16.984 -7.191 1 91.75 215 SER B C 1
ATOM 3984 O O . SER B 1 215 ? 9.023 16.094 -6.629 1 91.75 215 SER B O 1
ATOM 3986 N N . GLU B 1 216 ? 8.93 17.828 -8.039 1 88.62 216 GLU B N 1
ATOM 3987 C CA . GLU B 1 216 ? 10.359 17.797 -8.328 1 88.62 216 GLU B CA 1
ATOM 3988 C C . GLU B 1 216 ? 11.18 18.031 -7.062 1 88.62 216 GLU B C 1
ATOM 3990 O O . GLU B 1 216 ? 12.109 17.266 -6.773 1 88.62 216 GLU B O 1
ATOM 3995 N N . PHE B 1 217 ? 10.852 19 -6.289 1 90.81 217 PHE B N 1
ATOM 3996 C CA . PHE B 1 217 ? 11.633 19.312 -5.098 1 90.81 217 PHE B CA 1
ATOM 3997 C C . PHE B 1 217 ? 11.305 18.359 -3.959 1 90.81 217 PHE B C 1
ATOM 3999 O O . PHE B 1 217 ? 12.07 18.234 -3.004 1 90.81 217 PHE B O 1
ATOM 4006 N N . GLY B 1 218 ? 10.148 17.656 -4.105 1 91.38 218 GLY B N 1
ATOM 4007 C CA . GLY B 1 218 ? 9.828 16.594 -3.174 1 91.38 218 GLY B CA 1
ATOM 4008 C C . GLY B 1 218 ? 10.789 15.422 -3.256 1 91.38 218 GLY B C 1
ATOM 4009 O O . GLY B 1 218 ? 11.203 14.891 -2.229 1 91.38 218 GLY B O 1
ATOM 4010 N N . GLU B 1 219 ? 11.133 15.07 -4.43 1 90.06 219 GLU B N 1
ATOM 4011 C CA . GLU B 1 219 ? 12.086 13.984 -4.641 1 90.06 219 GLU B CA 1
ATOM 4012 C C . GLU B 1 219 ? 13.453 14.312 -4.047 1 90.06 219 GLU B C 1
ATOM 4014 O O . GLU B 1 219 ? 14.086 13.461 -3.422 1 90.06 219 GLU B O 1
ATOM 4019 N N . ILE B 1 220 ? 13.875 15.508 -4.191 1 89.81 220 ILE B N 1
ATOM 4020 C CA . ILE B 1 220 ? 15.172 15.953 -3.699 1 89.81 220 ILE B CA 1
ATOM 4021 C C . ILE B 1 220 ? 15.164 15.969 -2.172 1 89.81 220 ILE B C 1
ATOM 4023 O O . ILE B 1 220 ? 16.094 15.469 -1.536 1 89.81 220 ILE B O 1
ATOM 4027 N N . THR B 1 221 ? 14.133 16.484 -1.627 1 90.56 221 THR B N 1
ATOM 4028 C CA . THR B 1 221 ? 14.039 16.578 -0.174 1 90.56 221 THR B CA 1
ATOM 4029 C C . THR B 1 221 ? 13.953 15.188 0.446 1 90.56 221 THR B C 1
ATOM 4031 O O . THR B 1 221 ? 14.578 14.914 1.475 1 90.56 221 THR B O 1
ATOM 4034 N N . ASP B 1 222 ? 13.219 14.297 -0.195 1 91.69 222 ASP B N 1
ATOM 4035 C CA . ASP B 1 222 ? 13.125 12.922 0.305 1 91.69 222 ASP B CA 1
ATOM 4036 C C . ASP B 1 222 ? 14.484 12.234 0.278 1 91.69 222 ASP B C 1
ATOM 4038 O O . ASP B 1 222 ? 14.82 11.484 1.193 1 91.69 222 ASP B O 1
ATOM 4042 N N . ALA B 1 223 ? 15.25 12.477 -0.783 1 92.44 223 ALA B N 1
ATOM 4043 C CA . ALA B 1 223 ? 16.578 11.891 -0.896 1 92.44 223 ALA B CA 1
ATOM 4044 C C . ALA B 1 223 ? 17.484 12.328 0.256 1 92.44 223 ALA B C 1
ATOM 4046 O O . ALA B 1 223 ? 18.172 11.508 0.855 1 92.44 223 ALA B O 1
ATOM 4047 N N . HIS B 1 224 ? 17.406 13.586 0.585 1 92.44 224 HIS B N 1
ATOM 4048 C CA . HIS B 1 224 ? 18.234 14.117 1.67 1 92.44 224 HIS B CA 1
ATOM 4049 C C . HIS B 1 224 ? 17.797 13.531 3.016 1 92.44 224 HIS B C 1
ATOM 4051 O O . HIS B 1 224 ? 18.656 13.133 3.818 1 92.44 224 HIS B O 1
ATOM 4057 N N . VAL B 1 225 ? 16.531 13.469 3.229 1 93.75 225 VAL B N 1
ATOM 4058 C CA . VAL B 1 225 ? 16.016 12.93 4.48 1 93.75 225 VAL B CA 1
ATOM 4059 C C . VAL B 1 225 ? 16.391 11.453 4.594 1 93.75 225 VAL B C 1
ATOM 4061 O O . VAL B 1 225 ? 16.812 10.984 5.656 1 93.75 225 VAL B O 1
ATOM 4064 N N . ASN B 1 226 ? 16.219 10.703 3.488 1 96.06 226 ASN B N 1
ATOM 4065 C CA . ASN B 1 226 ? 16.594 9.297 3.473 1 96.06 226 ASN B CA 1
ATOM 4066 C C . ASN B 1 226 ? 18.078 9.125 3.791 1 96.06 226 ASN B C 1
ATOM 4068 O O . ASN B 1 226 ? 18.453 8.234 4.562 1 96.06 226 ASN B O 1
ATOM 4072 N N . TYR B 1 227 ? 18.922 9.977 3.207 1 95.56 227 TYR B N 1
ATOM 4073 C CA . TYR B 1 227 ? 20.344 9.914 3.465 1 95.56 227 TYR B CA 1
ATOM 4074 C C . TYR B 1 227 ? 20.641 10.086 4.949 1 95.56 227 TYR B C 1
ATOM 4076 O O . TYR B 1 227 ? 21.406 9.312 5.535 1 95.56 227 TYR B O 1
ATOM 4084 N N . ASP B 1 228 ? 20.016 11.07 5.496 1 95.44 228 ASP B N 1
ATOM 4085 C CA . ASP B 1 228 ? 20.234 11.367 6.91 1 95.44 228 ASP B CA 1
ATOM 4086 C C . ASP B 1 228 ? 19.75 10.219 7.793 1 95.44 228 ASP B C 1
ATOM 4088 O O . ASP B 1 228 ? 20.438 9.836 8.75 1 95.44 228 ASP B O 1
ATOM 4092 N N . LEU B 1 229 ? 18.609 9.656 7.48 1 96.62 229 LEU B N 1
ATOM 4093 C CA . LEU B 1 229 ? 18.047 8.555 8.266 1 96.62 229 LEU B CA 1
ATOM 4094 C C . LEU B 1 229 ? 18.922 7.305 8.133 1 96.62 229 LEU B C 1
ATOM 4096 O O . LEU B 1 229 ? 19.172 6.609 9.117 1 96.62 229 LEU B O 1
ATOM 4100 N N . LEU B 1 230 ? 19.328 7.039 6.914 1 97.44 230 LEU B N 1
ATOM 4101 C CA . LEU B 1 230 ? 20.219 5.898 6.703 1 97.44 230 LEU B CA 1
ATOM 4102 C C . LEU B 1 230 ? 21.5 6.059 7.504 1 97.44 230 LEU B C 1
ATOM 4104 O O . LEU B 1 230 ? 21.984 5.102 8.109 1 97.44 230 LEU B O 1
ATOM 4108 N N . THR B 1 231 ? 22.031 7.266 7.512 1 96.62 231 THR B N 1
ATOM 4109 C CA . THR B 1 231 ? 23.234 7.555 8.297 1 96.62 231 THR B CA 1
ATOM 4110 C C . THR B 1 231 ? 22.969 7.312 9.781 1 96.62 231 THR B C 1
ATOM 4112 O O . THR B 1 231 ? 23.766 6.66 10.461 1 96.62 231 THR B O 1
ATOM 4115 N N . ALA B 1 232 ? 21.875 7.762 10.25 1 96.38 232 ALA B N 1
ATOM 4116 C CA . ALA B 1 232 ? 21.516 7.594 11.664 1 96.38 232 ALA B CA 1
ATOM 4117 C C . ALA B 1 232 ? 21.375 6.117 12.016 1 96.38 232 ALA B C 1
ATOM 4119 O O . ALA B 1 232 ? 21.781 5.684 13.094 1 96.38 232 ALA B O 1
ATOM 4120 N N . TYR B 1 233 ? 20.797 5.32 11.094 1 96 233 TYR B N 1
ATOM 4121 C CA . TYR B 1 233 ? 20.562 3.906 11.352 1 96 233 TYR B CA 1
ATOM 4122 C C . TYR B 1 233 ? 21.875 3.117 11.312 1 96 233 TYR B C 1
ATOM 4124 O O . TYR B 1 233 ? 22 2.078 11.961 1 96 233 TYR B O 1
ATOM 4132 N N . THR B 1 234 ? 22.859 3.609 10.539 1 95.44 234 THR B N 1
ATOM 4133 C CA . THR B 1 234 ? 24.156 2.953 10.555 1 95.44 234 THR B CA 1
ATOM 4134 C C . THR B 1 234 ? 24.75 2.969 11.961 1 95.44 234 THR B C 1
ATOM 4136 O O . THR B 1 234 ? 25.422 2.02 12.367 1 95.44 234 THR B O 1
ATOM 4139 N N . ASP B 1 235 ? 24.453 4.023 12.688 1 93.38 235 ASP B N 1
ATOM 4140 C CA . ASP B 1 235 ? 24.984 4.18 14.039 1 93.38 235 ASP B CA 1
ATOM 4141 C C . ASP B 1 235 ? 24.156 3.377 15.039 1 93.38 235 ASP B C 1
ATOM 4143 O O . ASP B 1 235 ? 24.672 2.965 16.078 1 93.38 235 ASP B O 1
ATOM 4147 N N . LYS B 1 236 ? 22.969 3.066 14.734 1 93.19 236 LYS B N 1
ATOM 4148 C CA . LYS B 1 236 ? 22.031 2.469 15.68 1 93.19 236 LYS B CA 1
ATOM 4149 C C . LYS B 1 236 ? 22.078 0.945 15.609 1 93.19 236 LYS B C 1
ATOM 4151 O O . LYS B 1 236 ? 21.891 0.265 16.625 1 93.19 236 LYS B O 1
ATOM 4156 N N . VAL B 1 237 ? 22.281 0.405 14.414 1 94 237 VAL B N 1
ATOM 4157 C CA . VAL B 1 237 ? 22.188 -1.037 14.211 1 94 237 VAL B CA 1
ATOM 4158 C C . VAL B 1 237 ? 23.453 -1.716 14.703 1 94 237 VAL B C 1
ATOM 4160 O O . VAL B 1 237 ? 24.562 -1.179 14.539 1 94 237 VAL B O 1
ATOM 4163 N N . LYS B 1 238 ? 23.359 -2.924 15.289 1 91.88 238 LYS B N 1
ATOM 4164 C CA . LYS B 1 238 ? 24.5 -3.672 15.828 1 91.88 238 LYS B CA 1
ATOM 4165 C C . LYS B 1 238 ? 25 -4.699 14.82 1 91.88 238 LYS B C 1
ATOM 4167 O O . LYS B 1 238 ? 26.203 -4.984 14.758 1 91.88 238 LYS B O 1
ATOM 4172 N N . ASP B 1 239 ? 24.094 -5.234 14.062 1 93.81 239 ASP B N 1
ATOM 4173 C CA . ASP B 1 239 ? 24.469 -6.242 13.078 1 93.81 239 ASP B CA 1
ATOM 4174 C C . ASP B 1 239 ? 25.312 -5.637 11.961 1 93.81 239 ASP B C 1
ATOM 4176 O O . ASP B 1 239 ? 24.859 -4.738 11.242 1 93.81 239 ASP B O 1
ATOM 4180 N N . GLU B 1 240 ? 26.484 -6.18 11.766 1 94.88 240 GLU B N 1
ATOM 4181 C CA . GLU B 1 240 ? 27.453 -5.609 10.828 1 94.88 240 GLU B CA 1
ATOM 4182 C C . GLU B 1 240 ? 26.969 -5.719 9.391 1 94.88 240 GLU B C 1
ATOM 4184 O O . GLU B 1 240 ? 27.203 -4.828 8.57 1 94.88 240 GLU B O 1
ATOM 4189 N N . ASN B 1 241 ? 26.328 -6.805 9.078 1 95.5 241 ASN B N 1
ATOM 4190 C CA . ASN B 1 241 ? 25.828 -6.98 7.719 1 95.5 241 ASN B CA 1
ATOM 4191 C C . ASN B 1 241 ? 24.734 -5.965 7.395 1 95.5 241 ASN B C 1
ATOM 4193 O O . ASN B 1 241 ? 24.656 -5.457 6.273 1 95.5 241 ASN B O 1
ATOM 4197 N N . VAL B 1 242 ? 23.953 -5.684 8.375 1 97.06 242 VAL B N 1
ATOM 4198 C CA . VAL B 1 242 ? 22.906 -4.676 8.203 1 97.06 242 VAL B CA 1
ATOM 4199 C C . VAL B 1 242 ? 23.531 -3.295 8.055 1 97.06 242 VAL B C 1
ATOM 4201 O O . VAL B 1 242 ? 23.125 -2.5 7.211 1 97.06 242 VAL B O 1
ATOM 4204 N N . ARG B 1 243 ? 24.516 -3.029 8.891 1 97 243 ARG B N 1
ATOM 4205 C CA . ARG B 1 243 ? 25.219 -1.753 8.82 1 97 243 ARG B CA 1
ATOM 4206 C C . ARG B 1 243 ? 25.828 -1.529 7.441 1 97 243 ARG B C 1
ATOM 4208 O O . ARG B 1 243 ? 25.688 -0.45 6.863 1 97 243 ARG B O 1
ATOM 4215 N N . ASP B 1 244 ? 26.438 -2.561 6.91 1 97.12 244 ASP B N 1
ATOM 4216 C CA . ASP B 1 244 ? 27.047 -2.475 5.59 1 97.12 244 ASP B CA 1
ATOM 4217 C C . ASP B 1 244 ? 26 -2.221 4.512 1 97.12 244 ASP B C 1
ATOM 4219 O O . ASP B 1 244 ? 26.219 -1.434 3.59 1 97.12 244 ASP B O 1
ATOM 4223 N N . LEU B 1 245 ? 24.906 -2.885 4.637 1 97.75 245 LEU B N 1
ATOM 4224 C CA . LEU B 1 245 ? 23.812 -2.699 3.686 1 97.75 245 LEU B CA 1
ATOM 4225 C C . LEU B 1 245 ? 23.281 -1.271 3.736 1 97.75 245 LEU B C 1
ATOM 4227 O O . LEU B 1 245 ? 23.047 -0.653 2.695 1 97.75 245 LEU B O 1
ATOM 4231 N N . LEU B 1 246 ? 23.109 -0.731 4.934 1 97.88 246 LEU B N 1
ATOM 4232 C CA . LEU B 1 246 ? 22.656 0.642 5.113 1 97.88 246 LEU B CA 1
ATOM 4233 C C . LEU B 1 246 ? 23.594 1.625 4.426 1 97.88 246 LEU B C 1
ATOM 4235 O O . LEU B 1 246 ? 23.141 2.547 3.742 1 97.88 246 LEU B O 1
ATOM 4239 N N . ILE B 1 247 ? 24.875 1.424 4.602 1 96.94 247 ILE B N 1
ATOM 4240 C CA . ILE B 1 247 ? 25.875 2.293 4.012 1 96.94 247 ILE B CA 1
ATOM 4241 C C . ILE B 1 247 ? 25.812 2.195 2.488 1 96.94 247 ILE B C 1
ATOM 4243 O O . ILE B 1 247 ? 25.875 3.213 1.792 1 96.94 247 ILE B O 1
ATOM 4247 N N . HIS B 1 248 ? 25.641 0.956 2.008 1 96.81 248 HIS B N 1
ATOM 4248 C CA . HIS B 1 248 ? 25.562 0.738 0.567 1 96.81 248 HIS B CA 1
ATOM 4249 C C . HIS B 1 248 ? 24.359 1.461 -0.04 1 96.81 248 HIS B C 1
ATOM 4251 O O . HIS B 1 248 ? 24.5 2.154 -1.051 1 96.81 248 HIS B O 1
ATOM 4257 N N . ILE B 1 249 ? 23.188 1.35 0.558 1 97.5 249 ILE B N 1
ATOM 4258 C CA . ILE B 1 249 ? 21.984 2.006 0.073 1 97.5 249 ILE B CA 1
ATOM 4259 C C . ILE B 1 249 ? 22.156 3.521 0.145 1 97.5 249 ILE B C 1
ATOM 4261 O O . ILE B 1 249 ? 21.812 4.238 -0.798 1 97.5 249 ILE B O 1
ATOM 4265 N N . ARG B 1 250 ? 22.656 4.039 1.28 1 96.94 250 ARG B N 1
ATOM 4266 C CA . ARG B 1 250 ? 22.891 5.465 1.496 1 96.94 250 ARG B CA 1
ATOM 4267 C C . ARG B 1 250 ? 23.766 6.051 0.394 1 96.94 250 ARG B C 1
ATOM 4269 O O . ARG B 1 250 ? 23.438 7.094 -0.177 1 96.94 250 ARG B O 1
ATOM 4276 N N . ASP B 1 251 ? 24.844 5.32 0.032 1 95.94 251 ASP B N 1
ATOM 4277 C CA . ASP B 1 251 ? 25.844 5.832 -0.903 1 95.94 251 ASP B CA 1
ATOM 4278 C C . ASP B 1 251 ? 25.328 5.785 -2.34 1 95.94 251 ASP B C 1
ATOM 4280 O O . ASP B 1 251 ? 25.891 6.422 -3.23 1 95.94 251 ASP B O 1
ATOM 4284 N N . ASP B 1 252 ? 24.266 5.012 -2.551 1 94.5 252 ASP B N 1
ATOM 4285 C CA . ASP B 1 252 ? 23.672 4.906 -3.883 1 94.5 252 ASP B CA 1
ATOM 4286 C C . ASP B 1 252 ? 22.625 5.984 -4.105 1 94.5 252 ASP B C 1
ATOM 4288 O O . ASP B 1 252 ? 22.078 6.121 -5.207 1 94.5 252 ASP B O 1
ATOM 4292 N N . ILE B 1 253 ? 22.281 6.824 -3.072 1 93.56 253 ILE B N 1
ATOM 4293 C CA . ILE B 1 253 ? 21.266 7.863 -3.209 1 93.56 253 ILE B CA 1
ATOM 4294 C C . ILE B 1 253 ? 21.766 8.953 -4.156 1 93.56 253 ILE B C 1
ATOM 4296 O O . ILE B 1 253 ? 22.891 9.438 -4.016 1 93.56 253 ILE B O 1
ATOM 4300 N N . GLU B 1 254 ? 20.969 9.258 -5.098 1 85.44 254 GLU B N 1
ATOM 4301 C CA . GLU B 1 254 ? 21.25 10.328 -6.047 1 85.44 254 GLU B CA 1
ATOM 4302 C C . GLU B 1 254 ? 20.438 11.578 -5.723 1 85.44 254 GLU B C 1
ATOM 4304 O O . GLU B 1 254 ? 19.219 11.508 -5.516 1 85.44 254 GLU B O 1
ATOM 4309 N N . PHE B 1 255 ? 21.062 12.812 -5.535 1 81.12 255 PHE B N 1
ATOM 4310 C CA . PHE B 1 255 ? 20.406 14.07 -5.168 1 81.12 255 PHE B CA 1
ATOM 4311 C C . PHE B 1 255 ? 20.078 14.891 -6.406 1 81.12 255 PHE B C 1
ATOM 4313 O O . PHE B 1 255 ? 19.234 15.797 -6.352 1 81.12 255 PHE B O 1
ATOM 4320 N N . GLY B 1 256 ? 19.594 14.32 -7.543 1 63.09 256 GLY B N 1
ATOM 4321 C CA . GLY B 1 256 ? 19.281 15.047 -8.766 1 63.09 256 GLY B CA 1
ATOM 4322 C C . GLY B 1 256 ? 20.391 16.016 -9.172 1 63.09 256 GLY B C 1
ATOM 4323 O O . GLY B 1 256 ? 21.109 16.547 -8.32 1 63.09 256 GLY B O 1
ATOM 4324 N N . GLU B 1 257 ? 21.062 15.938 -10.398 1 56.38 257 GLU B N 1
ATOM 4325 C CA . GLU B 1 257 ? 21.922 16.922 -11.031 1 56.38 257 GLU B CA 1
ATOM 4326 C C . GLU B 1 257 ? 21.125 18.109 -11.562 1 56.38 257 GLU B C 1
ATOM 4328 O O . GLU B 1 257 ? 19.953 17.953 -11.922 1 56.38 257 GLU B O 1
#

Secondary structure (DSSP, 8-state):
--HHHHHHHHHHHHHHHHHHHHHH-TT-HHHHHHHHHHHHHHHHHHHHTGGGS-HHHHHHHHHHHHHHHHHTHHHHHHHHHHHHHHHHHHHSTTS-S-HHHHHHHHHHHHHHHHHHTTSHHHHHHHHHHHHHHGGGGGS---S-SHHHHHHHHHHHHHHHHHHHHHHHH--TT-HHHHHHHHHHHHHHHHHHHHSGGGSSS--HHHHHHHHHHHHHHHHHHHHHHHHHHHHHHHHH---HHHHHHHHHHHHT-----/--HHHHHHHHHHHHHHHHHHHHHH-TT-HHHHHHHHHHHHHHHHHHHHTGGGS-HHHHHHHHHHHHHHHHHTHHHHHHHHHHHHHHHHHHHSTTS-S-HHHHHHHHHHHHHHHHHHTTSHHHHHHHHHHHHHHGGGGGS---S-SHHHHHHHHHHHHHHHHHHHHHHHH--TT-HHHHHHHHHHHHHHHHHHHHSGGGSSS--HHHHHHHHHHHHHHHHHHHHHHHHHHHHHHHHH---HHHHHHHHHHHHT-----

InterPro domains:
  IPR007899 CHAD domain [PF05235] (30-230)
  IPR007899 CHAD domain [PS51708] (1-257)
  IPR007899 CHAD domain [SM00880] (7-251)
  IPR038186 CHAD domain superfamily [G3DSA:1.40.20.10] (5-251)

pLDDT: mean 92.42, std 7.85, range [50.47, 98.69]

Sequence (514 aa):
MNKRHDVFRKQINKISRLYLDYQNNPFSDKLVHDLRVSIRELRGLLNFIKKRMDKDHYNKLNQQLGAAARVFGPLRELDVLYAYCEDYAVNHPETSEAYYQLFNTFVKERRIEMNRTFNKGNSATIQQAIEDAKEILELDLFKNKKDWKKYTLKRLKKKDKKLRYAFKTVDISDYEAVHEIRKSAKKVRYAATYFDETVSKDLNQYREEAKAIQSEFGEITDAHVNYDLLTAYTDKVKDENVRDLLIHIRDDIEFGEMNKRHDVFRKQINKISRLYLDYQNNPFSDKLVHDLRVSIRELRGLLNFIKKRMDKDHYNKLNQQLGAAARVFGPLRELDVLYAYCEDYAVNHPETSEAYYQLFNTFVKERRIEMNRTFNKGNSATIQQAIEDAKEILELDLFKNKKDWKKYTLKRLKKKDKKLRYAFKTVDISDYEAVHEIRKSAKKVRYAATYFDETVSKDLNQYREEAKAIQSEFGEITDAHVNYDLLTAYTDKVKDENVRDLLIHIRDDIEFGE